Protein AF-0000000083565003 (afdb_homodimer)

Structure (mmCIF, N/CA/C/O backbone):
data_AF-0000000083565003-model_v1
#
loop_
_entity.id
_entity.type
_entity.pdbx_description
1 polymer 'Putative dehydrogenase'
#
loop_
_atom_site.group_PDB
_atom_site.id
_atom_site.type_symbol
_atom_site.label_atom_id
_atom_site.label_alt_id
_atom_site.label_comp_id
_atom_site.label_asym_id
_atom_site.label_entity_id
_atom_site.label_seq_id
_atom_site.pdbx_PDB_ins_code
_atom_site.Cartn_x
_atom_site.Cartn_y
_atom_site.Cartn_z
_atom_site.occupancy
_atom_site.B_iso_or_equiv
_atom_site.auth_seq_id
_atom_site.auth_comp_id
_atom_site.auth_asym_id
_atom_site.auth_atom_id
_atom_site.pdbx_PDB_model_num
ATOM 1 N N . MET A 1 1 ? -3.174 -43.531 -28.062 1 68.19 1 MET A N 1
ATOM 2 C CA . MET A 1 1 ? -1.878 -43.688 -27.406 1 68.19 1 MET A CA 1
ATOM 3 C C . MET A 1 1 ? -1.85 -42.906 -26.094 1 68.19 1 MET A C 1
ATOM 5 O O . MET A 1 1 ? -2.42 -41.812 -26 1 68.19 1 MET A O 1
ATOM 9 N N . SER A 1 2 ? -1.395 -43.562 -24.969 1 90.56 2 SER A N 1
ATOM 10 C CA . SER A 1 2 ? -1.408 -42.969 -23.641 1 90.56 2 SER A CA 1
ATOM 11 C C . SER A 1 2 ? -0.083 -42.281 -23.344 1 90.56 2 SER A C 1
ATOM 13 O O . SER A 1 2 ? 0.978 -42.75 -23.766 1 90.56 2 SER A O 1
ATOM 15 N N . TYR A 1 3 ? -0.095 -41.125 -22.812 1 97.56 3 TYR A N 1
ATOM 16 C CA . TYR A 1 3 ? 1.098 -40.406 -22.375 1 97.56 3 TYR A CA 1
ATOM 17 C C . TYR A 1 3 ? 1.74 -41.094 -21.188 1 97.56 3 TYR A C 1
ATOM 19 O O . TYR A 1 3 ? 1.072 -41.375 -20.188 1 97.56 3 TYR A O 1
ATOM 27 N N . GLN A 1 4 ? 3.027 -41.438 -21.344 1 98.5 4 GLN A N 1
ATOM 28 C CA . GLN A 1 4 ? 3.795 -41.938 -20.203 1 98.5 4 GLN A CA 1
ATOM 29 C C . GLN A 1 4 ? 4.195 -40.812 -19.266 1 98.5 4 GLN A C 1
ATOM 31 O O . GLN A 1 4 ? 4.906 -39.875 -19.656 1 98.5 4 GLN A O 1
ATOM 36 N N . VAL A 1 5 ? 3.75 -40.906 -18 1 98.81 5 VAL A N 1
ATOM 37 C CA . VAL A 1 5 ? 3.963 -39.844 -17.031 1 98.81 5 VAL A CA 1
ATOM 38 C C . VAL A 1 5 ? 4.977 -40.312 -15.984 1 98.81 5 VAL A C 1
ATOM 40 O O . VAL A 1 5 ? 4.875 -41.406 -15.445 1 98.81 5 VAL A O 1
ATOM 43 N N . ALA A 1 6 ? 5.973 -39.5 -15.695 1 98.88 6 ALA A N 1
ATOM 44 C CA . ALA A 1 6 ? 6.926 -39.719 -14.609 1 98.88 6 ALA A CA 1
ATOM 45 C C . ALA A 1 6 ? 6.82 -38.625 -13.562 1 98.88 6 ALA A C 1
ATOM 47 O O . ALA A 1 6 ? 6.438 -37.469 -13.883 1 98.88 6 ALA A O 1
ATOM 48 N N . VAL A 1 7 ? 7.152 -38.938 -12.297 1 98.69 7 VAL A N 1
ATOM 49 C CA . VAL A 1 7 ? 7.082 -37.969 -11.195 1 98.69 7 VAL A CA 1
ATOM 50 C C . VAL A 1 7 ? 8.469 -37.781 -10.586 1 98.69 7 VAL A C 1
ATOM 52 O O . VAL A 1 7 ? 9.156 -38.781 -10.281 1 98.69 7 VAL A O 1
ATOM 55 N N . ILE A 1 8 ? 8.891 -36.531 -10.523 1 98.62 8 ILE A N 1
ATOM 56 C CA . ILE A 1 8 ? 10.141 -36.219 -9.836 1 98.62 8 ILE A CA 1
ATOM 57 C C . ILE A 1 8 ? 9.828 -35.531 -8.508 1 98.62 8 ILE A C 1
ATOM 59 O O . ILE A 1 8 ? 9.234 -34.438 -8.484 1 98.62 8 ILE A O 1
ATOM 63 N N . GLY A 1 9 ? 10.297 -36.062 -7.398 1 97.12 9 GLY A N 1
ATOM 64 C CA . GLY A 1 9 ? 9.938 -35.594 -6.066 1 97.12 9 GLY A CA 1
ATOM 65 C C . GLY A 1 9 ? 8.617 -36.156 -5.578 1 97.12 9 GLY A C 1
ATOM 66 O O . GLY A 1 9 ? 7.578 -35.5 -5.66 1 97.12 9 GLY A O 1
ATOM 67 N N . THR A 1 10 ? 8.641 -37.375 -5.023 1 95.06 10 THR A N 1
ATOM 68 C CA . THR A 1 10 ? 7.414 -38.031 -4.578 1 95.06 10 THR A CA 1
ATOM 69 C C . THR A 1 10 ? 7.035 -37.562 -3.174 1 95.06 10 THR A C 1
ATOM 71 O O . THR A 1 10 ? 5.852 -37.375 -2.869 1 95.06 10 THR A O 1
ATOM 74 N N . GLY A 1 11 ? 8.086 -37.188 -2.391 1 90.81 11 GLY A N 1
ATOM 75 C CA . GLY A 1 11 ? 7.848 -36.719 -1.027 1 90.81 11 GLY A CA 1
ATOM 76 C C . GLY A 1 11 ? 7.336 -37.844 -0.117 1 90.81 11 GLY A C 1
ATOM 77 O O . GLY A 1 11 ? 7.32 -39 -0.499 1 90.81 11 GLY A O 1
ATOM 78 N N . THR A 1 12 ? 7.004 -37.375 1.09 1 83.44 12 THR A N 1
ATOM 79 C CA . THR A 1 12 ? 6.543 -38.312 2.084 1 83.44 12 THR A CA 1
ATOM 80 C C . THR A 1 12 ? 5.059 -38.625 1.909 1 83.44 12 THR A C 1
ATOM 82 O O . THR A 1 12 ? 4.375 -37.938 1.13 1 83.44 12 THR A O 1
ATOM 85 N 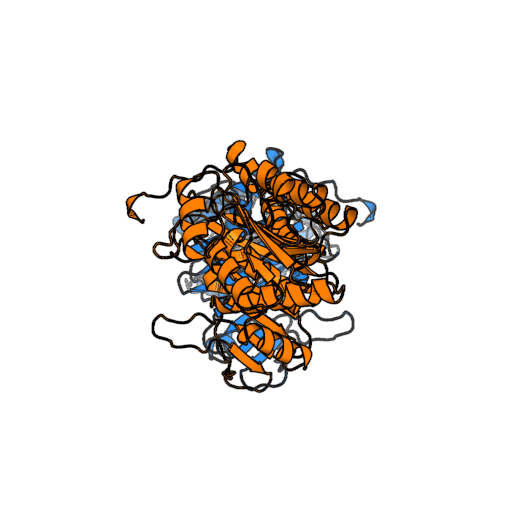N . GLU A 1 13 ? 4.586 -39.531 2.529 1 72.69 13 GLU A N 1
ATOM 86 C CA . GLU A 1 13 ? 3.186 -39.906 2.387 1 72.69 13 GLU A CA 1
ATOM 87 C C . GLU A 1 13 ? 2.258 -38.781 2.811 1 72.69 13 GLU A C 1
ATOM 89 O O . GLU A 1 13 ? 2.57 -38.031 3.736 1 72.69 13 GLU A O 1
ATOM 94 N N . PRO A 1 14 ? 1.14 -38.625 1.982 1 70.94 14 PRO A N 1
ATOM 95 C CA . PRO A 1 14 ? 0.215 -37.5 2.137 1 70.94 14 PRO A CA 1
ATOM 96 C C . PRO A 1 14 ? -0.461 -37.5 3.506 1 70.94 14 PRO A C 1
ATOM 98 O O . PRO A 1 14 ? -1.04 -36.469 3.893 1 70.94 14 PRO A O 1
ATOM 101 N N . ASP A 1 15 ? -0.444 -38.5 4.168 1 68.12 15 ASP A N 1
ATOM 102 C CA . ASP A 1 15 ? -1.258 -38.594 5.375 1 68.12 15 ASP A CA 1
ATOM 103 C C . ASP A 1 15 ? -0.697 -37.719 6.492 1 68.12 15 ASP A C 1
ATOM 105 O O . ASP A 1 15 ? -1.382 -37.438 7.48 1 68.12 15 ASP A O 1
ATOM 109 N N . ASP A 1 16 ? 0.462 -37.281 6.316 1 61.34 16 ASP A N 1
ATOM 110 C CA . ASP A 1 16 ? 0.995 -36.438 7.367 1 61.34 16 ASP A CA 1
ATOM 111 C C . ASP A 1 16 ? 1.692 -35.188 6.773 1 61.34 16 ASP A C 1
ATOM 113 O O . ASP A 1 16 ? 2.908 -35.062 6.898 1 61.34 16 ASP A O 1
ATOM 117 N N . PRO A 1 17 ? 0.753 -34.375 6.227 1 61.72 17 PRO A N 1
ATOM 118 C CA . PRO A 1 17 ? 1.328 -33.188 5.586 1 61.72 17 PRO A CA 1
ATOM 119 C C . PRO A 1 17 ? 1.785 -32.156 6.594 1 61.72 17 PRO A C 1
ATOM 121 O O . PRO A 1 17 ? 1.234 -32.062 7.695 1 61.72 17 PRO A O 1
ATOM 124 N N . GLY A 1 18 ? 2.926 -31.578 6.496 1 58.75 18 GLY A N 1
ATOM 125 C CA . GLY A 1 18 ? 3.426 -30.484 7.324 1 58.75 18 GLY A CA 1
ATOM 126 C C . GLY A 1 18 ? 4.309 -29.516 6.562 1 58.75 18 GLY A C 1
ATOM 127 O O . GLY A 1 18 ? 4.23 -29.422 5.336 1 58.75 18 GLY A O 1
ATOM 128 N N . ARG A 1 19 ? 4.969 -28.703 7.316 1 57.31 19 ARG A N 1
ATOM 129 C CA . ARG A 1 19 ? 5.797 -27.625 6.797 1 57.31 19 ARG A CA 1
ATOM 130 C C . ARG A 1 19 ? 7.004 -28.172 6.047 1 57.31 19 ARG A C 1
ATOM 132 O O . ARG A 1 19 ? 7.691 -27.438 5.34 1 57.31 19 ARG A O 1
ATOM 139 N N . ASP A 1 20 ? 7.055 -29.516 6.113 1 56.91 20 ASP A N 1
ATOM 140 C CA . ASP A 1 20 ? 8.188 -30.125 5.422 1 56.91 20 ASP A CA 1
ATOM 141 C C . ASP A 1 20 ? 7.785 -30.625 4.039 1 56.91 20 ASP A C 1
ATOM 143 O O . ASP A 1 20 ? 8.641 -31 3.23 1 56.91 20 ASP A O 1
ATOM 147 N N . GLY A 1 21 ? 6.488 -30.672 3.863 1 64.81 21 GLY A N 1
ATOM 148 C CA . GLY A 1 21 ? 6.047 -31.062 2.531 1 64.81 21 GLY A CA 1
ATOM 149 C C . GLY A 1 21 ? 4.609 -31.531 2.492 1 64.81 21 GLY A C 1
ATOM 150 O O . GLY A 1 21 ? 4.137 -32.156 3.438 1 64.81 21 GLY A O 1
ATOM 151 N N . TYR A 1 22 ? 3.918 -31.156 1.445 1 73.38 22 TYR A N 1
ATOM 152 C CA . TYR A 1 22 ? 2.506 -31.484 1.313 1 73.38 22 TYR A CA 1
ATOM 153 C C . TYR A 1 22 ? 2.314 -32.688 0.394 1 73.38 22 TYR A C 1
ATOM 155 O O . TYR A 1 22 ? 1.196 -32.969 -0.037 1 73.38 22 TYR A O 1
ATOM 163 N N . ALA A 1 23 ? 3.445 -33.438 0.149 1 85.38 23 ALA A N 1
ATOM 164 C CA . ALA A 1 23 ? 3.418 -34.594 -0.708 1 85.38 23 ALA A CA 1
ATOM 165 C C . ALA A 1 23 ? 2.594 -34.344 -1.967 1 85.38 23 ALA A C 1
ATOM 167 O O . ALA A 1 23 ? 1.709 -35.125 -2.307 1 85.38 23 ALA A O 1
ATOM 168 N N . MET A 1 24 ? 2.877 -33.344 -2.623 1 92.62 24 MET A N 1
ATOM 169 C CA . MET A 1 24 ? 2.088 -32.875 -3.762 1 92.62 24 MET A CA 1
ATOM 170 C C . MET A 1 24 ? 2.117 -33.875 -4.895 1 92.62 24 MET A C 1
ATOM 172 O O . MET A 1 24 ? 1.188 -33.969 -5.699 1 92.62 24 MET A O 1
ATOM 176 N N . ALA A 1 25 ? 3.107 -34.75 -4.922 1 96.06 25 ALA A N 1
ATOM 177 C CA . ALA A 1 25 ? 3.225 -35.781 -5.945 1 96.06 25 ALA A CA 1
ATOM 178 C C . ALA A 1 25 ? 2.01 -36.688 -5.934 1 96.06 25 ALA A C 1
ATOM 180 O O . ALA A 1 25 ? 1.542 -37.125 -6.992 1 96.06 25 ALA A O 1
ATOM 181 N N . TYR A 1 26 ? 1.54 -37 -4.793 1 95.31 26 TYR A N 1
ATOM 182 C CA . TYR A 1 26 ? 0.396 -37.906 -4.656 1 95.31 26 TYR A CA 1
ATOM 183 C C . TYR A 1 26 ? -0.866 -37.25 -5.23 1 95.31 26 TYR A C 1
ATOM 185 O O . TYR A 1 26 ? -1.684 -37.938 -5.855 1 95.31 26 TYR A O 1
ATOM 193 N N . HIS A 1 27 ? -0.987 -36 -5.051 1 94.5 27 HIS A N 1
ATOM 194 C CA . HIS A 1 27 ? -2.141 -35.281 -5.602 1 94.5 27 HIS A CA 1
ATOM 195 C C . HIS A 1 27 ? -2.043 -35.188 -7.121 1 94.5 27 HIS A C 1
ATOM 197 O O . HIS A 1 27 ? -3.051 -35.281 -7.82 1 94.5 27 HIS A O 1
ATOM 203 N N . HIS A 1 28 ? -0.815 -34.906 -7.625 1 97.19 28 HIS A N 1
ATOM 204 C CA . HIS A 1 28 ? -0.624 -34.969 -9.07 1 97.19 28 HIS A CA 1
ATOM 205 C C . HIS A 1 28 ? -0.985 -36.312 -9.633 1 97.19 28 HIS A C 1
ATOM 207 O O . HIS A 1 28 ? -1.699 -36.438 -10.633 1 97.19 28 HIS A O 1
ATOM 213 N N . ALA A 1 29 ? -0.496 -37.375 -8.992 1 96.94 29 ALA A N 1
ATOM 214 C CA . ALA A 1 29 ? -0.716 -38.75 -9.445 1 96.94 29 ALA A CA 1
ATOM 215 C C . ALA A 1 29 ? -2.205 -39.094 -9.523 1 96.94 29 ALA A C 1
ATOM 217 O O . ALA A 1 29 ? -2.666 -39.688 -10.492 1 96.94 29 ALA A O 1
ATOM 218 N N . GLU A 1 30 ? -2.885 -38.656 -8.516 1 95.31 30 GLU A N 1
ATOM 219 C CA . GLU A 1 30 ? -4.332 -38.844 -8.523 1 95.31 30 GLU A CA 1
ATOM 220 C C . GLU A 1 30 ? -4.977 -38.188 -9.734 1 95.31 30 GLU A C 1
ATOM 222 O O . GLU A 1 30 ? -5.906 -38.75 -10.328 1 95.31 30 GLU A O 1
ATOM 227 N N . GLY A 1 31 ? -4.516 -37 -10.039 1 96.62 31 GLY A N 1
ATOM 228 C CA . GLY A 1 31 ? -5.012 -36.312 -11.219 1 96.62 31 GLY A CA 1
ATOM 229 C C . GLY A 1 31 ? -4.762 -37.062 -12.508 1 96.62 31 GLY A C 1
ATOM 230 O O . GLY A 1 31 ? -5.664 -37.188 -13.344 1 96.62 31 GLY A O 1
ATOM 231 N N . TYR A 1 32 ? -3.574 -37.656 -12.656 1 97.31 32 TYR A N 1
ATOM 232 C CA . TYR A 1 32 ? -3.229 -38.375 -13.867 1 97.31 32 TYR A CA 1
ATOM 233 C C . TYR A 1 32 ? -4.016 -39.688 -13.953 1 97.31 32 TYR A C 1
ATOM 235 O O . TYR A 1 32 ? -4.41 -40.094 -15.047 1 97.31 32 TYR A O 1
ATOM 243 N N . GLU A 1 33 ? -4.258 -40.281 -12.828 1 95.81 33 GLU A N 1
ATOM 244 C CA . GLU A 1 33 ? -4.957 -41.562 -12.805 1 95.81 33 GLU A CA 1
ATOM 245 C C . GLU A 1 33 ? -6.395 -41.438 -13.297 1 95.81 33 GLU A C 1
ATOM 247 O O . GLU A 1 33 ? -6.988 -42.406 -13.781 1 95.81 33 GLU A O 1
ATOM 252 N N . LYS A 1 34 ? -6.867 -40.281 -13.188 1 94.69 34 LYS A N 1
ATOM 253 C CA . LYS A 1 34 ? -8.242 -40.031 -13.602 1 94.69 34 LYS A CA 1
ATOM 254 C C . LYS A 1 34 ? -8.336 -39.812 -15.109 1 94.69 34 LYS A C 1
ATOM 256 O O . LYS A 1 34 ? -9.43 -39.656 -15.656 1 94.69 34 LYS A O 1
ATOM 261 N N . HIS A 1 35 ? -7.219 -39.844 -15.75 1 92.75 35 HIS A N 1
ATOM 262 C CA . HIS A 1 35 ? -7.168 -39.625 -17.188 1 92.75 35 HIS A CA 1
ATOM 263 C C . HIS A 1 35 ? -6.711 -40.875 -17.922 1 92.75 35 HIS A C 1
ATOM 265 O O . HIS A 1 35 ? -5.543 -41.281 -17.828 1 92.75 35 HIS A O 1
ATOM 271 N N . ASP A 1 36 ? -7.559 -41.375 -18.781 1 90.88 36 ASP A N 1
ATOM 272 C CA . ASP A 1 36 ? -7.285 -42.625 -19.484 1 90.88 36 ASP A CA 1
ATOM 273 C C . ASP A 1 36 ? -6.102 -42.469 -20.438 1 90.88 36 ASP A C 1
ATOM 275 O O . ASP A 1 36 ? -5.484 -43.438 -20.844 1 90.88 36 ASP A O 1
ATOM 279 N N . ARG A 1 37 ? -5.832 -41.219 -20.719 1 92.44 37 ARG A N 1
ATOM 280 C CA . ARG A 1 37 ? -4.762 -40.969 -21.688 1 92.44 37 ARG A CA 1
ATOM 281 C C . ARG A 1 37 ? -3.412 -40.844 -20.984 1 92.44 37 ARG A C 1
ATOM 283 O O . ARG A 1 37 ? -2.414 -40.469 -21.609 1 92.44 37 ARG A O 1
ATOM 290 N N . CYS A 1 38 ? -3.34 -41.125 -19.75 1 97.31 38 CYS A N 1
ATOM 291 C CA . CYS A 1 38 ? -2.096 -41 -18.984 1 97.31 38 CYS A CA 1
ATOM 292 C C . CYS A 1 38 ? -1.814 -42.281 -18.203 1 97.31 38 CYS A C 1
ATOM 294 O O . CYS A 1 38 ? -2.738 -42.938 -17.703 1 97.31 38 CYS A O 1
ATOM 296 N N . GLU A 1 39 ? -0.643 -42.656 -18.172 1 97.56 39 GLU A N 1
ATOM 297 C CA . GLU A 1 39 ? -0.189 -43.781 -17.375 1 97.56 39 GLU A CA 1
ATOM 298 C C . GLU A 1 39 ? 1.054 -43.406 -16.562 1 97.56 39 GLU A C 1
ATOM 300 O O . GLU A 1 39 ? 2.057 -42.969 -17.125 1 97.56 39 GLU A O 1
ATOM 305 N N . LEU A 1 40 ? 0.962 -43.594 -15.258 1 98.12 40 LEU A N 1
ATOM 306 C CA . LEU A 1 40 ? 2.137 -43.406 -14.414 1 98.12 40 LEU A CA 1
ATOM 307 C C . LEU A 1 40 ? 3.125 -44.531 -14.594 1 98.12 40 LEU A C 1
ATOM 309 O O . LEU A 1 40 ? 2.801 -45.688 -14.312 1 98.12 40 LEU A O 1
ATOM 313 N N . VAL A 1 41 ? 4.41 -44.188 -14.969 1 98.38 41 VAL A N 1
ATOM 314 C CA . VAL A 1 41 ? 5.27 -45.281 -15.367 1 98.38 41 VAL A CA 1
ATOM 315 C C . VAL A 1 41 ? 6.574 -45.25 -14.578 1 98.38 41 VAL A C 1
ATOM 317 O O . VAL A 1 41 ? 7.309 -46.219 -14.523 1 98.38 41 VAL A O 1
ATOM 320 N N . ALA A 1 42 ? 6.875 -44.062 -14 1 98.81 42 ALA A N 1
ATOM 321 C CA . ALA A 1 42 ? 8.164 -43.938 -13.32 1 98.81 42 ALA A CA 1
ATOM 322 C C . ALA A 1 42 ? 8.125 -42.844 -12.25 1 98.81 42 ALA A C 1
ATOM 324 O O . ALA A 1 42 ? 7.27 -41.969 -12.281 1 98.81 42 ALA A O 1
ATOM 325 N N . CYS A 1 43 ? 9.016 -42.969 -11.289 1 98.69 43 CYS A N 1
ATOM 326 C CA . CYS A 1 43 ? 9.18 -41.906 -10.281 1 98.69 43 CYS A CA 1
ATOM 327 C C . CYS A 1 43 ? 10.625 -41.875 -9.797 1 98.69 43 CYS A C 1
ATOM 329 O O . CYS A 1 43 ? 11.367 -42.844 -9.922 1 98.69 43 CYS A O 1
ATOM 331 N N . ALA A 1 44 ? 11 -40.688 -9.375 1 98.56 44 ALA A N 1
ATOM 332 C CA . ALA A 1 44 ? 12.336 -40.469 -8.812 1 98.56 44 ALA A CA 1
ATOM 333 C C . ALA A 1 44 ? 12.266 -39.625 -7.547 1 98.56 44 ALA A C 1
ATOM 335 O O . ALA A 1 44 ? 11.484 -38.688 -7.473 1 98.56 44 ALA A O 1
ATOM 336 N N . ASP A 1 45 ? 13 -40 -6.512 1 97.06 45 ASP A N 1
ATOM 337 C CA . ASP A 1 45 ? 13.195 -39.25 -5.277 1 97.06 45 ASP A CA 1
ATOM 338 C C . ASP A 1 45 ? 14.586 -39.5 -4.695 1 97.06 45 ASP A C 1
ATOM 340 O O . ASP A 1 45 ? 15.086 -40.625 -4.746 1 97.06 45 ASP A O 1
ATOM 344 N N . ILE A 1 46 ? 15.133 -38.438 -4.148 1 96.31 46 ILE A N 1
ATOM 345 C CA . ILE A 1 46 ? 16.469 -38.562 -3.596 1 96.31 46 ILE A CA 1
ATOM 346 C C . ILE A 1 46 ? 16.438 -39.438 -2.348 1 96.31 46 ILE A C 1
ATOM 348 O O . ILE A 1 46 ? 17.453 -39.969 -1.922 1 96.31 46 ILE A O 1
ATOM 352 N N . VAL A 1 47 ? 15.273 -39.531 -1.73 1 94.44 47 VAL A N 1
ATOM 353 C CA . VAL A 1 47 ? 15.031 -40.469 -0.642 1 94.44 47 VAL A CA 1
ATOM 354 C C . VAL A 1 47 ? 14.383 -41.719 -1.188 1 94.44 47 VAL A C 1
ATOM 356 O O . VAL A 1 47 ? 13.172 -41.75 -1.414 1 94.44 47 VAL A O 1
ATOM 359 N N . PRO A 1 48 ? 15.117 -42.781 -1.279 1 95.94 48 PRO A N 1
ATOM 360 C CA . PRO A 1 48 ? 14.625 -43.969 -1.945 1 95.94 48 PRO A CA 1
ATOM 361 C C . PRO A 1 48 ? 13.32 -44.5 -1.341 1 95.94 48 PRO A C 1
ATOM 363 O O . PRO A 1 48 ? 12.43 -44.938 -2.07 1 95.94 48 PRO A O 1
ATOM 366 N N . GLU A 1 49 ? 13.219 -44.344 -0.034 1 94.56 49 GLU A N 1
ATOM 367 C CA . GLU A 1 49 ? 12.023 -44.844 0.643 1 94.56 49 GLU A CA 1
ATOM 368 C C . GLU A 1 49 ? 10.773 -44.125 0.164 1 94.56 49 GLU A C 1
ATOM 370 O O . GLU A 1 49 ? 9.695 -44.719 0.078 1 94.56 49 GLU A O 1
ATOM 375 N N . ASN A 1 50 ? 10.914 -42.844 -0.16 1 94.44 50 ASN A N 1
ATOM 376 C CA . ASN A 1 50 ? 9.797 -42.062 -0.664 1 94.44 50 ASN A CA 1
ATOM 377 C C . ASN A 1 50 ? 9.359 -42.531 -2.051 1 94.44 50 ASN A C 1
ATOM 379 O O . ASN A 1 50 ? 8.164 -42.719 -2.309 1 94.44 50 ASN A O 1
ATOM 383 N N . ALA A 1 51 ? 10.344 -42.781 -2.934 1 96.25 51 ALA A N 1
ATOM 384 C CA . ALA A 1 51 ? 10.047 -43.219 -4.289 1 96.25 51 ALA A CA 1
ATOM 385 C C . ALA A 1 51 ? 9.398 -44.625 -4.27 1 96.25 51 ALA A C 1
ATOM 387 O O . ALA A 1 51 ? 8.445 -44.875 -5.016 1 96.25 51 ALA A O 1
ATOM 388 N N . GLU A 1 52 ? 9.914 -45.469 -3.402 1 96.56 52 GLU A N 1
ATOM 389 C CA . GLU A 1 52 ? 9.398 -46.812 -3.301 1 96.56 52 GLU A CA 1
ATOM 390 C C . GLU A 1 52 ? 7.953 -46.812 -2.807 1 96.56 52 GLU A C 1
ATOM 392 O O . GLU A 1 52 ? 7.113 -47.562 -3.328 1 96.56 52 GLU A O 1
ATOM 397 N N . ALA A 1 53 ? 7.734 -46.062 -1.805 1 94.69 53 ALA A N 1
ATOM 398 C CA . ALA A 1 53 ? 6.383 -45.938 -1.265 1 94.69 53 ALA A CA 1
ATOM 399 C C . ALA A 1 53 ? 5.406 -45.438 -2.32 1 94.69 53 ALA A C 1
ATOM 401 O O . ALA A 1 53 ? 4.293 -45.969 -2.449 1 94.69 53 ALA A O 1
ATOM 402 N N . PHE A 1 54 ? 5.785 -44.438 -3.031 1 96.19 54 PHE A N 1
ATOM 403 C CA . PHE A 1 54 ? 4.969 -43.875 -4.094 1 96.19 54 PHE A CA 1
ATOM 404 C C . PHE A 1 54 ? 4.707 -44.906 -5.188 1 96.19 54 PHE A C 1
ATOM 406 O O . PHE A 1 54 ? 3.576 -45.062 -5.652 1 96.19 54 PHE A O 1
ATOM 413 N N . ALA A 1 55 ? 5.719 -45.625 -5.594 1 97.56 55 ALA A N 1
ATOM 414 C CA . ALA A 1 55 ? 5.617 -46.656 -6.633 1 97.56 55 ALA A CA 1
ATOM 415 C C . ALA A 1 55 ? 4.656 -47.75 -6.215 1 97.56 55 ALA A C 1
ATOM 417 O O . ALA A 1 55 ? 3.871 -48.25 -7.031 1 97.56 55 ALA A O 1
ATOM 418 N N . ALA A 1 56 ? 4.793 -48.125 -4.977 1 96.5 56 ALA A N 1
ATOM 419 C CA . ALA A 1 56 ? 3.912 -49.156 -4.457 1 96.5 56 ALA A CA 1
ATOM 420 C C . ALA A 1 56 ? 2.453 -48.719 -4.504 1 96.5 56 ALA A C 1
ATOM 422 O O . ALA A 1 56 ? 1.567 -49.531 -4.828 1 96.5 56 ALA A O 1
ATOM 423 N N . GLU A 1 57 ? 2.254 -47.531 -4.152 1 95.12 57 GLU A N 1
ATOM 424 C CA . GLU A 1 57 ? 0.896 -47 -4.102 1 95.12 57 GLU A CA 1
ATOM 425 C C . GLU A 1 57 ? 0.273 -46.969 -5.496 1 95.12 57 GLU A C 1
ATOM 427 O O . GLU A 1 57 ? -0.922 -47.219 -5.656 1 95.12 57 GLU A O 1
ATOM 432 N N . TYR A 1 58 ? 1.078 -46.656 -6.539 1 96.62 58 TYR A N 1
ATOM 433 C CA . TYR A 1 58 ? 0.491 -46.375 -7.844 1 96.62 58 TYR A CA 1
ATOM 434 C C . TYR A 1 58 ? 0.875 -47.438 -8.859 1 96.62 58 TYR A C 1
ATOM 436 O O . TYR A 1 58 ? 0.632 -47.281 -10.055 1 96.62 58 TYR A O 1
ATOM 444 N N . GLY A 1 59 ? 1.499 -48.5 -8.406 1 97.06 59 GLY A N 1
ATOM 445 C CA . GLY A 1 59 ? 1.76 -49.656 -9.219 1 97.06 59 GLY A CA 1
ATOM 446 C C . GLY A 1 59 ? 2.854 -49.438 -10.25 1 97.06 59 GLY A C 1
ATOM 447 O O . GLY A 1 59 ? 2.773 -49.969 -11.367 1 97.06 59 GLY A O 1
ATOM 448 N N . ILE A 1 60 ? 3.771 -48.656 -9.93 1 98.06 60 ILE A N 1
ATOM 449 C CA . ILE A 1 60 ? 4.922 -48.438 -10.797 1 98.06 60 ILE A CA 1
ATOM 450 C C . ILE A 1 60 ? 5.918 -49.562 -10.625 1 98.06 60 ILE A C 1
ATOM 452 O O . ILE A 1 60 ? 6.219 -49.969 -9.5 1 98.06 60 ILE A O 1
ATOM 456 N N . ALA A 1 61 ? 6.434 -50.094 -11.648 1 98 61 ALA A N 1
ATOM 457 C CA . ALA A 1 61 ? 7.363 -51.219 -11.609 1 98 61 ALA A CA 1
ATOM 458 C C . ALA A 1 61 ? 8.656 -50.844 -10.898 1 98 61 ALA A C 1
ATOM 460 O O . ALA A 1 61 ? 9.148 -49.719 -11.047 1 98 61 ALA A O 1
ATOM 461 N N . ASP A 1 62 ? 9.258 -51.781 -10.242 1 97.25 62 ASP A N 1
ATOM 462 C CA . ASP A 1 62 ? 10.453 -51.562 -9.445 1 97.25 62 ASP A CA 1
ATOM 463 C C . ASP A 1 62 ? 11.602 -51.031 -10.312 1 97.25 62 ASP A C 1
ATOM 465 O O . ASP A 1 62 ? 12.414 -50.219 -9.859 1 97.25 62 ASP A O 1
ATOM 469 N N . GLU A 1 63 ? 11.68 -51.5 -11.469 1 97.5 63 GLU A N 1
ATOM 470 C CA . GLU A 1 63 ? 12.781 -51.156 -12.359 1 97.5 63 GLU A CA 1
ATOM 471 C C . GLU A 1 63 ? 12.656 -49.688 -12.812 1 97.5 63 GLU A C 1
ATOM 473 O O . GLU A 1 63 ? 13.609 -49.125 -13.359 1 97.5 63 GLU A O 1
ATOM 478 N N . ASN A 1 64 ? 11.477 -49.094 -12.578 1 98.56 64 ASN A N 1
ATOM 479 C CA . ASN A 1 64 ? 11.227 -47.719 -12.992 1 98.56 64 ASN A CA 1
ATOM 480 C C . ASN A 1 64 ? 11.188 -46.781 -11.789 1 98.56 64 ASN A C 1
ATOM 482 O O . ASN A 1 64 ? 10.594 -45.719 -11.859 1 98.56 64 ASN A O 1
ATOM 486 N N . VAL A 1 65 ? 11.695 -47.25 -10.688 1 98.62 65 VAL A N 1
ATOM 487 C CA . VAL A 1 65 ? 11.875 -46.438 -9.492 1 98.62 65 VAL A CA 1
ATOM 488 C C . VAL A 1 65 ? 13.328 -46 -9.383 1 98.62 65 VAL A C 1
ATOM 490 O O . VAL A 1 65 ? 14.242 -46.812 -9.375 1 98.62 65 VAL A O 1
ATOM 493 N N . PHE A 1 66 ? 13.555 -44.656 -9.312 1 98.69 66 PHE A N 1
ATOM 494 C CA . PHE A 1 66 ? 14.922 -44.156 -9.414 1 98.69 66 PHE A CA 1
ATOM 495 C C . PHE A 1 66 ? 15.234 -43.219 -8.25 1 98.69 66 PHE A C 1
ATOM 497 O O . PHE A 1 66 ? 14.344 -42.531 -7.73 1 98.69 66 PHE A O 1
ATOM 504 N N . GLU A 1 67 ? 16.469 -43.188 -7.84 1 98.25 67 GLU A N 1
ATOM 505 C CA . GLU A 1 67 ? 16.984 -42.156 -6.945 1 98.25 67 GLU A CA 1
ATOM 506 C C . GLU A 1 67 ? 17.391 -40.906 -7.723 1 98.25 67 GLU A C 1
ATOM 508 O O . GLU A 1 67 ? 17.219 -39.781 -7.246 1 98.25 67 GLU A O 1
ATOM 513 N N . ASP A 1 68 ? 17.922 -41.156 -8.836 1 98.25 68 ASP A N 1
ATOM 514 C CA . ASP A 1 68 ? 18.422 -40.094 -9.711 1 98.25 68 ASP A CA 1
ATOM 515 C C . ASP A 1 68 ? 17.453 -39.844 -10.867 1 98.25 68 ASP A C 1
ATOM 517 O O . ASP A 1 68 ? 17.297 -40.688 -11.742 1 98.25 68 ASP A O 1
ATOM 521 N N . TYR A 1 69 ? 16.875 -38.594 -10.945 1 98.62 69 TYR A N 1
ATOM 522 C CA . TYR A 1 69 ? 15.891 -38.281 -11.969 1 98.62 69 TYR A CA 1
ATOM 523 C C . TYR A 1 69 ? 16.516 -38.281 -13.352 1 98.62 69 TYR A C 1
ATOM 525 O O . TYR A 1 69 ? 15.844 -38.531 -14.352 1 98.62 69 TYR A O 1
ATOM 533 N N . GLU A 1 70 ? 17.828 -37.906 -13.469 1 98.44 70 GLU A N 1
ATOM 534 C CA . GLU A 1 70 ? 18.484 -37.906 -14.773 1 98.44 70 GLU A CA 1
ATOM 535 C C . GLU A 1 70 ? 18.5 -39.312 -15.391 1 98.44 70 GLU A C 1
ATOM 537 O O . GLU A 1 70 ? 18.281 -39.469 -16.594 1 98.44 70 GLU A O 1
ATOM 542 N N . VAL A 1 71 ? 18.828 -40.281 -14.5 1 98.5 71 VAL A N 1
ATOM 543 C CA . VAL A 1 71 ? 18.797 -41.656 -14.953 1 98.5 71 VAL A CA 1
ATOM 544 C C . VAL A 1 71 ? 17.375 -42.031 -15.398 1 98.5 71 VAL A C 1
ATOM 546 O O . VAL A 1 71 ? 17.188 -42.688 -16.406 1 98.5 71 VAL A O 1
ATOM 549 N N . MET A 1 72 ? 16.406 -41.594 -14.648 1 98.69 72 MET A N 1
ATOM 550 C CA . MET A 1 72 ? 15.016 -41.844 -14.992 1 98.69 72 MET A CA 1
ATOM 551 C C . MET A 1 72 ? 14.688 -41.312 -16.375 1 98.69 72 MET A C 1
ATOM 553 O O . MET A 1 72 ? 14.062 -41.969 -17.188 1 98.69 72 MET A O 1
ATOM 557 N N . LEU A 1 73 ? 15.055 -40.062 -16.672 1 98.62 73 LEU A N 1
ATOM 558 C CA . LEU A 1 73 ? 14.75 -39.406 -17.953 1 98.62 73 LEU A CA 1
ATOM 559 C C . LEU A 1 73 ? 15.375 -40.156 -19.109 1 98.62 73 LEU A C 1
ATOM 561 O O . LEU A 1 73 ? 14.742 -40.312 -20.156 1 98.62 73 LEU A O 1
ATOM 565 N N . GLU A 1 74 ? 16.562 -40.688 -18.875 1 97.88 74 GLU A N 1
ATOM 566 C CA . GLU A 1 74 ? 17.297 -41.375 -19.922 1 97.88 74 GLU A CA 1
ATOM 567 C C . GLU A 1 74 ? 16.719 -42.781 -20.156 1 97.88 74 GLU A C 1
ATOM 569 O O . GLU A 1 74 ? 16.656 -43.25 -21.297 1 97.88 74 GLU A O 1
ATOM 574 N N . THR A 1 75 ? 16.375 -43.438 -19.094 1 98 75 THR A N 1
ATOM 575 C CA . THR A 1 75 ? 15.977 -44.844 -19.156 1 98 75 THR A CA 1
ATOM 576 C C . THR A 1 75 ? 14.531 -44.969 -19.625 1 98 75 THR A C 1
ATOM 578 O O . THR A 1 75 ? 14.219 -45.812 -20.453 1 98 75 THR A O 1
ATOM 581 N N . VAL A 1 76 ? 13.695 -44.125 -19.125 1 97.81 76 VAL A N 1
ATOM 582 C CA . VAL A 1 76 ? 12.258 -44.281 -19.297 1 97.81 76 VAL A CA 1
ATOM 583 C C . VAL A 1 76 ? 11.773 -43.438 -20.469 1 97.81 76 VAL A C 1
ATOM 585 O O . VAL A 1 76 ? 10.805 -43.812 -21.141 1 97.81 76 VAL A O 1
ATOM 588 N N . ASP A 1 77 ? 12.453 -42.281 -20.719 1 97.56 77 ASP A N 1
ATOM 589 C CA . ASP A 1 77 ? 12.078 -41.312 -21.766 1 97.56 77 ASP A CA 1
ATOM 590 C C . ASP A 1 77 ? 10.586 -41 -21.703 1 97.56 77 ASP A C 1
ATOM 592 O O . ASP A 1 77 ? 9.859 -41.156 -22.672 1 97.56 77 ASP A O 1
ATOM 596 N N . PRO A 1 78 ? 10.094 -40.469 -20.594 1 98.62 78 PRO A N 1
ATOM 597 C CA . PRO A 1 78 ? 8.672 -40.188 -20.422 1 98.62 78 PRO A CA 1
ATOM 598 C C . PRO A 1 78 ? 8.18 -39.062 -21.312 1 98.62 78 PRO A C 1
ATOM 600 O O . PRO A 1 78 ? 8.977 -38.219 -21.781 1 98.62 78 PRO A O 1
ATOM 603 N N . ASP A 1 79 ? 6.844 -39 -21.594 1 98.62 79 ASP A N 1
ATOM 604 C CA . ASP A 1 79 ? 6.211 -37.906 -22.328 1 98.62 79 ASP A CA 1
ATOM 605 C C . ASP A 1 79 ? 5.973 -36.688 -21.438 1 98.62 79 ASP A C 1
ATOM 607 O O . ASP A 1 79 ? 6.191 -35.562 -21.859 1 98.62 79 ASP A O 1
ATOM 611 N N . ILE A 1 80 ? 5.445 -36.938 -20.234 1 98.81 80 ILE A N 1
ATOM 612 C CA . ILE A 1 80 ? 5.086 -35.906 -19.281 1 98.81 80 ILE A CA 1
ATOM 613 C C . ILE A 1 80 ? 5.855 -36.094 -17.969 1 98.81 80 ILE A C 1
ATOM 615 O O . ILE A 1 80 ? 6.004 -37.25 -17.5 1 98.81 80 ILE A O 1
ATOM 619 N N . VAL A 1 81 ? 6.359 -35.062 -17.438 1 98.88 81 VAL A N 1
ATOM 620 C CA . VAL A 1 81 ? 6.996 -35.125 -16.125 1 98.88 81 VAL A CA 1
ATOM 621 C C . VAL A 1 81 ? 6.238 -34.219 -15.148 1 98.88 81 VAL A C 1
ATOM 623 O O . VAL A 1 81 ? 5.961 -33.062 -15.453 1 98.88 81 VAL A O 1
ATOM 626 N N . SER A 1 82 ? 5.801 -34.75 -14.047 1 98.62 82 SER A N 1
ATOM 627 C CA . SER A 1 82 ? 5.332 -33.969 -12.906 1 98.62 82 SER A CA 1
ATOM 628 C C . SER A 1 82 ? 6.477 -33.656 -11.953 1 98.62 82 SER A C 1
ATOM 630 O O . SER A 1 82 ? 7.133 -34.562 -11.43 1 98.62 82 SER A O 1
ATOM 632 N N . LEU A 1 83 ? 6.688 -32.406 -11.773 1 98.44 83 LEU A N 1
ATOM 633 C CA . LEU A 1 83 ? 7.809 -31.938 -10.953 1 98.44 83 LEU A CA 1
ATOM 634 C C . LEU A 1 83 ? 7.32 -31.422 -9.609 1 98.44 83 LEU A C 1
ATOM 636 O O . LEU A 1 83 ? 6.758 -30.328 -9.523 1 98.44 83 LEU A O 1
ATOM 640 N N . CYS A 1 84 ? 7.559 -32.156 -8.523 1 96.75 84 CYS A N 1
ATOM 641 C CA . CYS A 1 84 ? 7.043 -31.875 -7.191 1 96.75 84 CYS A CA 1
ATOM 642 C C . CYS A 1 84 ? 8.18 -31.781 -6.18 1 96.75 84 CYS A C 1
ATOM 644 O O . CYS A 1 84 ? 8.117 -32.406 -5.113 1 96.75 84 CYS A O 1
ATOM 646 N N . VAL A 1 85 ? 9.219 -31.031 -6.5 1 95.19 85 VAL A N 1
ATOM 647 C CA . VAL A 1 85 ? 10.375 -30.781 -5.648 1 95.19 85 VAL A CA 1
ATOM 648 C C . VAL A 1 85 ? 10.312 -29.375 -5.074 1 95.19 85 VAL A C 1
ATOM 650 O O . VAL A 1 85 ? 9.461 -28.578 -5.477 1 95.19 85 VAL A O 1
ATOM 653 N N . PRO A 1 86 ? 11.148 -29.062 -4.105 1 93.12 86 PRO A N 1
ATOM 654 C CA . PRO A 1 86 ? 11.18 -27.688 -3.6 1 93.12 86 PRO A CA 1
ATOM 655 C C . PRO A 1 86 ? 11.594 -26.672 -4.664 1 93.12 86 PRO A C 1
ATOM 657 O O . PRO A 1 86 ? 12.367 -27 -5.57 1 93.12 86 PRO A O 1
ATOM 660 N N . PRO A 1 87 ? 11.164 -25.453 -4.48 1 93.75 87 PRO A N 1
ATOM 661 C CA . PRO A 1 87 ? 11.398 -24.422 -5.496 1 93.75 87 PRO A CA 1
ATOM 662 C C . PRO A 1 87 ? 12.883 -24.188 -5.762 1 93.75 87 PRO A C 1
ATOM 664 O O . PRO A 1 87 ? 13.266 -23.812 -6.875 1 93.75 87 PRO A O 1
ATOM 667 N N . VAL A 1 88 ? 13.727 -24.453 -4.832 1 94.5 88 VAL A N 1
ATOM 668 C CA . VAL A 1 88 ? 15.148 -24.141 -4.926 1 94.5 88 VAL A CA 1
ATOM 669 C C . VAL A 1 88 ? 15.781 -24.906 -6.082 1 94.5 88 VAL A C 1
ATOM 671 O O . VAL A 1 88 ? 16.75 -24.453 -6.691 1 94.5 88 VAL A O 1
ATOM 674 N N . ILE A 1 89 ? 15.148 -26.047 -6.473 1 96 89 ILE A N 1
ATOM 675 C CA . ILE A 1 89 ? 15.766 -26.859 -7.516 1 96 89 ILE A CA 1
ATOM 676 C C . ILE A 1 89 ? 14.805 -27.016 -8.695 1 96 89 ILE A C 1
ATOM 678 O O . ILE A 1 89 ? 15.016 -27.844 -9.57 1 96 89 ILE A O 1
ATOM 682 N N . HIS A 1 90 ? 13.719 -26.25 -8.781 1 98.19 90 HIS A N 1
ATOM 683 C CA . HIS A 1 90 ? 12.766 -26.297 -9.891 1 98.19 90 HIS A CA 1
ATOM 684 C C . HIS A 1 90 ? 13.461 -26.031 -11.219 1 98.19 90 HIS A C 1
ATOM 686 O O . HIS A 1 90 ? 13.312 -26.797 -12.172 1 98.19 90 HIS A O 1
ATOM 692 N N . ALA A 1 91 ? 14.203 -24.906 -11.227 1 98.5 91 ALA A N 1
ATOM 693 C CA . ALA A 1 91 ? 14.742 -24.422 -12.492 1 98.5 91 ALA A CA 1
ATOM 694 C C . ALA A 1 91 ? 15.695 -25.422 -13.109 1 98.5 91 ALA A C 1
ATOM 696 O O . ALA A 1 91 ? 15.562 -25.781 -14.281 1 98.5 91 ALA A O 1
ATOM 697 N N . SER A 1 92 ? 16.641 -25.906 -12.305 1 98.38 92 SER A N 1
ATOM 698 C CA . SER A 1 92 ? 17.641 -26.844 -12.828 1 98.38 92 SER A CA 1
ATOM 699 C C . SER A 1 92 ? 16.984 -28.109 -13.367 1 98.38 92 SER A C 1
ATOM 701 O O . SER A 1 92 ? 17.281 -28.547 -14.477 1 98.38 92 SER A O 1
ATOM 703 N N . ILE A 1 93 ? 16.031 -28.641 -12.68 1 98.75 93 ILE A N 1
ATOM 704 C CA . ILE A 1 93 ? 15.406 -29.906 -13.062 1 98.75 93 ILE A CA 1
ATOM 705 C C . ILE A 1 93 ? 14.492 -29.672 -14.266 1 98.75 93 ILE A C 1
ATOM 707 O O . ILE A 1 93 ? 14.477 -30.484 -15.195 1 98.75 93 ILE A O 1
ATOM 711 N N . ALA A 1 94 ? 13.719 -28.609 -14.266 1 98.88 94 ALA A N 1
ATOM 712 C CA . ALA A 1 94 ? 12.844 -28.312 -15.391 1 98.88 94 ALA A CA 1
ATOM 713 C C . ALA A 1 94 ? 13.648 -28.156 -16.688 1 98.88 94 ALA A C 1
ATOM 715 O O . ALA A 1 94 ? 13.234 -28.641 -17.734 1 98.88 94 ALA A O 1
ATOM 716 N N . ILE A 1 95 ? 14.727 -27.438 -16.578 1 98.69 95 ILE A N 1
ATOM 717 C CA . ILE A 1 95 ? 15.578 -27.219 -17.75 1 98.69 95 ILE A CA 1
ATOM 718 C C . ILE A 1 95 ? 16.125 -28.547 -18.25 1 98.69 95 ILE A C 1
ATOM 720 O O . ILE A 1 95 ? 16.109 -28.812 -19.453 1 98.69 95 ILE A O 1
ATOM 724 N N . ASP A 1 96 ? 16.578 -29.406 -17.328 1 98.75 96 ASP A N 1
ATOM 725 C CA . ASP A 1 96 ? 17.047 -30.734 -17.703 1 98.75 96 ASP A CA 1
ATOM 726 C C . ASP A 1 96 ? 15.953 -31.531 -18.406 1 98.75 96 ASP A C 1
ATOM 728 O O . ASP A 1 96 ? 16.219 -32.25 -19.375 1 98.75 96 ASP A O 1
ATOM 732 N N . CYS A 1 97 ? 14.727 -31.469 -17.906 1 98.81 97 CYS A N 1
ATOM 733 C CA . CYS A 1 97 ? 13.602 -32.156 -18.531 1 98.81 97 CYS A CA 1
ATOM 734 C C . CYS A 1 97 ? 13.367 -31.641 -19.953 1 98.81 97 CYS A C 1
ATOM 736 O O . CYS A 1 97 ? 13.117 -32.438 -20.859 1 98.81 97 CYS A O 1
ATOM 738 N N . CYS A 1 98 ? 13.406 -30.344 -20.141 1 98.69 98 CYS A N 1
ATOM 739 C CA . CYS A 1 98 ? 13.25 -29.766 -21.469 1 98.69 98 CYS A CA 1
ATOM 740 C C . CYS A 1 98 ? 14.297 -30.328 -22.438 1 98.69 98 CYS A C 1
ATOM 742 O O . CYS A 1 98 ? 13.969 -30.719 -23.562 1 98.69 98 CYS A O 1
ATOM 744 N N . ARG A 1 99 ? 15.508 -30.375 -21.969 1 98.12 99 ARG A N 1
ATOM 745 C CA . ARG A 1 99 ? 16.625 -30.812 -22.797 1 98.12 99 ARG A CA 1
ATOM 746 C C . ARG A 1 99 ? 16.516 -32.312 -23.109 1 98.12 99 ARG A C 1
ATOM 748 O O . ARG A 1 99 ? 17 -32.75 -24.156 1 98.12 99 ARG A O 1
ATOM 755 N N . ALA A 1 100 ? 15.883 -33.031 -22.203 1 98.19 100 ALA A N 1
ATOM 756 C CA . ALA A 1 100 ? 15.68 -34.438 -22.406 1 98.19 100 ALA A CA 1
ATOM 757 C C . ALA A 1 100 ? 14.594 -34.719 -23.438 1 98.19 100 ALA A C 1
ATOM 759 O O . ALA A 1 100 ? 14.438 -35.844 -23.906 1 98.19 100 ALA A O 1
ATOM 760 N N . GLY A 1 101 ? 13.805 -33.719 -23.766 1 97.25 101 GLY A N 1
ATOM 761 C CA . GLY A 1 101 ? 12.867 -33.812 -24.875 1 97.25 101 GLY A CA 1
ATOM 762 C C . GLY A 1 101 ? 11.492 -34.281 -24.453 1 97.25 101 GLY A C 1
ATOM 763 O O . GLY A 1 101 ? 10.773 -34.906 -25.25 1 97.25 101 GLY A O 1
ATOM 764 N N . VAL A 1 102 ? 11.102 -34.125 -23.297 1 98.5 102 VAL A N 1
ATOM 765 C CA . VAL A 1 102 ? 9.742 -34.469 -22.875 1 98.5 102 VAL A CA 1
ATOM 766 C C . VAL A 1 102 ? 8.742 -33.562 -23.594 1 98.5 102 VAL A C 1
ATOM 768 O O . VAL A 1 102 ? 9.117 -32.5 -24.094 1 98.5 102 VAL A O 1
ATOM 771 N N . ASP A 1 103 ? 7.508 -34 -23.625 1 98.5 103 ASP A N 1
ATOM 772 C CA . ASP A 1 103 ? 6.473 -33.219 -24.281 1 98.5 103 ASP A CA 1
ATOM 773 C C . ASP A 1 103 ? 5.918 -32.125 -23.344 1 98.5 103 ASP A C 1
ATOM 775 O O . ASP A 1 103 ? 5.5 -31.062 -23.797 1 98.5 103 ASP A O 1
ATOM 779 N N . ALA A 1 104 ? 5.867 -32.469 -22.062 1 98.81 104 ALA A N 1
ATOM 780 C CA . ALA A 1 104 ? 5.242 -31.562 -21.109 1 98.81 104 ALA A CA 1
ATOM 781 C C . ALA A 1 104 ? 5.816 -31.734 -19.719 1 98.81 104 ALA A C 1
ATOM 783 O O . ALA A 1 104 ? 6.246 -32.844 -19.344 1 98.81 104 ALA A O 1
ATOM 784 N N . ILE A 1 105 ? 5.875 -30.656 -19 1 98.94 105 ILE A N 1
ATOM 785 C CA . ILE A 1 105 ? 6.234 -30.625 -17.578 1 98.94 105 ILE A CA 1
ATOM 786 C C . ILE A 1 105 ? 5.141 -29.906 -16.797 1 98.94 105 ILE A C 1
ATOM 788 O O . ILE A 1 105 ? 4.742 -28.797 -17.141 1 98.94 105 ILE A O 1
ATOM 792 N N . HIS A 1 106 ? 4.574 -30.516 -15.797 1 98.88 106 HIS A N 1
ATOM 793 C CA . HIS A 1 106 ? 3.729 -29.844 -14.812 1 98.88 106 HIS A CA 1
ATOM 794 C C . HIS A 1 106 ? 4.453 -29.688 -13.477 1 98.88 106 HIS A C 1
ATOM 796 O O . HIS A 1 106 ? 4.684 -30.672 -12.773 1 98.88 106 HIS A O 1
ATOM 802 N N . CYS A 1 107 ? 4.766 -28.453 -13.148 1 98.75 107 CYS A N 1
ATOM 803 C CA . CYS A 1 107 ? 5.629 -28.141 -12.016 1 98.75 107 CYS A CA 1
ATOM 804 C C . CYS A 1 107 ? 4.824 -27.547 -10.859 1 98.75 107 CYS A C 1
ATOM 806 O O . CYS A 1 107 ? 3.869 -26.812 -11.086 1 98.75 107 CYS A O 1
ATOM 808 N N . GLU A 1 108 ? 5.184 -27.828 -9.695 1 96.94 108 GLU A N 1
ATOM 809 C CA . GLU A 1 108 ? 4.613 -27.172 -8.523 1 96.94 108 GLU A CA 1
ATOM 810 C C . GLU A 1 108 ? 5.004 -25.703 -8.461 1 96.94 108 GLU A C 1
ATOM 812 O O . GLU A 1 108 ? 5.969 -25.281 -9.109 1 96.94 108 GLU A O 1
ATOM 817 N N . LYS A 1 109 ? 4.211 -24.953 -7.801 1 96.88 109 LYS A N 1
ATOM 818 C CA . LYS A 1 109 ? 4.52 -23.562 -7.453 1 96.88 109 LYS A CA 1
ATOM 819 C C . LYS A 1 109 ? 5.199 -23.484 -6.094 1 96.88 109 LYS A C 1
ATOM 821 O O . LYS A 1 109 ? 5.062 -24.375 -5.266 1 96.88 109 LYS A O 1
ATOM 826 N N . PRO A 1 110 ? 5.953 -22.531 -5.785 1 96.44 110 PRO A N 1
ATOM 827 C CA . PRO A 1 110 ? 6.262 -21.359 -6.621 1 96.44 110 PRO A CA 1
ATOM 828 C C . PRO A 1 110 ? 7.227 -21.688 -7.758 1 96.44 110 PRO A C 1
ATOM 830 O O . PRO A 1 110 ? 7.891 -22.734 -7.727 1 96.44 110 PRO A O 1
ATOM 833 N N . MET A 1 111 ? 7.336 -20.844 -8.672 1 98.06 111 MET A N 1
ATOM 834 C CA . MET A 1 111 ? 7.953 -21.141 -9.969 1 98.06 111 MET A CA 1
ATOM 835 C C . MET A 1 111 ? 9.43 -21.484 -9.797 1 98.06 111 MET A C 1
ATOM 837 O O . MET A 1 111 ? 9.867 -22.547 -10.227 1 98.06 111 MET A O 1
ATOM 841 N N . ALA A 1 112 ? 10.219 -20.609 -9.156 1 98.06 112 ALA A N 1
ATOM 842 C CA . ALA A 1 112 ? 11.648 -20.828 -8.977 1 98.06 112 ALA A CA 1
ATOM 843 C C . ALA A 1 112 ? 12.18 -19.984 -7.816 1 98.06 112 ALA A C 1
ATOM 845 O O . ALA A 1 112 ? 11.531 -19.031 -7.375 1 98.06 112 ALA A O 1
ATOM 846 N N . GLN A 1 113 ? 13.367 -20.359 -7.383 1 97.44 113 GLN A N 1
ATOM 847 C CA . GLN A 1 113 ? 14.008 -19.688 -6.266 1 97.44 113 GLN A CA 1
ATOM 848 C C . GLN A 1 113 ? 14.492 -18.297 -6.672 1 97.44 113 GLN A C 1
ATOM 850 O O . GLN A 1 113 ? 14.555 -17.391 -5.844 1 97.44 113 GLN A O 1
ATOM 855 N N . THR A 1 114 ? 14.93 -18.156 -7.906 1 98.44 114 THR A N 1
ATOM 856 C CA . THR A 1 114 ? 15.406 -16.891 -8.422 1 98.44 114 THR A CA 1
ATOM 857 C C . THR A 1 114 ? 14.594 -16.453 -9.641 1 98.44 114 THR A C 1
ATOM 859 O O . THR A 1 114 ? 14.016 -17.297 -10.336 1 98.44 114 THR A O 1
ATOM 862 N N . TYR A 1 115 ? 14.578 -15.141 -9.836 1 98.69 115 TYR A N 1
ATOM 863 C CA . TYR A 1 115 ? 13.852 -14.656 -11.008 1 98.69 115 TYR A CA 1
ATOM 864 C C . TYR A 1 115 ? 14.531 -15.117 -12.297 1 98.69 115 TYR A C 1
ATOM 866 O O . TYR A 1 115 ? 13.859 -15.445 -13.273 1 98.69 115 TYR A O 1
ATOM 874 N N . GLY A 1 116 ? 15.875 -15.031 -12.297 1 98.69 116 GLY A N 1
ATOM 875 C CA . GLY A 1 116 ? 16.609 -15.555 -13.438 1 98.69 116 GLY A CA 1
ATOM 876 C C . GLY A 1 116 ? 16.281 -17 -13.75 1 98.69 116 GLY A C 1
ATOM 877 O O . GLY A 1 116 ? 16.125 -17.375 -14.914 1 98.69 116 GLY A O 1
ATOM 878 N N . GLY A 1 117 ? 16.219 -17.828 -12.719 1 98.69 117 GLY A N 1
ATOM 879 C CA . GLY A 1 117 ? 15.797 -19.203 -12.898 1 98.69 117 GLY A CA 1
ATOM 880 C C . GLY A 1 117 ? 14.422 -19.328 -13.531 1 98.69 117 GLY A C 1
ATOM 881 O O . GLY A 1 117 ? 14.219 -20.156 -14.422 1 98.69 117 GLY A O 1
ATOM 882 N N . ALA A 1 118 ? 13.477 -18.547 -13.07 1 98.75 118 ALA A N 1
ATOM 883 C CA . ALA A 1 118 ? 12.117 -18.547 -13.609 1 98.75 118 ALA A CA 1
ATOM 884 C C . ALA A 1 118 ? 12.125 -18.203 -15.094 1 98.75 118 ALA A C 1
ATOM 886 O O . ALA A 1 118 ? 11.469 -18.875 -15.898 1 98.75 118 ALA A O 1
ATOM 887 N N . ARG A 1 119 ? 12.797 -17.156 -15.422 1 98.62 119 ARG A N 1
ATOM 888 C CA . ARG A 1 119 ? 12.898 -16.734 -16.812 1 98.62 119 ARG A CA 1
ATOM 889 C C . ARG A 1 119 ? 13.523 -17.828 -17.672 1 98.62 119 ARG A C 1
ATOM 891 O O . ARG A 1 119 ? 13.047 -18.109 -18.781 1 98.62 119 ARG A O 1
ATOM 898 N N . MET A 1 120 ? 14.602 -18.422 -17.141 1 98.44 120 MET A N 1
ATOM 899 C CA . MET A 1 120 ? 15.297 -19.453 -17.891 1 98.44 120 MET A CA 1
ATOM 900 C C . MET A 1 120 ? 14.391 -20.656 -18.125 1 98.44 120 MET A C 1
ATOM 902 O O . MET A 1 120 ? 14.43 -21.281 -19.188 1 98.44 120 MET A O 1
ATOM 906 N N . MET A 1 121 ? 13.648 -21.047 -17.125 1 98.75 121 MET A N 1
ATOM 907 C CA . MET A 1 121 ? 12.688 -22.141 -17.281 1 98.75 121 MET A CA 1
ATOM 908 C C . MET A 1 121 ? 11.75 -21.859 -18.469 1 98.75 121 MET A C 1
ATOM 910 O O . MET A 1 121 ? 11.531 -22.75 -19.297 1 98.75 121 MET A O 1
ATOM 914 N N . THR A 1 122 ? 11.188 -20.656 -18.5 1 98.69 122 THR A N 1
ATOM 915 C CA . THR A 1 122 ? 10.234 -20.266 -19.531 1 98.69 122 THR A CA 1
ATOM 916 C C . THR A 1 122 ? 10.898 -20.281 -20.906 1 98.69 122 THR A C 1
ATOM 918 O O . THR A 1 122 ? 10.336 -20.797 -21.875 1 98.69 122 THR A O 1
ATOM 921 N N . GLN A 1 123 ? 12.062 -19.734 -20.984 1 98.5 123 GLN A N 1
ATOM 922 C CA . GLN A 1 123 ? 12.805 -19.641 -22.25 1 98.5 123 GLN A CA 1
ATOM 923 C C . GLN A 1 123 ? 13.164 -21.016 -22.781 1 98.5 123 GLN A C 1
ATOM 925 O O . GLN A 1 123 ? 13.023 -21.281 -23.969 1 98.5 123 GLN A O 1
ATOM 930 N N . GLU A 1 124 ? 13.68 -21.875 -21.891 1 98.69 124 GLU A N 1
ATOM 931 C CA . GLU A 1 124 ? 14.086 -23.219 -22.297 1 98.69 124 GLU A CA 1
ATOM 932 C C . GLU A 1 124 ? 12.883 -24.031 -22.766 1 98.69 124 GLU A C 1
ATOM 934 O O . GLU A 1 124 ? 12.992 -24.812 -23.719 1 98.69 124 GLU A O 1
ATOM 939 N N . ALA A 1 125 ? 11.773 -23.922 -22.078 1 98.81 125 ALA A N 1
ATOM 940 C CA . ALA A 1 125 ? 10.562 -24.625 -22.5 1 98.81 125 ALA A CA 1
ATOM 941 C C . ALA A 1 125 ? 10.148 -24.203 -23.906 1 98.81 125 ALA A C 1
ATOM 943 O O . ALA A 1 125 ? 9.812 -25.047 -24.734 1 98.81 125 ALA A O 1
ATOM 944 N N . ALA A 1 126 ? 10.156 -22.906 -24.125 1 98.31 126 ALA A N 1
ATOM 945 C CA . ALA A 1 126 ? 9.812 -22.375 -25.453 1 98.31 126 ALA A CA 1
ATOM 946 C C . ALA A 1 126 ? 10.789 -22.891 -26.5 1 98.31 126 ALA A C 1
ATOM 948 O O . ALA A 1 126 ? 10.383 -23.297 -27.594 1 98.31 126 ALA A O 1
ATOM 949 N N . ARG A 1 127 ? 12.047 -22.828 -26.203 1 98.25 127 ARG A N 1
ATOM 950 C CA . ARG A 1 127 ? 13.102 -23.234 -27.125 1 98.25 127 ARG A CA 1
ATOM 951 C C . ARG A 1 127 ? 12.953 -24.688 -27.547 1 98.25 127 ARG A C 1
ATOM 953 O O . ARG A 1 127 ? 13.242 -25.047 -28.688 1 98.25 127 ARG A O 1
ATOM 960 N N . HIS A 1 128 ? 12.531 -25.547 -26.719 1 98.44 128 HIS A N 1
ATOM 961 C CA . HIS A 1 128 ? 12.453 -26.984 -26.969 1 98.44 128 HIS A CA 1
ATOM 962 C C . HIS A 1 128 ? 11.031 -27.422 -27.281 1 98.44 128 HIS A C 1
ATOM 964 O O . HIS A 1 128 ? 10.75 -28.609 -27.406 1 98.44 128 HIS A O 1
ATOM 970 N N . ASP A 1 129 ? 10.109 -26.406 -27.344 1 98.12 129 ASP A N 1
ATOM 971 C CA . ASP A 1 129 ? 8.703 -26.656 -27.641 1 98.12 129 ASP A CA 1
ATOM 972 C C . ASP A 1 129 ? 8.094 -27.625 -26.625 1 98.12 129 ASP A C 1
ATOM 974 O O . ASP A 1 129 ? 7.461 -28.609 -27 1 98.12 129 ASP A O 1
ATOM 978 N N . VAL A 1 130 ? 8.438 -27.453 -25.359 1 98.75 130 VAL A N 1
ATOM 979 C CA . VAL A 1 130 ? 7.902 -28.234 -24.25 1 98.75 130 VAL A CA 1
ATOM 980 C C . VAL A 1 130 ? 6.781 -27.453 -23.562 1 98.75 130 VAL A C 1
ATOM 982 O O . VAL A 1 130 ? 6.934 -26.266 -23.266 1 98.75 130 VAL A O 1
ATOM 985 N N . GLN A 1 131 ? 5.574 -28.062 -23.297 1 98.81 131 GLN A N 1
ATOM 986 C CA . GLN A 1 131 ? 4.531 -27.453 -22.469 1 98.81 131 GLN A CA 1
ATOM 987 C C . GLN A 1 131 ? 4.953 -27.406 -21.016 1 98.81 131 GLN A C 1
ATOM 989 O O . GLN A 1 131 ? 5.105 -28.438 -20.359 1 98.81 131 GLN A O 1
ATOM 994 N N . LEU A 1 132 ? 5.25 -26.266 -20.531 1 98.88 132 LEU A N 1
ATOM 995 C CA . LEU A 1 132 ? 5.602 -26.062 -19.125 1 98.88 132 LEU A CA 1
ATOM 996 C C . LEU A 1 132 ? 4.488 -25.328 -18.391 1 98.88 132 LEU A C 1
ATOM 998 O O . LEU A 1 132 ? 4.125 -24.219 -18.75 1 98.88 132 LEU A O 1
ATOM 1002 N N . THR A 1 133 ? 3.914 -26 -17.359 1 98.88 133 THR A N 1
ATOM 1003 C CA . THR A 1 133 ? 2.82 -25.438 -16.578 1 98.88 133 THR A CA 1
ATOM 1004 C C . THR A 1 133 ? 3.16 -25.453 -15.094 1 98.88 133 THR A C 1
ATOM 1006 O O . THR A 1 133 ? 4.043 -26.203 -14.664 1 98.88 133 THR A O 1
ATOM 1009 N N . PHE A 1 134 ? 2.537 -24.594 -14.359 1 98.81 134 PHE A N 1
ATOM 1010 C CA . PHE A 1 134 ? 2.729 -24.516 -12.922 1 98.81 134 PHE A CA 1
ATOM 1011 C C . PHE A 1 134 ? 1.405 -24.688 -12.188 1 98.81 134 PHE A C 1
ATOM 1013 O O . PHE A 1 134 ? 0.375 -24.172 -12.625 1 98.81 134 PHE A O 1
ATOM 1020 N N . ASN A 1 135 ? 1.413 -25.297 -11.047 1 97.94 135 ASN A N 1
ATOM 1021 C CA . ASN A 1 135 ? 0.214 -25.75 -10.352 1 97.94 135 ASN A CA 1
ATOM 1022 C C . ASN A 1 135 ? -0.479 -24.594 -9.617 1 97.94 135 ASN A C 1
ATOM 1024 O O . ASN A 1 135 ? -0.725 -24.688 -8.414 1 97.94 135 ASN A O 1
ATOM 1028 N N . HIS A 1 136 ? -0.882 -23.578 -10.312 1 98.06 136 HIS A N 1
ATOM 1029 C CA . HIS A 1 136 ? -1.819 -22.562 -9.859 1 98.06 136 HIS A CA 1
ATOM 1030 C C . HIS A 1 136 ? -3.264 -23 -10.055 1 98.06 136 HIS A C 1
ATOM 1032 O O . HIS A 1 136 ? -4.062 -22.297 -10.664 1 98.06 136 HIS A O 1
ATOM 1038 N N . GLN A 1 137 ? -3.551 -24.062 -9.414 1 97.06 137 GLN A N 1
ATOM 1039 C CA . GLN A 1 137 ? -4.762 -24.844 -9.648 1 97.06 137 GLN A CA 1
ATOM 1040 C C . GLN A 1 137 ? -6 -24.094 -9.172 1 97.06 137 GLN A C 1
ATOM 1042 O O . GLN A 1 137 ? -7.125 -24.453 -9.523 1 97.06 137 GLN A O 1
ATOM 1047 N N . ARG A 1 138 ? -5.863 -23.016 -8.406 1 97.12 138 ARG A N 1
ATOM 1048 C CA . ARG A 1 138 ? -7.012 -22.312 -7.848 1 97.12 138 ARG A CA 1
ATOM 1049 C C . ARG A 1 138 ? -7.836 -21.656 -8.945 1 97.12 138 ARG A C 1
ATOM 1051 O O . ARG A 1 138 ? -9.016 -21.359 -8.75 1 97.12 138 ARG A O 1
ATOM 1058 N N . ARG A 1 139 ? -7.227 -21.438 -10.109 1 97.81 139 ARG A N 1
ATOM 1059 C CA . ARG A 1 139 ? -7.973 -20.922 -11.258 1 97.81 139 ARG A CA 1
ATOM 1060 C C . ARG A 1 139 ? -9.141 -21.844 -11.602 1 97.81 139 ARG A C 1
ATOM 1062 O O . ARG A 1 139 ? -10.102 -21.422 -12.25 1 97.81 139 ARG A O 1
ATOM 1069 N N . PHE A 1 140 ? -9.039 -23.078 -11.18 1 97.94 140 PHE A N 1
ATOM 1070 C CA . PHE A 1 140 ? -10.016 -24.062 -11.617 1 97.94 140 PHE A CA 1
ATOM 1071 C C . PHE A 1 140 ? -11.086 -24.281 -10.555 1 97.94 140 PHE A C 1
ATOM 1073 O O . PHE A 1 140 ? -11.883 -25.219 -10.641 1 97.94 140 PHE A O 1
ATOM 1080 N N . SER A 1 141 ? -11.07 -23.484 -9.516 1 97.88 141 SER A N 1
ATOM 1081 C CA . SER A 1 141 ? -12.188 -23.453 -8.57 1 97.88 141 SER A CA 1
ATOM 1082 C C . SER A 1 141 ? -13.445 -22.891 -9.219 1 97.88 141 SER A C 1
ATOM 1084 O O . SER A 1 141 ? -13.375 -21.922 -9.984 1 97.88 141 SER A O 1
ATOM 1086 N N . ASP A 1 142 ? -14.57 -23.516 -8.875 1 98.19 142 ASP A N 1
ATOM 1087 C CA . ASP A 1 142 ? -15.836 -22.984 -9.383 1 98.19 142 ASP A CA 1
ATOM 1088 C C . ASP A 1 142 ? -16.062 -21.562 -8.906 1 98.19 142 ASP A C 1
ATOM 1090 O O . ASP A 1 142 ? -16.609 -20.734 -9.641 1 98.19 142 ASP A O 1
ATOM 1094 N N . ALA A 1 143 ? -15.672 -21.234 -7.703 1 98.38 143 ALA A N 1
ATOM 1095 C CA . ALA A 1 143 ? -15.812 -19.891 -7.156 1 98.38 143 ALA A CA 1
ATOM 1096 C C . ALA A 1 143 ? -15.023 -18.875 -7.984 1 98.38 143 ALA A C 1
ATOM 1098 O O . ALA A 1 143 ? -15.539 -17.797 -8.32 1 98.38 143 ALA A O 1
ATOM 1099 N N . VAL A 1 144 ? -13.789 -19.203 -8.328 1 98.62 144 VAL A N 1
ATOM 1100 C CA . VAL A 1 144 ? -12.93 -18.312 -9.102 1 98.62 144 VAL A CA 1
ATOM 1101 C C . VAL A 1 144 ? -13.492 -18.156 -10.516 1 98.62 144 VAL A C 1
ATOM 1103 O O . VAL A 1 144 ? -13.57 -17.047 -11.039 1 98.62 144 VAL A O 1
ATOM 1106 N N . ARG A 1 145 ? -13.938 -19.297 -11.102 1 98.5 145 ARG A N 1
ATOM 1107 C CA . ARG A 1 145 ? -14.508 -19.25 -12.445 1 98.5 145 ARG A CA 1
ATOM 1108 C C . ARG A 1 145 ? -15.789 -18.422 -12.477 1 98.5 145 ARG A C 1
ATOM 1110 O O . ARG A 1 145 ? -16.016 -17.656 -13.414 1 98.5 145 ARG A O 1
ATOM 1117 N N . THR A 1 146 ? -16.578 -18.625 -11.469 1 98.75 146 THR A N 1
ATOM 1118 C CA . THR A 1 146 ? -17.828 -17.875 -11.375 1 98.75 146 THR A CA 1
ATOM 1119 C C . THR A 1 146 ? -17.547 -16.375 -11.203 1 98.75 146 THR A C 1
ATOM 1121 O O . THR A 1 146 ? -18.188 -15.547 -11.852 1 98.75 146 THR A O 1
ATOM 1124 N N . ALA A 1 147 ? -16.578 -16.016 -10.383 1 98.81 147 ALA A N 1
ATOM 1125 C CA . ALA A 1 147 ? -16.188 -14.625 -10.219 1 98.81 147 ALA A CA 1
ATOM 1126 C C . ALA A 1 147 ? -15.734 -14.023 -11.547 1 98.81 147 ALA A C 1
ATOM 1128 O O . ALA A 1 147 ? -16.109 -12.898 -11.883 1 98.81 147 ALA A O 1
ATOM 1129 N N . LYS A 1 148 ? -14.914 -14.766 -12.273 1 98.88 148 LYS A N 1
ATOM 1130 C CA . LYS A 1 148 ? -14.43 -14.305 -13.57 1 98.88 148 LYS A CA 1
ATOM 1131 C C . LYS A 1 148 ? -15.586 -14.102 -14.547 1 98.88 148 LYS A C 1
ATOM 1133 O O . LYS A 1 148 ? -15.594 -13.141 -15.32 1 98.88 148 LYS A O 1
ATOM 1138 N N . GLN A 1 149 ? -16.516 -15.016 -14.531 1 98.75 149 GLN A N 1
ATOM 1139 C CA . GLN A 1 149 ? -17.688 -14.898 -15.398 1 98.75 149 GLN A CA 1
ATOM 1140 C C . GLN A 1 149 ? -18.484 -13.648 -15.07 1 98.75 149 GLN A C 1
ATOM 1142 O O . GLN A 1 149 ? -18.906 -12.914 -15.969 1 98.75 149 GLN A O 1
ATOM 1147 N N . LEU A 1 150 ? -18.719 -13.398 -13.758 1 98.81 150 LEU A N 1
ATOM 1148 C CA . LEU A 1 150 ? -19.438 -12.203 -13.328 1 98.81 150 LEU A CA 1
ATOM 1149 C C . LEU A 1 150 ? -18.719 -10.945 -13.805 1 98.81 150 LEU A C 1
ATOM 1151 O O . LEU A 1 150 ? -19.359 -10.008 -14.289 1 98.81 150 LEU A O 1
ATOM 1155 N N . LEU A 1 151 ? -17.391 -10.93 -13.672 1 98.81 151 LEU A N 1
ATOM 1156 C CA . LEU A 1 151 ? -16.562 -9.805 -14.109 1 98.81 151 LEU A CA 1
ATOM 1157 C C . LEU A 1 151 ? -16.688 -9.602 -15.617 1 98.81 151 LEU A C 1
ATOM 1159 O O . LEU A 1 151 ? -16.938 -8.484 -16.078 1 98.81 151 LEU A O 1
ATOM 1163 N N . ASP A 1 152 ? -16.594 -10.664 -16.391 1 98.69 152 ASP A N 1
ATOM 1164 C CA . ASP A 1 152 ? -16.641 -10.602 -17.844 1 98.69 152 ASP A CA 1
ATOM 1165 C C . ASP A 1 152 ? -18.031 -10.188 -18.344 1 98.69 152 ASP A C 1
ATOM 1167 O O . ASP A 1 152 ? -18.156 -9.562 -19.391 1 98.69 152 ASP A 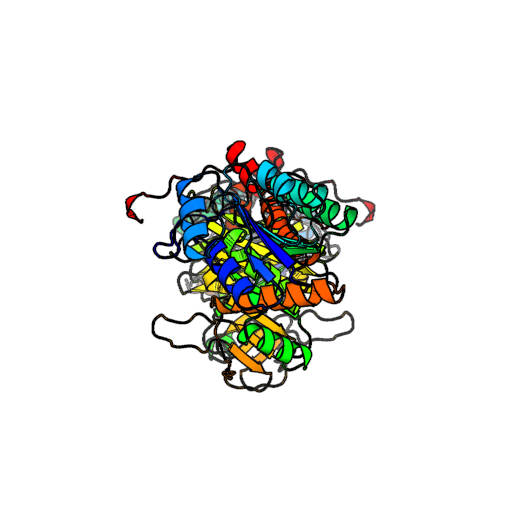O 1
ATOM 1171 N N . ASP A 1 153 ? -19 -10.578 -17.594 1 98.56 153 ASP A N 1
ATOM 1172 C CA . ASP A 1 153 ? -20.375 -10.234 -17.953 1 98.56 153 ASP A CA 1
ATOM 1173 C C . ASP A 1 153 ? -20.656 -8.766 -17.641 1 98.56 153 ASP A C 1
ATOM 1175 O O . ASP A 1 153 ? -21.75 -8.258 -17.953 1 98.56 153 ASP A O 1
ATOM 1179 N N . GLY A 1 154 ? -19.734 -8.07 -16.969 1 98.44 154 GLY A N 1
ATOM 1180 C CA . GLY A 1 154 ? -19.875 -6.648 -16.703 1 98.44 154 GLY A CA 1
ATOM 1181 C C . GLY A 1 154 ? -20.703 -6.352 -15.461 1 98.44 154 GLY A C 1
ATOM 1182 O O . GLY A 1 154 ? -21.234 -5.25 -15.32 1 98.44 154 GLY A O 1
ATOM 1183 N N . GLU A 1 155 ? -20.797 -7.336 -14.547 1 98.25 155 GLU A N 1
ATOM 1184 C CA . GLU A 1 155 ? -21.688 -7.211 -13.398 1 98.25 155 GLU A CA 1
ATOM 1185 C C . GLU A 1 155 ? -21.219 -6.113 -12.453 1 98.25 155 GLU A C 1
ATOM 1187 O O . GLU A 1 155 ? -22 -5.629 -11.625 1 98.25 155 GLU A O 1
ATOM 1192 N N . ILE A 1 156 ? -19.969 -5.688 -12.578 1 98.12 156 ILE A N 1
ATOM 1193 C CA . ILE A 1 156 ? -19.484 -4.637 -11.68 1 98.12 156 ILE A CA 1
ATOM 1194 C C . ILE A 1 156 ? -18.906 -3.488 -12.5 1 98.12 156 ILE A C 1
ATOM 1196 O O . ILE A 1 156 ? -18.078 -2.725 -12.008 1 98.12 156 ILE A O 1
ATOM 1200 N N . GLY A 1 157 ? -19.219 -3.357 -13.695 1 97.69 157 GLY A N 1
ATOM 1201 C CA . GLY A 1 157 ? -18.672 -2.33 -14.562 1 97.69 157 GLY A CA 1
ATOM 1202 C C . GLY A 1 157 ? -17.234 -2.6 -14.977 1 97.69 157 GLY A C 1
ATOM 1203 O O . GLY A 1 157 ? -16.844 -3.752 -15.188 1 97.69 157 GLY A O 1
ATOM 1204 N N . GLU A 1 158 ? -16.484 -1.51 -15.172 1 97.38 158 GLU A N 1
ATOM 1205 C CA . GLU A 1 158 ? -15.086 -1.636 -15.555 1 97.38 158 GLU A CA 1
ATOM 1206 C C . GLU A 1 158 ? -14.203 -1.937 -14.344 1 97.38 158 GLU A C 1
ATOM 1208 O O . GLU A 1 158 ? -14.336 -1.292 -13.297 1 97.38 158 GLU A O 1
ATOM 1213 N N . LEU A 1 159 ? -13.32 -2.928 -14.484 1 98.56 159 LEU A N 1
ATOM 1214 C CA . LEU A 1 159 ? -12.406 -3.285 -13.406 1 98.56 159 LEU A CA 1
ATOM 1215 C C . LEU A 1 159 ? -11.422 -2.152 -13.125 1 98.56 159 LEU A C 1
ATOM 1217 O O . LEU A 1 159 ? -10.773 -1.651 -14.047 1 98.56 159 LEU A O 1
ATOM 1221 N N . GLU A 1 160 ? -11.328 -1.722 -11.859 1 97.12 160 GLU A N 1
ATOM 1222 C CA . GLU A 1 160 ? -10.453 -0.615 -11.492 1 97.12 160 GLU A CA 1
ATOM 1223 C C . GLU A 1 160 ? -9.273 -1.101 -10.656 1 97.12 160 GLU A C 1
ATOM 1225 O O . GLU A 1 160 ? -8.156 -0.598 -10.789 1 97.12 160 GLU A O 1
ATOM 1230 N N . ARG A 1 161 ? -9.547 -2.039 -9.812 1 98.44 161 ARG A N 1
ATOM 1231 C CA . ARG A 1 161 ? -8.508 -2.471 -8.875 1 98.44 161 ARG A CA 1
ATOM 1232 C C . ARG A 1 161 ? -8.727 -3.918 -8.445 1 98.44 161 ARG A C 1
ATOM 1234 O O . ARG A 1 161 ? -9.867 -4.352 -8.266 1 98.44 161 ARG A O 1
ATOM 1241 N N . VAL A 1 162 ? -7.688 -4.66 -8.281 1 98.88 162 VAL A N 1
ATOM 1242 C CA . VAL A 1 162 ? -7.688 -5.996 -7.703 1 98.88 162 VAL A CA 1
ATOM 1243 C C . VAL A 1 162 ? -6.891 -5.996 -6.398 1 98.88 162 VAL A C 1
ATOM 1245 O O . VAL A 1 162 ? -5.84 -5.355 -6.305 1 98.88 162 VAL A O 1
ATOM 1248 N N . GLU A 1 163 ? -7.438 -6.641 -5.336 1 98.75 163 GLU A N 1
ATOM 1249 C CA . GLU A 1 163 ? -6.766 -6.715 -4.039 1 98.75 163 GLU A CA 1
ATOM 1250 C C . GLU A 1 163 ? -6.672 -8.156 -3.547 1 98.75 163 GLU A C 1
ATOM 1252 O O . GLU A 1 163 ? -7.453 -9.016 -3.967 1 98.75 163 GLU A O 1
ATOM 1257 N N . PHE A 1 164 ? -5.68 -8.422 -2.678 1 98.31 164 PHE A N 1
ATOM 1258 C CA . PHE A 1 164 ? -5.656 -9.742 -2.049 1 98.31 164 PHE A CA 1
ATOM 1259 C C . PHE A 1 164 ? -5.004 -9.672 -0.674 1 98.31 164 PHE A C 1
ATOM 1261 O O . PHE A 1 164 ? -4.297 -8.711 -0.365 1 98.31 164 PHE A O 1
ATOM 1268 N N . SER A 1 165 ? -5.289 -10.656 0.16 1 96.5 165 SER A N 1
ATOM 1269 C CA . SER A 1 165 ? -4.609 -10.953 1.417 1 96.5 165 SER A CA 1
ATOM 1270 C C . SER A 1 165 ? -4.016 -12.359 1.402 1 96.5 165 SER A C 1
ATOM 1272 O O . SER A 1 165 ? -4.719 -13.336 1.128 1 96.5 165 SER A O 1
ATOM 1274 N N . ALA A 1 166 ? -2.742 -12.438 1.621 1 94.75 166 ALA A N 1
ATOM 1275 C CA . ALA A 1 166 ? -2.059 -13.727 1.655 1 94.75 166 ALA A CA 1
ATOM 1276 C C . ALA A 1 166 ? -1.598 -14.062 3.07 1 94.75 166 ALA A C 1
ATOM 1278 O O . ALA A 1 166 ? -0.819 -13.32 3.67 1 94.75 166 ALA A O 1
ATOM 1279 N N . PRO A 1 167 ? -1.901 -15.164 3.658 1 89.62 167 PRO A N 1
ATOM 1280 C CA . PRO A 1 167 ? -1.636 -15.469 5.066 1 89.62 167 PRO A CA 1
ATOM 1281 C C . PRO A 1 167 ? -0.234 -16.031 5.293 1 89.62 167 PRO A C 1
ATOM 1283 O O . PRO A 1 167 ? 0.169 -16.25 6.441 1 89.62 167 PRO A O 1
ATOM 1286 N N . VAL A 1 168 ? 0.645 -16.312 4.363 1 86.81 168 VAL A N 1
ATOM 1287 C CA . VAL A 1 168 ? 1.924 -16.969 4.594 1 86.81 168 VAL A CA 1
ATOM 1288 C C . VAL A 1 168 ? 3.055 -16.141 3.996 1 86.81 168 VAL A C 1
ATOM 1290 O O . VAL A 1 168 ? 4.211 -16.266 4.402 1 86.81 168 VAL A O 1
ATOM 1293 N N . GLY A 1 169 ? 2.807 -15.289 3.145 1 92.88 169 GLY A N 1
ATOM 1294 C CA . GLY A 1 169 ? 3.756 -14.5 2.375 1 92.88 169 GLY A CA 1
ATOM 1295 C C . GLY A 1 169 ? 3.373 -14.367 0.914 1 92.88 169 GLY A C 1
ATOM 1296 O O . GLY A 1 169 ? 2.453 -15.039 0.442 1 92.88 169 GLY A O 1
ATOM 1297 N N . ILE A 1 170 ? 4.105 -13.547 0.238 1 96.75 170 ILE A N 1
ATOM 1298 C CA . ILE A 1 170 ? 3.668 -13.258 -1.123 1 96.75 170 ILE A CA 1
ATOM 1299 C C . ILE A 1 170 ? 4.301 -14.25 -2.094 1 96.75 170 ILE A C 1
ATOM 1301 O O . ILE A 1 170 ? 3.916 -14.312 -3.264 1 96.75 170 ILE A O 1
ATOM 1305 N N . PHE A 1 171 ? 5.254 -15.094 -1.607 1 96.88 171 PHE A N 1
ATOM 1306 C CA . PHE A 1 171 ? 5.93 -16.047 -2.477 1 96.88 171 PHE A CA 1
ATOM 1307 C C . PHE A 1 171 ? 5.195 -17.391 -2.494 1 96.88 171 PHE A C 1
ATOM 1309 O O . PHE A 1 171 ? 4.766 -17.844 -3.553 1 96.88 171 PHE A O 1
ATOM 1316 N N . ASP A 1 172 ? 4.992 -17.953 -1.361 1 92.75 172 ASP A N 1
ATOM 1317 C CA . ASP A 1 172 ? 4.348 -19.266 -1.302 1 92.75 172 ASP A CA 1
ATOM 1318 C C . ASP A 1 172 ? 2.85 -19.156 -1.582 1 92.75 172 ASP A C 1
ATOM 1320 O O . ASP A 1 172 ? 2.408 -19.359 -2.715 1 92.75 172 ASP A O 1
ATOM 1324 N N . TYR A 1 173 ? 2.086 -18.625 -0.642 1 91.31 173 TYR A N 1
ATOM 1325 C CA . TYR A 1 173 ? 0.646 -18.469 -0.824 1 91.31 173 TYR A CA 1
ATOM 1326 C C . TYR A 1 173 ? 0.334 -17.344 -1.802 1 91.31 173 TYR A C 1
ATOM 1328 O O . TYR A 1 173 ? -0.584 -17.469 -2.617 1 91.31 173 TYR A O 1
ATOM 1336 N N . GLY A 1 174 ? 1.095 -16.312 -1.732 1 95.44 174 GLY A N 1
ATOM 1337 C CA . GLY A 1 174 ? 0.835 -15.125 -2.539 1 95.44 174 GLY A CA 1
ATOM 1338 C C . GLY A 1 174 ? 1.017 -15.367 -4.027 1 95.44 174 GLY A C 1
ATOM 1339 O O . GLY A 1 174 ? 0.465 -14.641 -4.852 1 95.44 174 GLY A O 1
ATOM 1340 N N . SER A 1 175 ? 1.813 -16.406 -4.359 1 97.25 175 SER A N 1
ATOM 1341 C CA . SER A 1 175 ? 1.933 -16.734 -5.773 1 97.25 175 SER A CA 1
ATOM 1342 C C . SER A 1 175 ? 0.569 -17.031 -6.387 1 97.25 175 SER A C 1
ATOM 1344 O O . SER A 1 175 ? 0.297 -16.641 -7.527 1 97.25 175 SER A O 1
ATOM 1346 N N . HIS A 1 176 ? -0.341 -17.719 -5.633 1 97.62 176 HIS A N 1
ATOM 1347 C CA . HIS A 1 176 ? -1.716 -17.922 -6.078 1 97.62 176 HIS A CA 1
ATOM 1348 C C . HIS A 1 176 ? -2.455 -16.609 -6.211 1 97.62 176 HIS A C 1
ATOM 1350 O O . HIS A 1 176 ? -3.221 -16.406 -7.16 1 97.62 176 HIS A O 1
ATOM 1356 N N . SER A 1 177 ? -2.213 -15.734 -5.285 1 98.19 177 SER A N 1
ATOM 1357 C CA . SER A 1 177 ? -2.943 -14.477 -5.215 1 98.19 177 SER A CA 1
ATOM 1358 C C . SER A 1 177 ? -2.6 -13.57 -6.391 1 98.19 177 SER A C 1
ATOM 1360 O O . SER A 1 177 ? -3.494 -13.039 -7.055 1 98.19 177 SER A O 1
ATOM 1362 N N . PHE A 1 178 ? -1.287 -13.391 -6.641 1 98.75 178 PHE A N 1
ATOM 1363 C CA . PHE A 1 178 ? -0.863 -12.609 -7.797 1 98.75 178 PHE A CA 1
ATOM 1364 C C . PHE A 1 178 ? -1.372 -13.234 -9.086 1 98.75 178 PHE A C 1
ATOM 1366 O O . PHE A 1 178 ? -1.819 -12.531 -9.992 1 98.75 178 PHE A O 1
ATOM 1373 N N . ASP A 1 179 ? -1.26 -14.562 -9.18 1 98.75 179 ASP A N 1
ATOM 1374 C CA . ASP A 1 179 ? -1.729 -15.281 -10.359 1 98.75 179 ASP A CA 1
ATOM 1375 C C . ASP A 1 179 ? -3.205 -15 -10.625 1 98.75 179 ASP A C 1
ATOM 1377 O O . ASP A 1 179 ? -3.596 -14.719 -11.758 1 98.75 179 ASP A O 1
ATOM 1381 N N . LEU A 1 180 ? -4.023 -15.047 -9.602 1 98.81 180 LEU A N 1
ATOM 1382 C CA . LEU A 1 180 ? -5.457 -14.812 -9.758 1 98.81 180 LEU A CA 1
ATOM 1383 C C . LEU A 1 180 ? -5.734 -13.367 -10.141 1 98.81 180 LEU A C 1
ATOM 1385 O O . LEU A 1 180 ? -6.633 -13.094 -10.945 1 98.81 180 LEU A O 1
ATOM 1389 N N . CYS A 1 181 ? -5 -12.422 -9.57 1 98.88 181 CYS A N 1
ATOM 1390 C CA . CYS A 1 181 ? -5.156 -11.039 -9.984 1 98.88 181 CYS A CA 1
ATOM 1391 C C . CYS A 1 181 ? -4.898 -10.883 -11.477 1 98.88 181 CYS A C 1
ATOM 1393 O O . CYS A 1 181 ? -5.664 -10.219 -12.18 1 98.88 181 CYS A O 1
ATOM 1395 N N . ASN A 1 182 ? -3.803 -11.492 -11.938 1 98.88 182 ASN A N 1
ATOM 1396 C CA . ASN A 1 182 ? -3.479 -11.453 -13.359 1 98.88 182 ASN A CA 1
ATOM 1397 C C . ASN A 1 182 ? -4.57 -12.109 -14.203 1 98.88 182 ASN A C 1
ATOM 1399 O O . ASN A 1 182 ? -4.941 -11.594 -15.258 1 98.88 182 ASN A O 1
ATOM 1403 N N . TYR A 1 183 ? -5.082 -13.25 -13.695 1 98.88 183 TYR A N 1
ATOM 1404 C CA . TYR A 1 183 ? -6.152 -13.977 -14.367 1 98.88 183 TYR A CA 1
ATOM 1405 C C . TYR A 1 183 ? -7.387 -13.102 -14.531 1 98.88 183 TYR A C 1
ATOM 1407 O O . TYR A 1 183 ? -7.961 -13.023 -15.625 1 98.88 183 TYR A O 1
ATOM 1415 N N . PHE A 1 184 ? -7.773 -12.359 -13.469 1 98.88 184 PHE A N 1
ATOM 1416 C CA . PHE A 1 184 ? -8.969 -11.523 -13.484 1 98.88 184 PHE A CA 1
ATOM 1417 C C . PHE A 1 184 ? -8.773 -10.328 -14.414 1 98.88 184 PHE A C 1
ATOM 1419 O O . PHE A 1 184 ? -9.75 -9.781 -14.938 1 98.88 184 PHE A O 1
ATOM 1426 N N . ASN A 1 185 ? -7.512 -9.953 -14.594 1 98.81 185 ASN A N 1
ATOM 1427 C CA . ASN A 1 185 ? -7.227 -8.828 -15.477 1 98.81 185 ASN A CA 1
ATOM 1428 C C . ASN A 1 185 ? -6.715 -9.305 -16.844 1 98.81 185 ASN A C 1
ATOM 1430 O O . ASN A 1 185 ? -5.922 -8.609 -17.484 1 98.81 185 ASN A O 1
ATOM 1434 N N . ASP A 1 186 ? -7.02 -10.523 -17.234 1 98.38 186 ASP A N 1
ATOM 1435 C CA . ASP A 1 186 ? -6.793 -11.109 -18.562 1 98.38 186 ASP A CA 1
ATOM 1436 C C . ASP A 1 186 ? -5.309 -11.094 -18.922 1 98.38 186 ASP A C 1
ATOM 1438 O O . ASP A 1 186 ? -4.945 -10.844 -20.062 1 98.38 186 ASP A O 1
ATOM 1442 N N . GLU A 1 187 ? -4.441 -11.219 -18 1 98.31 187 GLU A N 1
ATOM 1443 C CA . GLU A 1 187 ? -2.998 -11.406 -18.141 1 98.31 187 GLU A CA 1
ATOM 1444 C C . GLU A 1 187 ? -2.34 -10.164 -18.734 1 98.31 187 GLU A C 1
ATOM 1446 O O . GLU A 1 187 ? -1.286 -10.258 -19.375 1 98.31 187 GLU A O 1
ATOM 1451 N N . VAL A 1 188 ? -2.994 -8.977 -18.531 1 98.31 188 VAL A N 1
ATOM 1452 C CA . VAL A 1 188 ? -2.361 -7.723 -18.922 1 98.31 188 VAL A CA 1
ATOM 1453 C C . VAL A 1 188 ? -1.063 -7.535 -18.141 1 98.31 188 VAL A C 1
ATOM 1455 O O . VAL A 1 188 ? -1.028 -7.738 -16.922 1 98.31 188 VAL A O 1
ATOM 1458 N N . PRO A 1 189 ? 0.004 -7.18 -18.828 1 98 189 PRO A N 1
ATOM 1459 C CA . PRO A 1 189 ? 1.279 -6.992 -18.141 1 98 189 PRO A CA 1
ATOM 1460 C C . PRO A 1 189 ? 1.254 -5.816 -17.172 1 98 189 PRO A C 1
ATOM 1462 O O . PRO A 1 189 ? 0.589 -4.812 -17.422 1 98 189 PRO A O 1
ATOM 1465 N N . ALA A 1 190 ? 1.939 -5.98 -16.109 1 98.38 190 ALA A N 1
ATOM 1466 C CA . ALA A 1 190 ? 2.109 -4.883 -15.164 1 98.38 190 ALA A CA 1
ATOM 1467 C C . ALA A 1 190 ? 3.191 -3.914 -15.633 1 98.38 190 ALA A C 1
ATOM 1469 O O . ALA A 1 190 ? 4.117 -4.309 -16.344 1 98.38 190 ALA A O 1
ATOM 1470 N N . GLU A 1 191 ? 3.109 -2.668 -15.195 1 97.81 191 GLU A N 1
ATOM 1471 C CA . GLU A 1 191 ? 4.051 -1.63 -15.602 1 97.81 191 GLU A CA 1
ATOM 1472 C C . GLU A 1 191 ? 5.059 -1.337 -14.492 1 97.81 191 GLU A C 1
ATOM 1474 O O . GLU A 1 191 ? 6.23 -1.072 -14.766 1 97.81 191 GLU A O 1
ATOM 1479 N N . TRP A 1 192 ? 4.637 -1.305 -13.32 1 97.56 192 TRP A N 1
ATOM 1480 C CA . TRP A 1 192 ? 5.527 -1.014 -12.203 1 97.56 192 TRP A CA 1
ATOM 1481 C C . TRP A 1 192 ? 5 -1.632 -10.914 1 97.56 192 TRP A C 1
ATOM 1483 O O . TRP A 1 192 ? 3.826 -2.004 -10.828 1 97.56 192 TRP A O 1
ATOM 1493 N N . VAL A 1 193 ? 5.863 -1.806 -9.945 1 98.44 193 VAL A N 1
ATOM 1494 C CA . VAL A 1 193 ? 5.559 -2.289 -8.602 1 98.44 193 VAL A CA 1
ATOM 1495 C C . VAL A 1 193 ? 6.223 -1.388 -7.566 1 98.44 193 VAL A C 1
ATOM 1497 O O . VAL A 1 193 ? 7.355 -0.943 -7.754 1 98.44 193 VAL A O 1
ATOM 1500 N N . LEU A 1 194 ? 5.539 -1.03 -6.547 1 98.62 194 LEU A N 1
ATOM 1501 C CA . LEU A 1 194 ? 6.043 -0.339 -5.363 1 98.62 194 LEU A CA 1
ATOM 1502 C C . LEU A 1 194 ? 5.535 -1 -4.09 1 98.62 194 LEU A C 1
ATOM 1504 O O . LEU A 1 194 ? 4.328 -1.027 -3.838 1 98.62 194 LEU A O 1
ATOM 1508 N N . GLY A 1 195 ? 6.418 -1.632 -3.336 1 98.75 195 GLY A N 1
ATOM 1509 C CA . GLY A 1 195 ? 5.977 -2.383 -2.172 1 98.75 195 GLY A CA 1
ATOM 1510 C C . GLY A 1 195 ? 7.051 -2.516 -1.106 1 98.75 195 GLY A C 1
ATOM 1511 O O . GLY A 1 195 ? 8.227 -2.262 -1.368 1 98.75 195 GLY A O 1
ATOM 1512 N N . GLN A 1 196 ? 6.656 -2.818 0.111 1 98.81 196 GLN A N 1
ATOM 1513 C CA . GLN A 1 196 ? 7.52 -3.018 1.27 1 98.81 196 GLN A CA 1
ATOM 1514 C C . GLN A 1 196 ? 7.215 -4.344 1.963 1 98.81 196 GLN A C 1
ATOM 1516 O O . GLN A 1 196 ? 6.125 -4.895 1.808 1 98.81 196 GLN A O 1
ATOM 1521 N N . ILE A 1 197 ? 8.18 -4.844 2.668 1 98.56 197 ILE A N 1
ATOM 1522 C CA . ILE A 1 197 ? 8.023 -6.105 3.383 1 98.56 197 ILE A CA 1
ATOM 1523 C C . ILE A 1 197 ? 8.453 -5.93 4.836 1 98.56 197 ILE A C 1
ATOM 1525 O O . ILE A 1 197 ? 9.039 -4.906 5.199 1 98.56 197 ILE A O 1
ATOM 1529 N N . ASP A 1 198 ? 8.086 -6.852 5.668 1 97.5 198 ASP A N 1
ATOM 1530 C CA . ASP A 1 198 ? 8.648 -7.082 6.996 1 97.5 198 ASP A CA 1
ATOM 1531 C C . ASP A 1 198 ? 9.156 -8.516 7.133 1 97.5 198 ASP A C 1
ATOM 1533 O O . ASP A 1 198 ? 8.461 -9.469 6.781 1 97.5 198 ASP A O 1
ATOM 1537 N N . TYR A 1 199 ? 10.367 -8.641 7.473 1 97.06 199 TYR A N 1
ATOM 1538 C CA . TYR A 1 199 ? 10.953 -9.953 7.727 1 97.06 199 TYR A CA 1
ATOM 1539 C C . TYR A 1 199 ? 11.68 -9.977 9.062 1 97.06 199 TYR A C 1
ATOM 1541 O O . TYR A 1 199 ? 12.852 -10.336 9.133 1 97.06 199 TYR A O 1
ATOM 1549 N N . SER A 1 200 ? 10.938 -9.711 10.125 1 91.56 200 SER A N 1
ATOM 1550 C CA . SER A 1 200 ? 11.516 -9.625 11.461 1 91.56 200 SER A CA 1
ATOM 1551 C C . SER A 1 200 ? 11.68 -11 12.086 1 91.56 200 SER A C 1
ATOM 1553 O O . SER A 1 200 ? 12.516 -11.195 12.969 1 91.56 200 SER A O 1
ATOM 1555 N N . GLU A 1 201 ? 10.875 -11.883 11.648 1 92.44 201 GLU A N 1
ATOM 1556 C CA . GLU A 1 201 ? 10.938 -13.266 12.109 1 92.44 201 GLU A CA 1
ATOM 1557 C C . GLU A 1 201 ? 11.203 -14.227 10.953 1 92.44 201 GLU A C 1
ATOM 1559 O O . GLU A 1 201 ? 10.578 -14.125 9.898 1 92.44 201 GLU A O 1
ATOM 1564 N N . GLU A 1 202 ? 12.102 -15.094 11.25 1 93.75 202 GLU A N 1
ATOM 1565 C CA . GLU A 1 202 ? 12.469 -16.016 10.18 1 93.75 202 GLU A CA 1
ATOM 1566 C C . GLU A 1 202 ? 11.281 -16.891 9.781 1 93.75 202 GLU A C 1
ATOM 1568 O O . GLU A 1 202 ? 10.617 -17.484 10.641 1 93.75 202 GLU A O 1
ATOM 1573 N N . ASN A 1 203 ? 11 -16.891 8.562 1 93.06 203 ASN A N 1
ATOM 1574 C CA . ASN A 1 203 ? 9.914 -17.656 7.957 1 93.06 203 ASN A CA 1
ATOM 1575 C C . ASN A 1 203 ? 10.375 -18.422 6.723 1 93.06 203 ASN A C 1
ATOM 1577 O O . ASN A 1 203 ? 10.32 -17.891 5.605 1 93.06 203 ASN A O 1
ATOM 1581 N N . VAL A 1 204 ? 10.805 -19.656 6.949 1 91.25 204 VAL A N 1
ATOM 1582 C CA . VAL A 1 204 ? 11.297 -20.5 5.863 1 91.25 204 VAL A CA 1
ATOM 1583 C C . VAL A 1 204 ? 10.266 -21.578 5.543 1 91.25 204 VAL A C 1
ATOM 1585 O O . VAL A 1 204 ? 9.906 -22.375 6.41 1 91.25 204 VAL A O 1
ATOM 1588 N N . VAL A 1 205 ? 9.797 -21.516 4.34 1 85.19 205 VAL A N 1
ATOM 1589 C CA . VAL A 1 205 ? 8.82 -22.5 3.85 1 85.19 205 VAL A CA 1
ATOM 1590 C C . VAL A 1 205 ? 9.438 -23.312 2.713 1 85.19 205 VAL A C 1
ATOM 1592 O O . VAL A 1 205 ? 9.789 -22.75 1.669 1 85.19 205 VAL A O 1
ATOM 1595 N N . PHE A 1 206 ? 9.609 -24.594 2.848 1 81.81 206 PHE A N 1
ATOM 1596 C CA . PHE A 1 206 ? 10.18 -25.516 1.868 1 81.81 206 PHE A CA 1
ATOM 1597 C C . PHE A 1 206 ? 11.555 -25.031 1.411 1 81.81 206 PHE A C 1
ATOM 1599 O O . PHE A 1 206 ? 11.844 -25.016 0.213 1 81.81 206 PHE A O 1
ATOM 1606 N N . GLY A 1 207 ? 12.273 -24.469 2.275 1 86.44 207 GLY A N 1
ATOM 1607 C CA . GLY A 1 207 ? 13.656 -24.109 2.029 1 86.44 207 GLY A CA 1
ATOM 1608 C C . GLY A 1 207 ? 13.812 -22.688 1.498 1 86.44 207 GLY A C 1
ATOM 1609 O O . GLY A 1 207 ? 14.93 -22.234 1.24 1 86.44 207 GLY A O 1
ATOM 1610 N N . SER A 1 208 ? 12.711 -22.016 1.367 1 92.06 208 SER A N 1
ATOM 1611 C CA . SER A 1 208 ? 12.758 -20.656 0.82 1 92.06 208 SER A CA 1
ATOM 1612 C C . SER A 1 208 ? 12.281 -19.625 1.84 1 92.06 208 SER A C 1
ATOM 1614 O O . SER A 1 208 ? 11.32 -19.875 2.57 1 92.06 208 SER A O 1
ATOM 1616 N N . HIS A 1 209 ? 13.008 -18.484 1.849 1 94.56 209 HIS A N 1
ATOM 1617 C CA . HIS A 1 209 ? 12.555 -17.391 2.693 1 94.56 209 HIS A CA 1
ATOM 1618 C C . HIS A 1 209 ? 11.25 -16.797 2.17 1 94.56 209 HIS A C 1
ATOM 1620 O O . HIS A 1 209 ? 11.086 -16.625 0.96 1 94.56 209 HIS A O 1
ATOM 1626 N N . ASN A 1 210 ? 10.359 -16.609 3.057 1 95.06 210 ASN A N 1
ATOM 1627 C CA . ASN A 1 210 ? 9.148 -15.82 2.842 1 95.06 210 ASN A CA 1
ATOM 1628 C C . ASN A 1 210 ? 9.039 -14.672 3.842 1 95.06 210 ASN A C 1
ATOM 1630 O O . ASN A 1 210 ? 9.109 -14.891 5.051 1 95.06 210 ASN A O 1
ATOM 1634 N N . GLU A 1 211 ? 8.906 -13.461 3.359 1 96.12 211 GLU A N 1
ATOM 1635 C CA . GLU A 1 211 ? 8.727 -12.375 4.324 1 96.12 211 GLU A CA 1
ATOM 1636 C C . GLU A 1 211 ? 7.531 -12.648 5.234 1 96.12 211 GLU A C 1
ATOM 1638 O O . GLU A 1 211 ? 6.66 -13.453 4.898 1 96.12 211 GLU A O 1
ATOM 1643 N N . THR A 1 212 ? 7.449 -11.969 6.363 1 95.62 212 THR A N 1
ATOM 1644 C CA . THR A 1 212 ? 6.371 -12.219 7.312 1 95.62 212 THR A CA 1
ATOM 1645 C C . THR A 1 212 ? 5.164 -11.328 7.016 1 95.62 212 THR A C 1
ATOM 1647 O O . THR A 1 212 ? 4.023 -11.727 7.25 1 95.62 212 THR A O 1
ATOM 1650 N N . GLN A 1 213 ? 5.438 -10.156 6.531 1 97.06 213 GLN A N 1
ATOM 1651 C CA . GLN A 1 213 ? 4.375 -9.242 6.125 1 97.06 213 GLN A CA 1
ATOM 1652 C C . GLN A 1 213 ? 4.773 -8.461 4.875 1 97.06 213 GLN A C 1
ATOM 1654 O O . GLN A 1 213 ? 5.957 -8.328 4.57 1 97.06 213 GLN A O 1
ATOM 1659 N N . ALA A 1 214 ? 3.779 -7.977 4.191 1 98.31 214 ALA A N 1
ATOM 1660 C CA . ALA A 1 214 ? 4.066 -7.176 3.002 1 98.31 214 ALA A CA 1
ATOM 1661 C C . ALA A 1 214 ? 2.875 -6.297 2.635 1 98.31 214 ALA A C 1
ATOM 1663 O O . ALA A 1 214 ? 1.729 -6.625 2.951 1 98.31 214 ALA A O 1
ATOM 1664 N N . VAL A 1 215 ? 3.137 -5.164 2.072 1 98.62 215 VAL A N 1
ATOM 1665 C CA . VAL A 1 215 ? 2.201 -4.355 1.3 1 98.62 215 VAL A CA 1
ATOM 1666 C C . VAL A 1 215 ? 2.805 -4.027 -0.065 1 98.62 215 VAL A C 1
ATOM 1668 O O . VAL A 1 215 ? 3.986 -3.688 -0.163 1 98.62 215 VAL A O 1
ATOM 1671 N N . VAL A 1 216 ? 2.025 -4.199 -1.116 1 98.75 216 VAL A N 1
ATOM 1672 C CA . VAL A 1 216 ? 2.533 -3.928 -2.457 1 98.75 216 VAL A CA 1
ATOM 1673 C C . VAL A 1 216 ? 1.42 -3.344 -3.322 1 98.75 216 VAL A C 1
ATOM 1675 O O . VAL A 1 216 ? 0.268 -3.777 -3.24 1 98.75 216 VAL A O 1
ATOM 1678 N N . MET A 1 217 ? 1.715 -2.326 -4.035 1 98.75 217 MET A N 1
ATOM 1679 C CA . MET A 1 217 ? 0.864 -1.758 -5.074 1 98.75 217 MET A CA 1
ATOM 1680 C C . MET A 1 217 ? 1.524 -1.881 -6.445 1 98.75 217 MET A C 1
ATOM 1682 O O . MET A 1 217 ? 2.74 -1.717 -6.57 1 98.75 217 MET A O 1
ATOM 1686 N N . TRP A 1 218 ? 0.746 -2.182 -7.438 1 98.69 218 TRP A N 1
ATOM 1687 C CA . TRP A 1 218 ? 1.25 -2.209 -8.805 1 98.69 218 TRP A CA 1
ATOM 1688 C C . TRP A 1 218 ? 0.186 -1.73 -9.789 1 98.69 218 TRP A C 1
ATOM 1690 O O . TRP A 1 218 ? -0.974 -1.545 -9.414 1 98.69 218 TRP A O 1
ATOM 1700 N N . GLU A 1 219 ? 0.582 -1.425 -10.992 1 98.44 219 GLU A N 1
ATOM 1701 C CA . GLU A 1 219 ? -0.315 -0.986 -12.055 1 98.44 219 GLU A CA 1
ATOM 1702 C C . GLU A 1 219 ? -0.104 -1.803 -13.328 1 98.44 219 GLU A C 1
ATOM 1704 O O . GLU A 1 219 ? 1.035 -2.061 -13.727 1 98.44 219 GLU A O 1
ATOM 1709 N N . TYR A 1 220 ? -1.271 -2.262 -13.867 1 98.56 220 TYR A N 1
ATOM 1710 C CA . TYR A 1 220 ? -1.225 -2.932 -15.164 1 98.56 220 TYR A CA 1
ATOM 1711 C C . TYR A 1 220 ? -1.227 -1.92 -16.297 1 98.56 220 TYR A C 1
ATOM 1713 O O . TYR A 1 220 ? -1.636 -0.771 -16.125 1 98.56 220 TYR A O 1
ATOM 1721 N N . GLU A 1 221 ? -0.82 -2.309 -17.484 1 97.88 221 GLU A N 1
ATOM 1722 C CA . GLU A 1 221 ? -0.71 -1.449 -18.656 1 97.88 221 GLU A CA 1
ATOM 1723 C C . GLU A 1 221 ? -2.064 -0.856 -19.047 1 97.88 221 GLU A C 1
ATOM 1725 O O . GLU A 1 221 ? -2.131 0.199 -19.672 1 97.88 221 GLU A O 1
ATOM 1730 N N . ASN A 1 222 ? -3.109 -1.525 -18.641 1 97.69 222 ASN A N 1
ATOM 1731 C CA . ASN A 1 222 ? -4.434 -1.036 -19.016 1 97.69 222 ASN A CA 1
ATOM 1732 C C . ASN A 1 222 ? -5.012 -0.117 -17.938 1 97.69 222 ASN A C 1
ATOM 1734 O O . ASN A 1 222 ? -6.203 0.204 -17.969 1 97.69 222 ASN A O 1
ATOM 1738 N N . GLY A 1 223 ? -4.27 0.215 -16.953 1 96.12 223 GLY A N 1
ATOM 1739 C CA . GLY A 1 223 ? -4.688 1.202 -15.969 1 96.12 223 GLY A CA 1
ATOM 1740 C C . GLY A 1 223 ? -5.281 0.584 -14.719 1 96.12 223 GLY A C 1
ATOM 1741 O O . GLY A 1 223 ? -5.527 1.281 -13.734 1 96.12 223 GLY A O 1
ATOM 1742 N N . VAL A 1 224 ? -5.555 -0.733 -14.68 1 98.31 224 VAL A N 1
ATOM 1743 C CA . VAL A 1 224 ? -6.027 -1.416 -13.477 1 98.31 224 VAL A CA 1
ATOM 1744 C C . VAL A 1 224 ? -4.906 -1.477 -12.438 1 98.31 224 VAL A C 1
ATOM 1746 O O . VAL A 1 224 ? -3.754 -1.745 -12.781 1 98.31 224 VAL A O 1
ATOM 1749 N N . HIS A 1 225 ? -5.246 -1.231 -11.188 1 98.12 225 HIS A N 1
ATOM 1750 C CA . HIS A 1 225 ? -4.25 -1.272 -10.125 1 98.12 225 HIS A CA 1
ATOM 1751 C C . HIS A 1 225 ? -4.406 -2.529 -9.273 1 98.12 225 HIS A C 1
ATOM 1753 O O . HIS A 1 225 ? -5.469 -3.154 -9.266 1 98.12 225 HIS A O 1
ATOM 1759 N N . GLY A 1 226 ? -3.316 -2.826 -8.656 1 98.75 226 GLY A N 1
ATOM 1760 C CA . GLY A 1 226 ? -3.338 -3.902 -7.68 1 98.75 226 GLY A CA 1
ATOM 1761 C C . GLY A 1 226 ? -2.863 -3.473 -6.305 1 98.75 226 GLY A C 1
ATOM 1762 O O . GLY A 1 226 ? -1.992 -2.609 -6.184 1 98.75 226 GLY A O 1
ATOM 1763 N N . LEU A 1 227 ? -3.451 -4.062 -5.293 1 98.69 227 LEU A N 1
ATOM 1764 C CA . LEU A 1 227 ? -3.01 -3.945 -3.908 1 98.69 227 LEU A CA 1
ATOM 1765 C C . LEU A 1 227 ? -2.887 -5.316 -3.258 1 98.69 227 LEU A C 1
ATOM 1767 O O . LEU A 1 227 ? -3.877 -6.039 -3.125 1 98.69 227 LEU A O 1
ATOM 1771 N N . GLY A 1 228 ? -1.724 -5.672 -2.891 1 98.56 228 GLY A N 1
ATOM 1772 C CA . GLY A 1 228 ? -1.473 -6.945 -2.234 1 98.56 228 GLY A CA 1
ATOM 1773 C C . GLY A 1 228 ? -1.004 -6.797 -0.8 1 98.56 228 GLY A C 1
ATOM 1774 O O . GLY A 1 228 ? -0.215 -5.902 -0.489 1 98.56 228 GLY A O 1
ATOM 1775 N N . THR A 1 229 ? -1.448 -7.688 0.076 1 98.12 229 THR A N 1
ATOM 1776 C CA . THR A 1 229 ? -1.039 -7.695 1.477 1 98.12 229 THR A CA 1
ATOM 1777 C C . THR A 1 229 ? -0.717 -9.109 1.939 1 98.12 229 THR A C 1
ATOM 1779 O O . THR A 1 229 ? -1.26 -10.086 1.409 1 98.12 229 THR A O 1
ATOM 1782 N N . SER A 1 230 ? 0.156 -9.219 2.867 1 96.88 230 SER A N 1
ATOM 1783 C CA . SER A 1 230 ? 0.439 -10.516 3.471 1 96.88 230 SER A CA 1
ATOM 1784 C C . SER A 1 230 ? 0.697 -10.383 4.969 1 96.88 230 SER A C 1
ATOM 1786 O O . SER A 1 230 ? 1.123 -9.328 5.441 1 96.88 230 SER A O 1
ATOM 1788 N N . ASP A 1 231 ? 0.418 -11.406 5.668 1 95.12 231 ASP A N 1
ATOM 1789 C CA . ASP A 1 231 ? 0.699 -11.523 7.098 1 95.12 231 ASP A CA 1
ATOM 1790 C C . ASP A 1 231 ? 0.819 -12.992 7.516 1 95.12 231 ASP A C 1
ATOM 1792 O O . ASP A 1 231 ? -0.187 -13.695 7.625 1 95.12 231 ASP A O 1
ATOM 1796 N N . ALA A 1 232 ? 2.021 -13.375 7.77 1 92.38 232 ALA A N 1
ATOM 1797 C CA . ALA A 1 232 ? 2.268 -14.758 8.18 1 92.38 232 ALA A CA 1
ATOM 1798 C C . ALA A 1 232 ? 2.328 -14.875 9.703 1 92.38 232 ALA A C 1
ATOM 1800 O O . ALA A 1 232 ? 2.465 -15.977 10.234 1 92.38 232 ALA A O 1
ATOM 1801 N N . THR A 1 233 ? 2.262 -13.766 10.414 1 86.12 233 THR A N 1
ATOM 1802 C CA . THR A 1 233 ? 2.428 -13.766 11.867 1 86.12 233 THR A CA 1
ATOM 1803 C C . THR A 1 233 ? 1.132 -14.18 12.562 1 86.12 233 THR A C 1
ATOM 1805 O O . THR A 1 233 ? 1.158 -14.734 13.664 1 86.12 233 THR A O 1
ATOM 1808 N N . GLY A 1 234 ? 0.022 -13.93 11.953 1 76.81 234 GLY A N 1
ATOM 1809 C CA . GLY A 1 234 ? -1.277 -14.211 12.547 1 76.81 234 GLY A CA 1
ATOM 1810 C C . GLY A 1 234 ? -1.695 -13.195 13.586 1 76.81 234 GLY A C 1
ATOM 1811 O O . GLY A 1 234 ? -2.777 -13.297 14.164 1 76.81 234 GLY A O 1
ATOM 1812 N N . ASP A 1 235 ? -0.865 -12.305 14.016 1 72.38 235 ASP A N 1
ATOM 1813 C CA . ASP A 1 235 ? -1.123 -11.328 15.07 1 72.38 235 ASP A CA 1
ATOM 1814 C C . ASP A 1 235 ? -1.662 -10.023 14.484 1 72.38 235 ASP A C 1
ATOM 1816 O O . ASP A 1 235 ? -1.602 -8.977 15.133 1 72.38 235 ASP A O 1
ATOM 1820 N N . GLY A 1 236 ? -2.166 -10.133 13.367 1 77.19 236 GLY A N 1
ATOM 1821 C CA . GLY A 1 236 ? -2.648 -8.891 12.781 1 77.19 236 GLY A CA 1
ATOM 1822 C C . GLY A 1 236 ? -1.632 -8.234 11.867 1 77.19 236 GLY A C 1
ATOM 1823 O O . GLY A 1 236 ? -0.452 -8.586 11.883 1 77.19 236 GLY A O 1
ATOM 1824 N N . GLY A 1 237 ? -1.998 -7.379 11.039 1 91 237 GLY A N 1
ATOM 1825 C CA . GLY A 1 237 ? -1.156 -6.73 10.047 1 91 237 GLY A CA 1
ATOM 1826 C C . GLY A 1 237 ? -1.911 -6.336 8.789 1 91 237 GLY A C 1
ATOM 1827 O O . GLY A 1 237 ? -3.113 -6.07 8.844 1 91 237 GLY A O 1
ATOM 1828 N N . PRO A 1 238 ? -1.142 -6.254 7.754 1 94.88 238 PRO A N 1
ATOM 1829 C CA . PRO A 1 238 ? -1.714 -5.629 6.559 1 94.88 238 PRO A CA 1
ATOM 1830 C C . PRO A 1 238 ? -2.9 -6.41 5.996 1 94.88 238 PRO A C 1
ATOM 1832 O O . PRO A 1 238 ? -3.775 -5.832 5.352 1 94.88 238 PRO A O 1
ATOM 1835 N N . THR A 1 239 ? -2.98 -7.719 6.297 1 95.25 239 THR A N 1
ATOM 1836 C CA . THR A 1 239 ? -4.051 -8.523 5.715 1 95.25 239 THR A CA 1
ATOM 1837 C C . THR A 1 239 ? -5.41 -8.094 6.258 1 95.25 239 THR A C 1
ATOM 1839 O O . THR A 1 239 ? -6.438 -8.305 5.613 1 95.25 239 THR A O 1
ATOM 1842 N N . SER A 1 240 ? -5.43 -7.52 7.441 1 93.19 240 SER A N 1
ATOM 1843 C CA . SER A 1 240 ? -6.676 -7.082 8.062 1 93.19 240 SER A CA 1
ATOM 1844 C C . SER A 1 240 ? -7.297 -5.918 7.289 1 93.19 240 SER A C 1
ATOM 1846 O O . SER A 1 240 ? -8.469 -5.594 7.48 1 93.19 240 SER A O 1
ATOM 1848 N N . ALA A 1 241 ? -6.539 -5.25 6.387 1 94.12 241 ALA A N 1
ATOM 1849 C CA . ALA A 1 241 ? -7.039 -4.137 5.582 1 94.12 241 ALA A CA 1
ATOM 1850 C C . ALA A 1 241 ? -7.848 -4.645 4.391 1 94.12 241 ALA A C 1
ATOM 1852 O O . ALA A 1 241 ? -8.664 -3.908 3.828 1 94.12 241 ALA A O 1
ATOM 1853 N N . VAL A 1 242 ? -7.711 -5.773 3.801 1 93.81 242 VAL A N 1
ATOM 1854 C CA . VAL A 1 242 ? -8.391 -6.324 2.629 1 93.81 242 VAL A CA 1
ATOM 1855 C C . VAL A 1 242 ? -9.312 -7.461 3.055 1 93.81 242 VAL A C 1
ATOM 1857 O O . VAL A 1 242 ? -10.477 -7.508 2.646 1 93.81 242 VAL A O 1
ATOM 1860 N N . GLU A 1 243 ? -9.078 -8.25 3.969 1 92.81 243 GLU A N 1
ATOM 1861 C CA . GLU A 1 243 ? -9.836 -9.258 4.707 1 92.81 243 GLU A CA 1
ATOM 1862 C C . GLU A 1 243 ? -10.578 -10.188 3.76 1 92.81 243 GLU A C 1
ATOM 1864 O O . GLU A 1 243 ? -11.734 -10.547 4.012 1 92.81 243 GLU A O 1
ATOM 1869 N N . CYS A 1 244 ? -10.109 -10.5 2.631 1 95.62 244 CYS A N 1
ATOM 1870 C CA . CYS A 1 244 ? -10.602 -11.531 1.729 1 95.62 244 CYS A CA 1
ATOM 1871 C C . CYS A 1 244 ? -9.469 -12.141 0.914 1 95.62 244 CYS A C 1
ATOM 1873 O O . CYS A 1 244 ? -8.359 -11.602 0.889 1 95.62 244 CYS A O 1
ATOM 1875 N N . HIS A 1 245 ? -9.734 -13.25 0.37 1 96.56 245 HIS A N 1
ATOM 1876 C CA . HIS A 1 245 ? -8.75 -13.898 -0.492 1 96.56 245 HIS A CA 1
ATOM 1877 C C . HIS A 1 245 ? -8.445 -13.039 -1.716 1 96.56 245 HIS A C 1
ATOM 1879 O O . HIS A 1 245 ? -7.281 -12.742 -1.993 1 96.56 245 HIS A O 1
ATOM 1885 N N . ASN A 1 246 ? -9.445 -12.617 -2.457 1 98.31 246 ASN A N 1
ATOM 1886 C CA . ASN A 1 246 ? -9.359 -11.641 -3.535 1 98.31 246 ASN A CA 1
ATOM 1887 C C . ASN A 1 246 ? -10.562 -10.695 -3.527 1 98.31 246 ASN A C 1
ATOM 1889 O O . ASN A 1 246 ? -11.672 -11.102 -3.191 1 98.31 246 ASN A O 1
ATOM 1893 N N . ARG A 1 247 ? -10.312 -9.508 -3.867 1 98.56 247 ARG A N 1
ATOM 1894 C CA . ARG A 1 247 ? -11.344 -8.5 -4.07 1 98.56 247 ARG A CA 1
ATOM 1895 C C . ARG A 1 247 ? -11.211 -7.844 -5.441 1 98.56 247 ARG A C 1
ATOM 1897 O O . ARG A 1 247 ? -10.109 -7.441 -5.836 1 98.56 247 ARG A O 1
ATOM 1904 N N . LEU A 1 248 ? -12.25 -7.812 -6.199 1 98.88 248 LEU A N 1
ATOM 1905 C CA . LEU A 1 248 ? -12.336 -7.125 -7.48 1 98.88 248 LEU A CA 1
ATOM 1906 C C . LEU A 1 248 ? -13.227 -5.891 -7.375 1 98.88 248 LEU A C 1
ATOM 1908 O O . LEU A 1 248 ? -14.43 -6.004 -7.121 1 98.88 248 LEU A O 1
ATOM 1912 N N . ILE A 1 249 ? -12.633 -4.738 -7.562 1 98 249 ILE A N 1
ATOM 1913 C CA . ILE A 1 249 ? -13.367 -3.48 -7.465 1 98 249 ILE A CA 1
ATOM 1914 C C . ILE A 1 249 ? -13.57 -2.896 -8.859 1 98 249 ILE A C 1
ATOM 1916 O O . ILE A 1 249 ? -12.602 -2.629 -9.578 1 98 249 ILE A O 1
ATOM 1920 N N . GLY A 1 250 ? -14.812 -2.693 -9.211 1 97.25 250 GLY A N 1
ATOM 1921 C CA . GLY A 1 250 ? -15.164 -2.064 -10.469 1 97.25 250 GLY A CA 1
ATOM 1922 C C . GLY A 1 250 ? -15.922 -0.763 -10.297 1 97.25 250 GLY A C 1
ATOM 1923 O O . GLY A 1 250 ? -16.203 -0.35 -9.172 1 97.25 250 GLY A O 1
ATOM 1924 N N . THR A 1 251 ? -16.234 -0.109 -11.398 1 94.81 251 THR A N 1
ATOM 1925 C CA . THR A 1 251 ? -16.906 1.189 -11.406 1 94.81 251 THR A CA 1
ATOM 1926 C C . THR A 1 251 ? -18.312 1.072 -10.852 1 94.81 251 THR A C 1
ATOM 1928 O O . THR A 1 251 ? -18.891 2.062 -10.398 1 94.81 251 THR A O 1
ATOM 1931 N N . GLU A 1 252 ? -18.891 -0.159 -10.883 1 96.19 252 GLU A N 1
ATOM 1932 C CA . GLU A 1 252 ? -20.312 -0.308 -10.547 1 96.19 252 GLU A CA 1
ATOM 1933 C C . GLU A 1 252 ? -20.516 -1.415 -9.516 1 96.19 252 GLU A C 1
ATOM 1935 O O . GLU A 1 252 ? -21.609 -1.975 -9.406 1 96.19 252 GLU A O 1
ATOM 1940 N N . GLY A 1 253 ? -19.453 -1.757 -8.82 1 96.62 253 GLY A N 1
ATOM 1941 C CA . GLY A 1 253 ? -19.641 -2.777 -7.805 1 96.62 253 GLY A CA 1
ATOM 1942 C C . GLY A 1 253 ? -18.344 -3.449 -7.395 1 96.62 253 GLY A C 1
ATOM 1943 O O . GLY A 1 253 ? -17.25 -2.99 -7.758 1 96.62 253 GLY A O 1
ATOM 1944 N N . THR A 1 254 ? -18.5 -4.469 -6.535 1 97.88 254 THR A N 1
ATOM 1945 C CA . THR A 1 254 ? -17.375 -5.188 -5.965 1 97.88 254 THR A CA 1
ATOM 1946 C C . THR A 1 254 ? -17.672 -6.68 -5.855 1 97.88 254 THR A C 1
ATOM 1948 O O . THR A 1 254 ? -18.797 -7.066 -5.527 1 97.88 254 THR A O 1
ATOM 1951 N N . ILE A 1 255 ? -16.688 -7.492 -6.195 1 98.81 255 ILE A N 1
ATOM 1952 C CA . ILE A 1 255 ? -16.75 -8.938 -5.988 1 98.81 255 ILE A CA 1
ATOM 1953 C C . ILE A 1 255 ? -15.703 -9.344 -4.953 1 98.81 255 ILE A C 1
ATOM 1955 O O . ILE A 1 255 ? -14.57 -8.859 -4.98 1 98.81 255 ILE A O 1
ATOM 1959 N N . GLU A 1 256 ? -16.094 -10.172 -4 1 98.44 256 GLU A N 1
ATOM 1960 C CA . GLU A 1 256 ? -15.133 -10.703 -3.035 1 98.44 256 GLU A CA 1
ATOM 1961 C C . GLU A 1 256 ? -15.133 -12.234 -3.053 1 98.44 256 GLU A C 1
ATOM 1963 O O . GLU A 1 256 ? -16.188 -12.859 -3.055 1 98.44 256 GLU A O 1
ATOM 1968 N N . LEU A 1 257 ? -13.953 -12.797 -3.119 1 98.5 257 LEU A N 1
ATOM 1969 C CA . LEU A 1 257 ? -13.711 -14.219 -2.934 1 98.5 257 LEU A CA 1
ATOM 1970 C C . LEU A 1 257 ? -13.117 -14.492 -1.555 1 98.5 257 LEU A C 1
ATOM 1972 O O . LEU A 1 257 ? -12.094 -13.914 -1.188 1 98.5 257 LEU A O 1
ATOM 1976 N N . GLY A 1 258 ? -13.734 -15.398 -0.81 1 96.56 258 GLY A N 1
ATOM 1977 C CA . GLY A 1 258 ? -13.234 -15.773 0.504 1 96.56 258 GLY A CA 1
ATOM 1978 C C . GLY A 1 258 ? -13.18 -14.617 1.477 1 96.56 258 GLY A C 1
ATOM 1979 O O . GLY A 1 258 ? -12.133 -14.336 2.066 1 96.56 258 GLY A O 1
ATOM 1980 N N . PRO A 1 259 ? -14.289 -13.859 1.599 1 95.62 259 PRO A N 1
ATOM 1981 C CA . PRO A 1 259 ? -14.297 -12.805 2.621 1 95.62 259 PRO A CA 1
ATOM 1982 C C . PRO A 1 259 ? -14.055 -13.352 4.027 1 95.62 259 PRO A C 1
ATOM 1984 O O . PRO A 1 259 ? -14.523 -14.445 4.359 1 95.62 259 PRO A O 1
ATOM 1987 N N . GLU A 1 260 ? -13.164 -12.57 4.691 1 87.75 260 GLU A N 1
ATOM 1988 C CA . GLU A 1 260 ? -12.867 -12.945 6.07 1 87.75 260 GLU A CA 1
ATOM 1989 C C . GLU A 1 260 ? -13.688 -12.117 7.055 1 87.75 260 GLU A C 1
ATOM 1991 O O . GLU A 1 260 ? -13.906 -10.922 6.836 1 87.75 260 GLU A O 1
ATOM 1996 N N . GLY A 1 261 ? -14.43 -12.695 7.918 1 77.38 261 GLY A N 1
ATOM 1997 C CA . GLY A 1 261 ? -15.195 -11.977 8.93 1 77.38 261 GLY A CA 1
ATOM 1998 C C . GLY A 1 261 ? -14.859 -12.414 10.344 1 77.38 261 GLY A C 1
ATOM 1999 O O . GLY A 1 261 ? -13.82 -13.039 10.578 1 77.38 261 GLY A O 1
ATOM 2000 N N . ASP A 1 262 ? -15.594 -11.922 11.211 1 73.19 262 ASP A N 1
ATOM 2001 C CA . ASP A 1 262 ? -15.398 -12.289 12.609 1 73.19 262 ASP A CA 1
ATOM 2002 C C . ASP A 1 262 ? -15.562 -13.797 12.812 1 73.19 262 ASP A C 1
ATOM 2004 O O . ASP A 1 262 ? -16.172 -14.477 11.984 1 73.19 262 ASP A O 1
ATOM 2008 N N . GLU A 1 263 ? -14.75 -14.312 13.672 1 64.25 263 GLU A N 1
ATOM 2009 C CA . GLU A 1 263 ? -14.68 -15.742 13.969 1 64.25 263 GLU A CA 1
ATOM 2010 C C . GLU A 1 263 ? -16.062 -16.391 13.938 1 64.25 263 GLU A C 1
ATOM 2012 O O . GLU A 1 263 ? -16.203 -17.547 13.539 1 64.25 263 GLU A O 1
ATOM 2017 N N . ASP A 1 264 ? -16.969 -15.617 14.18 1 66.88 264 ASP A N 1
ATOM 2018 C CA . ASP A 1 264 ? -18.281 -16.234 14.352 1 66.88 264 ASP A CA 1
ATOM 2019 C C . ASP A 1 264 ? -19.141 -16.047 13.109 1 66.88 264 ASP A C 1
ATOM 2021 O O . ASP A 1 264 ? -20.297 -16.484 13.07 1 66.88 264 ASP A O 1
ATOM 2025 N N . GLU A 1 265 ? -18.516 -15.484 12.148 1 77.81 265 GLU A N 1
ATOM 2026 C CA . GLU A 1 265 ? -19.344 -15.195 10.984 1 77.81 265 GLU A CA 1
ATOM 2027 C C . GLU A 1 265 ? -19.125 -16.234 9.883 1 77.81 265 GLU A C 1
ATOM 2029 O O . GLU A 1 265 ? -17.969 -16.562 9.555 1 77.81 265 GLU A O 1
ATOM 2034 N N . ASP A 1 266 ? -20.141 -16.906 9.461 1 85.56 266 ASP A N 1
ATOM 2035 C CA . ASP A 1 266 ? -20.109 -17.812 8.32 1 85.56 266 ASP A CA 1
ATOM 2036 C C . ASP A 1 266 ? -20.375 -17.047 7.016 1 85.56 266 ASP A C 1
ATOM 2038 O O . ASP A 1 266 ? -21.516 -16.953 6.57 1 85.56 266 ASP A O 1
ATOM 2042 N N . LEU A 1 267 ? -19.453 -16.578 6.379 1 92.12 267 LEU A N 1
ATOM 2043 C CA . LEU A 1 267 ? -19.578 -15.805 5.148 1 92.12 267 LEU A CA 1
ATOM 2044 C C . LEU A 1 267 ? -19.5 -16.719 3.926 1 92.12 267 LEU A C 1
ATOM 2046 O O . LEU A 1 267 ? -18.844 -17.766 3.967 1 92.12 267 LEU A O 1
ATOM 2050 N N . PRO A 1 268 ? -20.234 -16.281 2.893 1 95.44 268 PRO A N 1
ATOM 2051 C CA . PRO A 1 268 ? -20.141 -17.078 1.667 1 95.44 268 PRO A CA 1
ATOM 2052 C C . PRO A 1 268 ? -18.75 -17.016 1.033 1 95.44 268 PRO A C 1
ATOM 2054 O O . PRO A 1 268 ? -18.016 -16.062 1.243 1 95.44 268 PRO A O 1
ATOM 2057 N N . VAL A 1 269 ? -18.422 -18.047 0.254 1 96.94 269 VAL A N 1
ATOM 2058 C CA . VAL A 1 269 ? -17.125 -18.109 -0.42 1 96.94 269 VAL A CA 1
ATOM 2059 C C . VAL A 1 269 ? -17.016 -17 -1.458 1 96.94 269 VAL A C 1
ATOM 2061 O O . VAL A 1 269 ? -15.938 -16.453 -1.681 1 96.94 269 VAL A O 1
ATOM 2064 N N . LEU A 1 270 ? -18.141 -16.719 -2.135 1 98.5 270 LEU A N 1
ATOM 2065 C CA . LEU A 1 270 ? -18.234 -15.711 -3.184 1 98.5 270 LEU A CA 1
ATOM 2066 C C . LEU A 1 270 ? -19.422 -14.797 -2.947 1 98.5 270 LEU A C 1
ATOM 2068 O O . LEU A 1 270 ? -20.547 -15.266 -2.711 1 98.5 270 LEU A O 1
ATOM 2072 N N . ARG A 1 271 ? -19.125 -13.5 -3 1 98.38 271 ARG A N 1
ATOM 2073 C CA . ARG A 1 271 ? -20.219 -12.547 -2.889 1 98.38 271 ARG A CA 1
ATOM 2074 C C . ARG A 1 271 ? -19.969 -11.328 -3.775 1 98.38 271 ARG A C 1
ATOM 2076 O O . ARG A 1 271 ? -18.828 -11.055 -4.164 1 98.38 271 ARG A O 1
ATOM 2083 N N . ILE A 1 272 ? -21.078 -10.672 -4.164 1 98.5 272 ILE A N 1
ATOM 2084 C CA . ILE A 1 272 ? -21.031 -9.516 -5.051 1 98.5 272 ILE A CA 1
ATOM 2085 C C . ILE A 1 272 ? -21.938 -8.414 -4.504 1 98.5 272 ILE A C 1
ATOM 2087 O O . ILE A 1 272 ? -22.984 -8.703 -3.908 1 98.5 272 ILE A O 1
ATOM 2091 N N . ARG A 1 273 ? -21.516 -7.234 -4.566 1 97.75 273 ARG A N 1
ATOM 2092 C CA . ARG A 1 273 ? -22.344 -6.062 -4.301 1 97.75 273 ARG A CA 1
ATOM 2093 C C . ARG A 1 273 ? -22.297 -5.086 -5.473 1 97.75 273 ARG A C 1
ATOM 2095 O O . ARG A 1 273 ? -21.281 -4.457 -5.734 1 97.75 273 ARG A O 1
ATOM 2102 N N . ARG A 1 274 ? -23.406 -4.969 -6.16 1 96.69 274 ARG A N 1
ATOM 2103 C CA . ARG A 1 274 ? -23.547 -4.062 -7.297 1 96.69 274 ARG A CA 1
ATOM 2104 C C . ARG A 1 274 ? -23.984 -2.678 -6.844 1 96.69 274 ARG A C 1
ATOM 2106 O O . ARG A 1 274 ? -24.547 -2.521 -5.754 1 96.69 274 ARG A O 1
ATOM 2113 N N . ALA A 1 275 ? -23.641 -1.674 -7.738 1 93.06 275 ALA A N 1
ATOM 2114 C CA . ALA A 1 275 ? -24.266 -0.374 -7.504 1 93.06 275 ALA A CA 1
ATOM 2115 C C . ALA A 1 275 ? -25.781 -0.507 -7.383 1 93.06 275 ALA A C 1
ATOM 2117 O O . ALA A 1 275 ? -26.406 -1.175 -8.195 1 93.06 275 ALA A O 1
ATOM 2118 N N . GLY A 1 276 ? -26.312 0.037 -6.301 1 93.19 276 GLY A N 1
ATOM 2119 C CA . GLY A 1 276 ? -27.75 -0.042 -6.105 1 93.19 276 GLY A CA 1
ATOM 2120 C C . GLY A 1 276 ? -28.156 -1.116 -5.113 1 93.19 276 GLY A C 1
ATOM 2121 O O . GLY A 1 276 ? -29.312 -1.159 -4.68 1 93.19 276 GLY A O 1
ATOM 2122 N N . ASP A 1 277 ? -27.188 -2.033 -4.855 1 93.94 277 ASP A N 1
ATOM 2123 C CA . ASP A 1 277 ? -27.484 -3.066 -3.867 1 93.94 277 ASP A CA 1
ATOM 2124 C C . ASP A 1 277 ? -27.25 -2.549 -2.447 1 93.94 277 ASP A C 1
ATOM 2126 O O . ASP A 1 277 ? -26.234 -1.909 -2.168 1 93.94 277 ASP A O 1
ATOM 2130 N N . ASP A 1 278 ? -28.125 -2.9 -1.541 1 92.94 278 ASP A N 1
ATOM 2131 C CA . ASP A 1 278 ? -27.984 -2.51 -0.142 1 92.94 278 ASP A CA 1
ATOM 2132 C C . ASP A 1 278 ? -27.031 -3.441 0.597 1 92.94 278 ASP A C 1
ATOM 2134 O O . ASP A 1 278 ? -26.359 -3.029 1.551 1 92.94 278 ASP A O 1
ATOM 2138 N N . GLU A 1 279 ? -27.078 -4.645 0.14 1 94.5 279 GLU A N 1
ATOM 2139 C CA . GLU A 1 279 ? -26.297 -5.668 0.838 1 94.5 279 GLU A CA 1
ATOM 2140 C C . GLU A 1 279 ? -25.531 -6.547 -0.146 1 94.5 279 GLU A C 1
ATOM 2142 O O . GLU A 1 279 ? -25.812 -6.531 -1.347 1 94.5 279 GLU A O 1
ATOM 2147 N N . TRP A 1 280 ? -24.578 -7.242 0.408 1 96.06 280 TRP A N 1
ATOM 2148 C CA . TRP A 1 280 ? -23.859 -8.25 -0.372 1 96.06 280 TRP A CA 1
ATOM 2149 C C . TRP A 1 280 ? -24.812 -9.375 -0.792 1 96.06 280 TRP A C 1
ATOM 2151 O O . TRP A 1 280 ? -25.656 -9.812 -0.004 1 96.06 280 TRP A O 1
ATOM 2161 N N . GLU A 1 281 ? -24.672 -9.727 -1.986 1 97.81 281 GLU A N 1
ATOM 2162 C CA . GLU A 1 281 ? -25.375 -10.906 -2.494 1 97.81 281 GLU A CA 1
ATOM 2163 C C . GLU A 1 281 ? -24.453 -12.117 -2.533 1 97.81 281 GLU A C 1
ATOM 2165 O O . GLU A 1 281 ? -23.391 -12.078 -3.164 1 97.81 281 GLU A O 1
ATOM 2170 N N . ALA A 1 282 ? -24.844 -13.156 -1.79 1 97.88 282 ALA A N 1
ATOM 2171 C CA . ALA A 1 282 ? -24.094 -14.414 -1.87 1 97.88 282 ALA A CA 1
ATOM 2172 C C . ALA A 1 282 ? -24.281 -15.078 -3.229 1 97.88 282 ALA A C 1
ATOM 2174 O O . ALA A 1 282 ? -25.406 -15.117 -3.758 1 97.88 282 ALA A O 1
ATOM 2175 N N . VAL A 1 283 ? -23.219 -15.539 -3.822 1 98.44 283 VAL A N 1
ATOM 2176 C CA . VAL A 1 283 ? -23.281 -16.281 -5.078 1 98.44 283 VAL A CA 1
ATOM 2177 C C . VAL A 1 283 ? -22.969 -17.75 -4.828 1 98.44 283 VAL A C 1
ATOM 2179 O O . VAL A 1 283 ? -21.922 -18.094 -4.277 1 98.44 283 VAL A O 1
ATOM 2182 N N . GLU A 1 284 ? -23.812 -18.609 -5.191 1 97.12 284 GLU A N 1
ATOM 2183 C CA . GLU A 1 284 ? -23.625 -20.047 -4.973 1 97.12 284 GLU A CA 1
ATOM 2184 C C . GLU A 1 284 ? -22.516 -20.609 -5.859 1 97.12 284 GLU A C 1
ATOM 2186 O O . GLU A 1 284 ? -22.438 -20.266 -7.043 1 97.12 284 GLU A O 1
ATOM 2191 N N . THR A 1 285 ? -21.688 -21.359 -5.297 1 97.25 285 THR A N 1
ATOM 2192 C CA . THR A 1 285 ? -20.609 -22.047 -6.012 1 97.25 285 THR A CA 1
ATOM 2193 C C . THR A 1 285 ? -20.562 -23.516 -5.652 1 97.25 285 THR A C 1
ATOM 2195 O O . THR A 1 285 ? -21.031 -23.922 -4.578 1 97.25 285 THR A O 1
ATOM 2198 N N . GLU A 1 286 ? -20.109 -24.328 -6.523 1 95.5 286 GLU A N 1
ATOM 2199 C CA . GLU A 1 286 ? -20.031 -25.781 -6.316 1 95.5 286 GLU A CA 1
ATOM 2200 C C . GLU A 1 286 ? -18.922 -26.125 -5.324 1 95.5 286 GLU A C 1
ATOM 2202 O O . GLU A 1 286 ? -19 -27.156 -4.637 1 95.5 286 GLU A O 1
ATOM 2207 N N . ASP A 1 287 ? -17.875 -25.359 -5.324 1 93.69 287 ASP A N 1
ATOM 2208 C CA . ASP A 1 287 ? -16.766 -25.594 -4.41 1 93.69 287 ASP A CA 1
ATOM 2209 C C . ASP A 1 287 ? -16.203 -24.266 -3.887 1 93.69 287 ASP A C 1
ATOM 2211 O O . ASP A 1 287 ? -16.641 -23.203 -4.301 1 93.69 287 ASP A O 1
ATOM 2215 N N . GLY A 1 288 ? -15.312 -24.438 -2.887 1 91.25 288 GLY A N 1
ATOM 2216 C CA . GLY A 1 288 ? -14.656 -23.281 -2.287 1 91.25 288 GLY A CA 1
ATOM 2217 C C . GLY A 1 288 ? -13.352 -22.922 -2.973 1 91.25 288 GLY A C 1
ATOM 2218 O O . GLY A 1 288 ? -13.234 -23.016 -4.195 1 91.25 288 GLY A O 1
ATOM 2219 N N . LEU A 1 289 ? -12.445 -22.406 -2.148 1 92.31 289 LEU A N 1
ATOM 2220 C CA . LEU A 1 289 ? -11.18 -21.891 -2.678 1 92.31 289 LEU A CA 1
ATOM 2221 C C . LEU A 1 289 ? -10.055 -22.906 -2.453 1 92.31 289 LEU A C 1
ATOM 2223 O O . LEU A 1 289 ? -8.93 -22.688 -2.91 1 92.31 289 LEU A O 1
ATOM 2227 N N . HIS A 1 290 ? -10.461 -24 -1.793 1 89.62 290 HIS A N 1
ATOM 2228 C CA . HIS A 1 290 ? -9.445 -25 -1.471 1 89.62 290 HIS A CA 1
ATOM 2229 C C . HIS A 1 290 ? -9.977 -26.406 -1.685 1 89.62 290 HIS A C 1
ATOM 2231 O O . HIS A 1 290 ? -11 -26.781 -1.109 1 89.62 290 HIS A O 1
ATOM 2237 N N . SER A 1 291 ? -9.461 -27.078 -2.66 1 92.75 291 SER A N 1
ATOM 2238 C CA . SER A 1 291 ? -9.789 -28.469 -2.936 1 92.75 291 SER A CA 1
ATOM 2239 C C . SER A 1 291 ? -8.711 -29.141 -3.771 1 92.75 291 SER A C 1
ATOM 2241 O O . SER A 1 291 ? -8.164 -28.531 -4.695 1 92.75 291 SER A O 1
ATOM 2243 N N . TRP A 1 292 ? -8.469 -30.359 -3.469 1 91.44 292 TRP A N 1
ATOM 2244 C CA . TRP A 1 292 ? -7.504 -31.109 -4.262 1 91.44 292 TRP A CA 1
ATOM 2245 C C . TRP A 1 292 ? -8.055 -31.406 -5.652 1 91.44 292 TRP A C 1
ATOM 2247 O O . TRP A 1 292 ? -7.293 -31.672 -6.586 1 91.44 292 TRP A O 1
ATOM 2257 N N . GLU A 1 293 ? -9.352 -31.281 -5.785 1 95.06 293 GLU A N 1
ATOM 2258 C CA . GLU A 1 293 ? -10.008 -31.516 -7.07 1 95.06 293 GLU A CA 1
ATOM 2259 C C . GLU A 1 293 ? -9.562 -30.484 -8.109 1 95.06 293 GLU A C 1
ATOM 2261 O O . GLU A 1 293 ? -9.664 -30.719 -9.312 1 95.06 293 GLU A O 1
ATOM 2266 N N . PHE A 1 294 ? -9.102 -29.359 -7.621 1 97.38 294 PHE A N 1
ATOM 2267 C CA . PHE A 1 294 ? -8.617 -28.359 -8.555 1 97.38 294 PHE A CA 1
ATOM 2268 C C . PHE A 1 294 ? -7.383 -28.844 -9.297 1 97.38 294 PHE A C 1
ATOM 2270 O O . PHE A 1 294 ? -7.156 -28.484 -10.453 1 97.38 294 PHE A O 1
ATOM 2277 N N . ILE A 1 295 ? -6.59 -29.688 -8.664 1 96.88 295 ILE A N 1
ATOM 2278 C CA . ILE A 1 295 ? -5.414 -30.281 -9.289 1 96.88 295 ILE A CA 1
ATOM 2279 C C . ILE A 1 295 ? -5.852 -31.25 -10.391 1 96.88 295 ILE A C 1
ATOM 2281 O O . ILE A 1 295 ? -5.273 -31.25 -11.477 1 96.88 295 ILE A O 1
ATOM 2285 N N . ASP A 1 296 ? -6.914 -32 -10.133 1 97.19 296 ASP A N 1
ATOM 2286 C CA . ASP A 1 296 ? -7.477 -32.906 -11.148 1 97.19 296 ASP A CA 1
ATOM 2287 C C . ASP A 1 296 ? -7.883 -32.125 -12.398 1 97.19 296 ASP A C 1
ATOM 2289 O O . ASP A 1 296 ? -7.535 -32.5 -13.516 1 97.19 296 ASP A O 1
ATOM 2293 N N . ARG A 1 297 ? -8.602 -31.062 -12.133 1 97.75 297 ARG A N 1
ATOM 2294 C CA . ARG A 1 297 ? -9.102 -30.25 -13.234 1 97.75 297 ARG A CA 1
ATOM 2295 C C . ARG A 1 297 ? -7.953 -29.609 -14.008 1 97.75 297 ARG A C 1
ATOM 2297 O O . ARG A 1 297 ? -7.988 -29.547 -15.242 1 97.75 297 ARG A O 1
ATOM 2304 N N . ALA A 1 298 ? -6.957 -29.156 -13.305 1 97.88 298 ALA A N 1
ATOM 2305 C CA . ALA A 1 298 ? -5.789 -28.547 -13.93 1 97.88 298 ALA A CA 1
ATOM 2306 C C . ALA A 1 298 ? -5.047 -29.531 -14.812 1 97.88 298 ALA A C 1
ATOM 2308 O O . ALA A 1 298 ? -4.715 -29.234 -15.961 1 97.88 298 ALA A O 1
ATOM 2309 N N . ILE A 1 299 ? -4.797 -30.688 -14.312 1 97.81 299 ILE A N 1
ATOM 2310 C CA . ILE A 1 299 ? -4.078 -31.719 -15.055 1 97.81 299 ILE A CA 1
ATOM 2311 C C . ILE A 1 299 ? -4.879 -32.125 -16.281 1 97.81 299 ILE A C 1
ATOM 2313 O O . ILE A 1 299 ? -4.324 -32.25 -17.375 1 97.81 299 ILE A O 1
ATOM 2317 N N . ALA A 1 300 ? -6.188 -32.312 -16.125 1 97.69 300 ALA A N 1
ATOM 2318 C CA . ALA A 1 300 ? -7.047 -32.625 -17.266 1 97.69 300 ALA A CA 1
ATOM 2319 C C . ALA A 1 300 ? -6.926 -31.562 -18.359 1 97.69 300 ALA A C 1
ATOM 2321 O O . ALA A 1 300 ? -6.801 -31.891 -19.547 1 97.69 300 ALA A O 1
ATOM 2322 N N . GLU A 1 301 ? -6.98 -30.328 -17.938 1 97.62 301 GLU A N 1
ATOM 2323 C CA . GLU A 1 301 ? -6.871 -29.219 -18.891 1 97.62 301 GLU A CA 1
ATOM 2324 C C . GLU A 1 301 ? -5.496 -29.203 -19.547 1 97.62 301 GLU A C 1
ATOM 2326 O O . GLU A 1 301 ? -5.391 -28.984 -20.766 1 97.62 301 GLU A O 1
ATOM 2331 N N . ASN A 1 302 ? -4.438 -29.406 -18.812 1 98 302 ASN A N 1
ATOM 2332 C CA . ASN A 1 302 ? -3.09 -29.438 -19.359 1 98 302 ASN A CA 1
ATOM 2333 C C . ASN A 1 302 ? -2.936 -30.547 -20.391 1 98 302 ASN A C 1
ATOM 2335 O O . ASN A 1 302 ? -2.348 -30.344 -21.453 1 98 302 ASN A O 1
ATOM 2339 N N . VAL A 1 303 ? -3.465 -31.734 -20.094 1 97.75 303 VAL A N 1
ATOM 2340 C CA . VAL A 1 303 ? -3.375 -32.875 -21 1 97.75 303 VAL A CA 1
ATOM 2341 C C . VAL A 1 303 ? -4.164 -32.594 -22.266 1 97.75 303 VAL A C 1
ATOM 2343 O O . VAL A 1 303 ? -3.691 -32.875 -23.375 1 97.75 303 VAL A O 1
ATOM 2346 N N . ARG A 1 304 ? -5.344 -32.031 -22.109 1 97.62 304 ARG A N 1
ATOM 2347 C CA . ARG A 1 304 ? -6.133 -31.656 -23.281 1 97.62 304 ARG A CA 1
ATOM 2348 C C . ARG A 1 304 ? -5.367 -30.672 -24.156 1 97.62 304 ARG A C 1
ATOM 2350 O O . ARG A 1 304 ? -5.312 -30.844 -25.375 1 97.62 304 ARG A O 1
ATOM 2357 N N . CYS A 1 305 ? -4.793 -29.656 -23.547 1 98.12 305 CYS A N 1
ATOM 2358 C CA . CYS A 1 305 ? -4.039 -28.656 -24.297 1 98.12 305 CYS A CA 1
ATOM 2359 C C . CYS A 1 305 ? -2.848 -29.281 -25 1 98.12 305 CYS A C 1
ATOM 2361 O O . CYS A 1 305 ? -2.502 -28.891 -26.109 1 98.12 305 CYS A O 1
ATOM 2363 N N . LEU A 1 306 ? -2.215 -30.203 -24.297 1 97.38 306 LEU A N 1
ATOM 2364 C CA . LEU A 1 306 ? -1.097 -30.922 -24.906 1 97.38 306 LEU A CA 1
ATOM 2365 C C . LEU A 1 306 ? -1.547 -31.672 -26.156 1 97.38 306 LEU A C 1
ATOM 2367 O O . LEU A 1 306 ? -0.88 -31.609 -27.203 1 97.38 306 LEU A O 1
ATOM 2371 N N . GLU A 1 307 ? -2.676 -32.312 -26.125 1 96.12 307 GLU A N 1
ATOM 2372 C CA . GLU A 1 307 ? -3.227 -33.094 -27.234 1 96.12 307 GLU A CA 1
ATOM 2373 C C . GLU A 1 307 ? -3.639 -32.188 -28.391 1 96.12 307 GLU A C 1
ATOM 2375 O O . GLU A 1 307 ? -3.43 -32.531 -29.562 1 96.12 307 GLU A O 1
ATOM 2380 N N . GLU A 1 308 ? -4.156 -31.094 -28.047 1 97.25 308 GLU A N 1
ATOM 2381 C CA . GLU A 1 308 ? -4.746 -30.234 -29.078 1 97.25 308 GLU A CA 1
ATOM 2382 C C . GLU A 1 308 ? -3.77 -29.141 -29.5 1 97.25 308 GLU A C 1
ATOM 2384 O O . GLU A 1 308 ? -4.109 -28.281 -30.312 1 97.25 308 GLU A O 1
ATOM 2389 N N . ASP A 1 309 ? -2.633 -29.156 -28.953 1 96.88 309 ASP A N 1
ATOM 2390 C CA . ASP A 1 309 ? -1.609 -28.156 -29.25 1 96.88 309 ASP A CA 1
ATOM 2391 C C . ASP A 1 309 ? -2.121 -26.75 -28.969 1 96.88 309 ASP A C 1
ATOM 2393 O O . ASP A 1 309 ? -2.049 -25.875 -29.844 1 96.88 309 ASP A O 1
ATOM 2397 N N . GLU A 1 310 ? -2.742 -26.594 -27.797 1 97.81 310 GLU A N 1
ATOM 2398 C CA . GLU A 1 310 ? -3.225 -25.312 -27.297 1 97.81 310 GLU A CA 1
ATOM 2399 C C . GLU A 1 310 ? -2.408 -24.844 -26.094 1 97.81 310 GLU A C 1
ATOM 2401 O O . GLU A 1 310 ? -1.798 -25.656 -25.406 1 97.81 310 GLU A O 1
ATOM 2406 N N . GLU A 1 311 ? -2.322 -23.578 -25.953 1 97.38 311 GLU A N 1
ATOM 2407 C CA . GLU A 1 311 ? -1.62 -23.031 -24.797 1 97.38 311 GLU A CA 1
ATOM 2408 C C . GLU A 1 311 ? -2.432 -23.219 -23.516 1 97.38 311 GLU A C 1
ATOM 2410 O O . GLU A 1 311 ? -3.582 -22.797 -23.438 1 97.38 311 GLU A O 1
ATOM 2415 N N . PRO A 1 312 ? -1.856 -23.875 -22.531 1 98.19 312 PRO A N 1
ATOM 2416 C CA . PRO A 1 312 ? -2.602 -24.062 -21.297 1 98.19 312 PRO A CA 1
ATOM 2417 C C . PRO A 1 312 ? -2.797 -22.766 -20.516 1 98.19 312 PRO A C 1
ATOM 2419 O O . PRO A 1 312 ? -1.953 -21.859 -20.594 1 98.19 312 PRO A O 1
ATOM 2422 N N . GLU A 1 313 ? -3.818 -22.703 -19.688 1 97.12 313 GLU A N 1
ATOM 2423 C CA . GLU A 1 313 ? -4.086 -21.578 -18.797 1 97.12 313 GLU A CA 1
ATOM 2424 C C . GLU A 1 313 ? -2.996 -21.438 -17.734 1 97.12 313 GLU A C 1
ATOM 2426 O O . GLU A 1 313 ? -2.684 -20.328 -17.297 1 97.12 313 GLU A O 1
ATOM 2431 N N . LEU A 1 314 ? -2.402 -22.516 -17.391 1 98.62 314 LEU A N 1
ATOM 2432 C CA . LEU A 1 314 ? -1.386 -22.531 -16.344 1 98.62 314 LEU A CA 1
ATOM 2433 C C . LEU A 1 314 ? 0.014 -22.453 -16.938 1 98.62 314 LEU A C 1
ATOM 2435 O O . LEU A 1 314 ? 0.979 -22.938 -16.344 1 98.62 314 LEU A O 1
ATOM 2439 N N . SER A 1 315 ? 0.159 -21.875 -18.078 1 98.62 315 SER A N 1
ATOM 2440 C CA . SER A 1 315 ? 1.398 -21.812 -18.844 1 98.62 315 SER A CA 1
ATOM 2441 C C . SER A 1 315 ? 2.512 -21.141 -18.047 1 98.62 315 SER A C 1
ATOM 2443 O O . SER A 1 315 ? 2.242 -20.359 -17.125 1 98.62 315 SER A O 1
ATOM 2445 N N . ALA A 1 316 ? 3.734 -21.406 -18.453 1 98.69 316 ALA A N 1
ATOM 2446 C CA . ALA A 1 316 ? 4.926 -20.797 -17.859 1 98.69 316 ALA A CA 1
ATOM 2447 C C . ALA A 1 316 ? 4.891 -19.281 -18 1 98.69 316 ALA A C 1
ATOM 2449 O O . ALA A 1 316 ? 5.344 -18.562 -17.109 1 98.69 316 ALA A O 1
ATOM 2450 N N . GLU A 1 317 ? 4.363 -18.844 -19.078 1 98.25 317 GLU A N 1
ATOM 2451 C CA . GLU A 1 317 ? 4.285 -17.391 -19.297 1 98.25 317 GLU A CA 1
ATOM 2452 C C . GLU A 1 317 ? 3.414 -16.719 -18.234 1 98.25 317 GLU A C 1
ATOM 2454 O O . GLU A 1 317 ? 3.795 -15.695 -17.672 1 98.25 317 GLU A O 1
ATOM 2459 N N . ASN A 1 318 ? 2.221 -17.266 -18 1 98.56 318 ASN A N 1
ATOM 2460 C CA . ASN A 1 318 ? 1.327 -16.719 -16.984 1 98.56 318 ASN A CA 1
ATOM 2461 C C . ASN A 1 318 ? 1.944 -16.797 -15.594 1 98.56 318 ASN A C 1
ATOM 2463 O O . ASN A 1 318 ? 1.828 -15.859 -14.805 1 98.56 318 ASN A O 1
ATOM 2467 N N . ALA A 1 319 ? 2.598 -17.906 -15.297 1 98.69 319 ALA A N 1
ATOM 2468 C CA . ALA A 1 319 ? 3.262 -18.062 -14 1 98.69 319 ALA A CA 1
ATOM 2469 C C . ALA A 1 319 ? 4.383 -17.031 -13.844 1 98.69 319 ALA A C 1
ATOM 2471 O O . ALA A 1 319 ? 4.598 -16.5 -12.75 1 98.69 319 ALA A O 1
ATOM 2472 N N . LEU A 1 320 ? 5.125 -16.812 -14.922 1 98.62 320 LEU A N 1
ATOM 2473 C CA . LEU A 1 320 ? 6.223 -15.852 -14.891 1 98.62 320 LEU A CA 1
ATOM 2474 C C . LEU A 1 320 ? 5.711 -14.445 -14.586 1 98.62 320 LEU A C 1
ATOM 2476 O O . LEU A 1 320 ? 6.355 -13.688 -13.859 1 98.62 320 LEU A O 1
ATOM 2480 N N . ASN A 1 321 ? 4.566 -14.102 -15.141 1 98.25 321 ASN A N 1
ATOM 2481 C CA . ASN A 1 321 ? 3.963 -12.805 -14.875 1 98.25 321 ASN A CA 1
ATOM 2482 C C . ASN A 1 321 ? 3.693 -12.609 -13.383 1 98.25 321 ASN A C 1
ATOM 2484 O O . ASN A 1 321 ? 3.969 -11.539 -12.836 1 98.25 321 ASN A O 1
ATOM 2488 N N . ALA A 1 322 ? 3.117 -13.586 -12.742 1 98.5 322 ALA A N 1
ATOM 2489 C CA . ALA A 1 322 ? 2.867 -13.523 -11.305 1 98.5 322 ALA A CA 1
ATOM 2490 C C . ALA A 1 322 ? 4.176 -13.469 -10.523 1 98.5 322 ALA A C 1
ATOM 2492 O O . ALA A 1 322 ? 4.301 -12.695 -9.57 1 98.5 322 ALA A O 1
ATOM 2493 N N . THR A 1 323 ? 5.145 -14.273 -10.922 1 98.75 323 THR A N 1
ATOM 2494 C CA . THR A 1 323 ? 6.449 -14.328 -10.273 1 98.75 323 THR A CA 1
ATOM 2495 C C . THR A 1 323 ? 7.156 -12.977 -10.359 1 98.75 323 THR A C 1
ATOM 2497 O O . THR A 1 323 ? 7.805 -12.555 -9.398 1 98.75 323 THR A O 1
ATOM 2500 N N . GLU A 1 324 ? 7.012 -12.336 -11.508 1 98.81 324 GLU A N 1
ATOM 2501 C CA . GLU A 1 324 ? 7.633 -11.031 -11.711 1 98.81 324 GLU A CA 1
ATOM 2502 C C . GLU A 1 324 ? 7.156 -10.023 -10.664 1 98.81 324 GLU A C 1
ATOM 2504 O O . GLU A 1 324 ? 7.953 -9.234 -10.141 1 98.81 324 GLU A O 1
ATOM 2509 N N . LEU A 1 325 ? 5.914 -10.023 -10.336 1 98.81 325 LEU A N 1
ATOM 2510 C CA . LEU A 1 325 ? 5.359 -9.102 -9.352 1 98.81 325 LEU A CA 1
ATOM 2511 C C . LEU A 1 325 ? 5.895 -9.406 -7.961 1 98.81 325 LEU A C 1
ATOM 2513 O O . LEU A 1 325 ? 6.168 -8.484 -7.184 1 98.81 325 LEU A O 1
ATOM 2517 N N . ILE A 1 326 ? 6.059 -10.664 -7.645 1 98.81 326 ILE A N 1
ATOM 2518 C CA . ILE A 1 326 ? 6.59 -11.078 -6.352 1 98.81 326 ILE A CA 1
ATOM 2519 C C . ILE A 1 326 ? 8.023 -10.57 -6.195 1 98.81 326 ILE A C 1
ATOM 2521 O O . ILE A 1 326 ? 8.336 -9.859 -5.234 1 98.81 326 ILE A O 1
ATOM 2525 N N . PHE A 1 327 ? 8.875 -10.914 -7.172 1 98.88 327 PHE A N 1
ATOM 2526 C CA . PHE A 1 327 ? 10.281 -10.523 -7.102 1 98.88 327 PHE A CA 1
ATOM 2527 C C . PHE A 1 327 ? 10.43 -9.016 -7.242 1 98.88 327 PHE A C 1
ATOM 2529 O O . PHE A 1 327 ? 11.32 -8.414 -6.641 1 98.88 327 PHE A O 1
ATOM 2536 N N . GLY A 1 328 ? 9.516 -8.406 -8.078 1 98.88 328 GLY A N 1
ATOM 2537 C CA . GLY A 1 328 ? 9.484 -6.953 -8.148 1 98.88 328 GLY A CA 1
ATOM 2538 C C . GLY A 1 328 ? 9.227 -6.297 -6.809 1 98.88 328 GLY A C 1
ATOM 2539 O O . GLY A 1 328 ? 9.805 -5.254 -6.5 1 98.88 328 GLY A O 1
ATOM 2540 N N . THR A 1 329 ? 8.359 -6.852 -5.996 1 98.88 329 THR A N 1
ATOM 2541 C CA . THR A 1 329 ? 8.062 -6.34 -4.66 1 98.88 329 THR A CA 1
ATOM 2542 C C . THR A 1 329 ? 9.305 -6.414 -3.771 1 98.88 329 THR A C 1
ATOM 2544 O O . THR A 1 329 ? 9.656 -5.438 -3.104 1 98.88 329 THR A O 1
ATOM 2547 N N . TRP A 1 330 ? 9.977 -7.57 -3.762 1 98.88 330 TRP A N 1
ATOM 2548 C CA . TRP A 1 330 ? 11.188 -7.723 -2.965 1 98.88 330 TRP A CA 1
ATOM 2549 C C . TRP A 1 330 ? 12.281 -6.781 -3.457 1 98.88 330 TRP A C 1
ATOM 2551 O O . TRP A 1 330 ? 13.031 -6.219 -2.654 1 98.88 330 TRP A O 1
ATOM 2561 N N . GLU A 1 331 ? 12.391 -6.652 -4.793 1 98.81 331 GLU A N 1
ATOM 2562 C CA . GLU A 1 331 ? 13.367 -5.719 -5.359 1 98.81 331 GLU A CA 1
ATOM 2563 C C . GLU A 1 331 ? 13.055 -4.281 -4.953 1 98.81 331 GLU A C 1
ATOM 2565 O O . GLU A 1 331 ? 13.961 -3.488 -4.711 1 98.81 331 GLU A O 1
ATOM 2570 N N . SER A 1 332 ? 11.789 -3.934 -4.953 1 98.75 332 SER A N 1
ATOM 2571 C CA . SER A 1 332 ? 11.383 -2.617 -4.469 1 98.75 332 SER A CA 1
ATOM 2572 C C . SER A 1 332 ? 11.883 -2.369 -3.051 1 98.75 332 SER A C 1
ATOM 2574 O O . SER A 1 332 ? 12.398 -1.292 -2.748 1 98.75 332 SER A O 1
ATOM 2576 N N . ALA A 1 333 ? 11.695 -3.32 -2.156 1 98.69 333 ALA A N 1
ATOM 2577 C CA . ALA A 1 333 ? 12.195 -3.221 -0.788 1 98.69 333 ALA A CA 1
ATOM 2578 C C . ALA A 1 333 ? 13.711 -3.061 -0.771 1 98.69 333 ALA A C 1
ATOM 2580 O O . ALA A 1 333 ? 14.242 -2.207 -0.06 1 98.69 333 ALA A O 1
ATOM 2581 N N . ARG A 1 334 ? 14.391 -3.9 -1.572 1 98.19 334 ARG A N 1
ATOM 2582 C CA . ARG A 1 334 ? 15.852 -3.906 -1.597 1 98.19 334 ARG A CA 1
ATOM 2583 C C . ARG A 1 334 ? 16.391 -2.557 -2.059 1 98.19 334 ARG A C 1
ATOM 2585 O O . ARG A 1 334 ? 17.312 -2.008 -1.442 1 98.19 334 ARG A O 1
ATOM 2592 N N . LYS A 1 335 ? 15.836 -1.999 -3.074 1 96.5 335 LYS A N 1
ATOM 2593 C CA . LYS A 1 335 ? 16.375 -0.775 -3.652 1 96.5 335 LYS A CA 1
ATOM 2594 C C . LYS A 1 335 ? 15.75 0.462 -3.023 1 96.5 335 LYS A C 1
ATOM 2596 O O . LYS A 1 335 ? 16.172 1.589 -3.299 1 96.5 335 LYS A O 1
ATOM 2601 N N . ARG A 1 336 ? 14.68 0.298 -2.213 1 97.31 336 ARG A N 1
ATOM 2602 C CA . ARG A 1 336 ? 13.914 1.383 -1.612 1 97.31 336 ARG A CA 1
ATOM 2603 C C . ARG A 1 336 ? 13.352 2.316 -2.682 1 97.31 336 ARG A C 1
ATOM 2605 O O . ARG A 1 336 ? 13.539 3.533 -2.609 1 97.31 336 ARG A O 1
ATOM 2612 N N . GLY A 1 337 ? 12.633 1.723 -3.607 1 97.38 337 GLY A N 1
ATOM 2613 C CA . GLY A 1 337 ? 12.117 2.504 -4.719 1 97.38 337 GLY A CA 1
ATOM 2614 C C . GLY A 1 337 ? 11.172 1.725 -5.609 1 97.38 337 GLY A C 1
ATOM 2615 O O . GLY A 1 337 ? 11.016 0.512 -5.449 1 97.38 337 GLY A O 1
ATOM 2616 N N . ARG A 1 338 ? 10.547 2.457 -6.48 1 97.06 338 ARG A N 1
ATOM 2617 C CA . ARG A 1 338 ? 9.672 1.847 -7.477 1 97.06 338 ARG A CA 1
ATOM 2618 C C . ARG A 1 338 ? 10.469 0.989 -8.453 1 97.06 338 ARG A C 1
ATOM 2620 O O . ARG A 1 338 ? 11.594 1.33 -8.805 1 97.06 338 ARG A O 1
ATOM 2627 N N . VAL A 1 339 ? 9.906 -0.092 -8.836 1 98 339 VAL A N 1
ATOM 2628 C CA . VAL A 1 339 ? 10.508 -0.975 -9.828 1 98 339 VAL A CA 1
ATOM 2629 C C . VAL A 1 339 ? 9.68 -0.941 -11.117 1 98 339 VAL A C 1
ATOM 2631 O O . VAL A 1 339 ? 8.5 -1.294 -11.109 1 98 339 VAL A O 1
ATOM 2634 N N . ASP A 1 340 ? 10.258 -0.522 -12.156 1 96.94 340 ASP A N 1
ATOM 2635 C CA . ASP A 1 340 ? 9.602 -0.579 -13.461 1 96.94 340 ASP A CA 1
ATOM 2636 C C . ASP A 1 340 ? 9.766 -1.959 -14.094 1 96.94 340 ASP A C 1
ATOM 2638 O O . ASP A 1 340 ? 10.82 -2.588 -13.969 1 96.94 340 ASP A O 1
ATOM 2642 N N . LEU A 1 341 ? 8.75 -2.359 -14.789 1 98.06 341 LEU A N 1
ATOM 2643 C CA . LEU A 1 341 ? 8.742 -3.682 -15.406 1 98.06 341 LEU A CA 1
ATOM 2644 C C . LEU A 1 341 ? 8.875 -3.574 -16.922 1 98.06 341 LEU A C 1
ATOM 2646 O O . LEU A 1 341 ? 8.406 -2.604 -17.531 1 98.06 341 LEU A O 1
ATOM 2650 N N . PRO A 1 342 ? 9.539 -4.562 -17.547 1 97.94 342 PRO A N 1
ATOM 2651 C CA . PRO A 1 342 ? 9.898 -5.883 -17.031 1 97.94 342 PRO A CA 1
ATOM 2652 C C . PRO A 1 342 ? 11.109 -5.844 -16.094 1 97.94 342 PRO A C 1
ATOM 2654 O O . PRO A 1 342 ? 11.984 -4.992 -16.266 1 97.94 342 PRO A O 1
ATOM 2657 N N . LEU A 1 343 ? 11.117 -6.75 -15.18 1 97.88 343 LEU A N 1
ATOM 2658 C CA . LEU A 1 343 ? 12.18 -6.863 -14.188 1 97.88 343 LEU A CA 1
ATOM 2659 C C . LEU A 1 343 ? 13.492 -7.277 -14.844 1 97.88 343 LEU A C 1
ATOM 2661 O O . LEU A 1 343 ? 13.5 -8.133 -15.734 1 97.88 343 LEU A O 1
ATOM 2665 N N . GLU A 1 344 ? 14.625 -6.703 -14.375 1 96.12 344 GLU A N 1
ATOM 2666 C CA . GLU A 1 344 ? 15.922 -6.98 -14.992 1 96.12 344 GLU A CA 1
ATOM 2667 C C . GLU A 1 344 ? 16.891 -7.578 -13.977 1 96.12 344 GLU A C 1
ATOM 2669 O O . GLU A 1 344 ? 18.094 -7.305 -14.031 1 96.12 344 GLU A O 1
ATOM 2674 N N . ILE A 1 345 ? 16.484 -8.344 -13.102 1 98.12 345 ILE A N 1
ATOM 2675 C CA . ILE A 1 345 ? 17.375 -8.977 -12.125 1 98.12 345 ILE A CA 1
ATOM 2676 C C . ILE A 1 345 ? 17.391 -10.484 -12.359 1 98.12 345 ILE A C 1
ATOM 2678 O O . ILE A 1 345 ? 16.484 -11.039 -12.984 1 98.12 345 ILE A O 1
ATOM 2682 N N . ASP A 1 346 ? 18.422 -11.172 -11.789 1 98.12 346 ASP A N 1
ATOM 2683 C CA . ASP A 1 346 ? 18.531 -12.617 -11.945 1 98.12 346 ASP A CA 1
ATOM 2684 C C . ASP A 1 346 ? 18.469 -13.32 -10.586 1 98.12 346 ASP A C 1
ATOM 2686 O O . ASP A 1 346 ? 18.25 -14.531 -10.516 1 98.12 346 ASP A O 1
ATOM 2690 N N . ASP A 1 347 ? 18.734 -12.594 -9.594 1 98.38 347 ASP A N 1
ATOM 2691 C CA . ASP A 1 347 ? 18.828 -13.188 -8.266 1 98.38 347 ASP A CA 1
ATOM 2692 C C . ASP A 1 347 ? 17.484 -13.117 -7.539 1 98.38 347 ASP A C 1
ATOM 2694 O O . ASP A 1 347 ? 16.453 -12.883 -8.156 1 98.38 347 ASP A O 1
ATOM 2698 N N . ASN A 1 348 ? 17.453 -13.555 -6.328 1 98.62 348 ASN A N 1
ATOM 2699 C CA . ASN A 1 348 ? 16.375 -13.422 -5.352 1 98.62 348 ASN A CA 1
ATOM 2700 C C . ASN A 1 348 ? 16.641 -12.289 -4.363 1 98.62 348 ASN A C 1
ATOM 2702 O O . ASN A 1 348 ? 17.469 -12.445 -3.459 1 98.62 348 ASN A O 1
ATOM 2706 N N . PRO A 1 349 ? 15.891 -11.164 -4.523 1 98.75 349 PRO A N 1
ATOM 2707 C CA . PRO A 1 349 ? 16.203 -10.008 -3.678 1 98.75 349 PRO A CA 1
ATOM 2708 C C . PRO A 1 349 ? 16.031 -10.305 -2.189 1 98.75 349 PRO A C 1
ATOM 2710 O O . PRO A 1 349 ? 16.781 -9.773 -1.361 1 98.75 349 PRO A O 1
ATOM 2713 N N . LEU A 1 350 ? 15.055 -11.07 -1.798 1 98.5 350 LEU A N 1
ATOM 2714 C CA . LEU A 1 350 ? 14.859 -11.391 -0.389 1 98.5 350 LEU A CA 1
ATOM 2715 C C . LEU A 1 350 ? 16.031 -12.188 0.159 1 98.5 350 LEU A C 1
ATOM 2717 O O . LEU A 1 350 ? 16.594 -11.844 1.207 1 98.5 350 LEU A O 1
ATOM 2721 N N . ASP A 1 351 ? 16.453 -13.242 -0.531 1 98 351 ASP A N 1
ATOM 2722 C CA . ASP A 1 351 ? 17.625 -14.016 -0.137 1 98 351 ASP A CA 1
ATOM 2723 C C . ASP A 1 351 ? 18.859 -13.125 -0.046 1 98 351 ASP A C 1
ATOM 2725 O O . ASP A 1 351 ? 19.641 -13.25 0.896 1 98 351 ASP A O 1
ATOM 2729 N N . ALA A 1 352 ? 19.016 -12.312 -1.094 1 98.31 352 ALA A N 1
ATOM 2730 C CA . ALA A 1 352 ? 20.188 -11.445 -1.157 1 98.31 352 ALA A CA 1
ATOM 2731 C C . ALA A 1 352 ? 20.25 -10.539 0.063 1 98.31 352 ALA A C 1
ATOM 2733 O O . ALA A 1 352 ? 21.344 -10.32 0.618 1 98.31 352 ALA A O 1
ATOM 2734 N N . MET A 1 353 ? 19.125 -9.961 0.502 1 98.19 353 MET A N 1
ATOM 2735 C CA . MET A 1 353 ? 19.094 -9.062 1.653 1 98.19 353 MET A CA 1
ATOM 2736 C C . MET A 1 353 ? 19.406 -9.82 2.939 1 98.19 353 MET A C 1
ATOM 2738 O O . MET A 1 353 ? 20.047 -9.273 3.844 1 98.19 353 MET A O 1
ATOM 2742 N N . VAL A 1 354 ? 18.953 -11.055 3.053 1 97.5 354 VAL A N 1
ATOM 2743 C CA . VAL A 1 354 ? 19.266 -11.875 4.215 1 97.5 354 VAL A CA 1
ATOM 2744 C C . VAL A 1 354 ? 20.75 -12.203 4.227 1 97.5 354 VAL A C 1
ATOM 2746 O O . VAL A 1 354 ? 21.422 -12.055 5.254 1 97.5 354 VAL A O 1
ATOM 2749 N N . GLU A 1 355 ? 21.297 -12.625 3.104 1 97.25 355 GLU A N 1
ATOM 2750 C CA . GLU A 1 355 ? 22.688 -13.023 2.975 1 97.25 355 GLU A CA 1
ATOM 2751 C C . GLU A 1 355 ? 23.625 -11.859 3.264 1 97.25 355 GLU A C 1
ATOM 2753 O O . GLU A 1 355 ? 24.688 -12.047 3.857 1 97.25 355 GLU A O 1
ATOM 2758 N N . SER A 1 356 ? 23.266 -10.648 2.852 1 96.81 356 SER A N 1
ATOM 2759 C CA . SER A 1 356 ? 24.109 -9.469 3.025 1 96.81 356 SER A CA 1
ATOM 2760 C C . SER A 1 356 ? 24 -8.914 4.441 1 96.81 356 SER A C 1
ATOM 2762 O O . SER A 1 356 ? 24.812 -8.078 4.852 1 96.81 356 SER A O 1
ATOM 2764 N N . GLY A 1 357 ? 22.953 -9.344 5.164 1 96.06 357 GLY A N 1
ATOM 2765 C CA . GLY A 1 357 ? 22.734 -8.844 6.512 1 96.06 357 GLY A CA 1
ATOM 2766 C C . GLY A 1 357 ? 21.859 -7.598 6.547 1 96.06 357 GLY A C 1
ATOM 2767 O O . GLY A 1 357 ? 21.609 -7.035 7.613 1 96.06 357 GLY A O 1
ATOM 2768 N N . GLU A 1 358 ? 21.391 -7.172 5.438 1 95.44 358 GLU A N 1
ATOM 2769 C CA . GLU A 1 358 ? 20.453 -6.059 5.395 1 95.44 358 GLU A CA 1
ATOM 2770 C C . GLU A 1 358 ? 19.141 -6.418 6.086 1 95.44 358 GLU A C 1
ATOM 2772 O O . GLU A 1 358 ? 18.438 -5.543 6.59 1 95.44 358 GLU A O 1
ATOM 2777 N N . LEU A 1 359 ? 18.719 -7.652 5.988 1 96.75 359 LEU A N 1
ATOM 2778 C CA . LEU A 1 359 ? 17.641 -8.234 6.793 1 96.75 359 LEU A CA 1
ATOM 2779 C C . LEU A 1 359 ? 18.188 -9.305 7.73 1 96.75 359 LEU A C 1
ATOM 2781 O O . LEU A 1 359 ? 18.953 -10.18 7.305 1 96.75 359 LEU A O 1
ATOM 2785 N N . ASN A 1 360 ? 17.859 -9.242 9 1 95.38 360 ASN A N 1
ATOM 2786 C CA . ASN A 1 360 ? 18.297 -10.18 10.016 1 95.38 360 ASN A CA 1
ATOM 2787 C C . ASN A 1 360 ? 17.141 -10.68 10.867 1 95.38 360 ASN A C 1
ATOM 2789 O O . ASN A 1 360 ? 17.031 -10.312 12.039 1 95.38 360 ASN A O 1
ATOM 2793 N N . PRO A 1 361 ? 16.312 -11.531 10.281 1 94.44 361 PRO A N 1
ATOM 2794 C CA . PRO A 1 361 ? 15.148 -12 11.039 1 94.44 361 PRO A CA 1
ATOM 2795 C C . PRO A 1 361 ? 15.531 -12.812 12.273 1 94.44 361 PRO A C 1
ATOM 2797 O O . PRO A 1 361 ? 16.5 -13.57 12.234 1 94.44 361 PRO A O 1
ATOM 2800 N N . GLU A 1 362 ? 14.773 -12.641 13.328 1 91.81 362 GLU A N 1
ATOM 2801 C CA . GLU A 1 362 ? 14.93 -13.453 14.531 1 91.81 362 GLU A CA 1
ATOM 2802 C C . GLU A 1 362 ? 14.406 -14.875 14.305 1 91.81 362 GLU A C 1
ATOM 2804 O O . GLU A 1 362 ? 13.445 -15.078 13.57 1 91.81 362 GLU A O 1
ATOM 2809 N N . PRO A 1 363 ? 15.078 -15.797 14.977 1 86.31 363 PRO A N 1
ATOM 2810 C CA . PRO A 1 363 ? 14.57 -17.172 14.836 1 86.31 363 PRO A CA 1
ATOM 2811 C C . PRO A 1 363 ? 13.141 -17.328 15.352 1 86.31 363 PRO A C 1
ATOM 2813 O O . PRO A 1 363 ? 12.75 -16.656 16.312 1 86.31 363 PRO A O 1
ATOM 2816 N N . MET A 1 364 ? 12.352 -17.953 14.625 1 73 364 MET A N 1
ATOM 2817 C CA . MET A 1 364 ? 10.984 -18.188 15.078 1 73 364 MET A CA 1
ATOM 2818 C C . MET A 1 364 ? 10.969 -18.938 16.406 1 73 364 MET A C 1
ATOM 2820 O O . MET A 1 364 ? 11.828 -19.781 16.656 1 73 364 MET A O 1
ATOM 2824 N N . ASP A 1 365 ? 10.281 -18.297 17.453 1 58.47 365 ASP A N 1
ATOM 2825 C CA . ASP A 1 365 ? 10.188 -19 18.734 1 58.47 365 ASP A CA 1
ATOM 2826 C C . ASP A 1 365 ? 9.688 -20.422 18.562 1 58.47 365 ASP A C 1
ATOM 2828 O O . ASP A 1 365 ? 8.711 -20.656 17.844 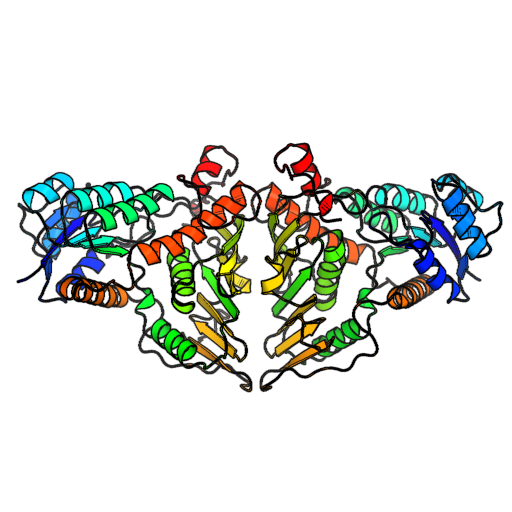1 58.47 365 ASP A O 1
ATOM 2832 N N . GLU A 1 366 ? 10.547 -21.422 18.797 1 52.59 366 GLU A N 1
ATOM 2833 C CA . GLU A 1 366 ? 10.227 -22.844 18.781 1 52.59 366 GLU A CA 1
ATOM 2834 C C . GLU A 1 366 ? 8.875 -23.109 19.453 1 52.59 366 GLU A C 1
ATOM 2836 O O . GLU A 1 366 ? 8.188 -24.062 19.094 1 52.59 366 GLU A O 1
ATOM 2841 N N . GLU A 1 367 ? 8.469 -22.5 20.625 1 45.69 367 GLU A N 1
ATOM 2842 C CA . GLU A 1 367 ? 7.258 -22.859 21.359 1 45.69 367 GLU A CA 1
ATOM 2843 C C . GLU A 1 367 ? 6.004 -22.531 20.562 1 45.69 367 GLU A C 1
ATOM 2845 O O . GLU A 1 367 ? 4.891 -22.859 20.969 1 45.69 367 GLU A O 1
ATOM 2850 N N . ALA A 1 368 ? 5.957 -21.797 19.734 1 40.81 368 ALA A N 1
ATOM 2851 C CA . ALA A 1 368 ? 4.777 -21.469 18.922 1 40.81 368 ALA A CA 1
ATOM 2852 C C . ALA A 1 368 ? 4.512 -22.547 17.875 1 40.81 368 ALA A C 1
ATOM 2854 O O . ALA A 1 368 ? 3.758 -22.328 16.938 1 40.81 368 ALA A O 1
ATOM 2855 N N . GLU A 1 369 ? 5.348 -23.531 17.531 1 32.5 369 GLU A N 1
ATOM 2856 C CA . GLU A 1 369 ? 5.039 -24.703 16.719 1 32.5 369 GLU A CA 1
ATOM 2857 C C . GLU A 1 369 ? 4.137 -25.688 17.469 1 32.5 369 GLU A C 1
ATOM 2859 O O . GLU A 1 369 ? 4.402 -26.016 18.625 1 32.5 369 GLU A O 1
ATOM 2864 N N . MET B 1 1 ? -8.93 43.531 25.953 1 68.25 1 MET B N 1
ATOM 2865 C CA . MET B 1 1 ? -7.488 43.562 25.703 1 68.25 1 MET B CA 1
ATOM 2866 C C . MET B 1 1 ? -7.129 42.781 24.453 1 68.25 1 MET B C 1
ATOM 2868 O O . MET B 1 1 ? -7.707 41.719 24.203 1 68.25 1 MET B O 1
ATOM 2872 N N . SER B 1 2 ? -6.324 43.406 23.516 1 90.56 2 SER B N 1
ATOM 2873 C CA . SER B 1 2 ? -5.984 42.781 22.25 1 90.56 2 SER B CA 1
ATOM 2874 C C . SER B 1 2 ? -4.664 42.031 22.328 1 90.56 2 SER B C 1
ATOM 2876 O O . SER B 1 2 ? -3.752 42.438 23.047 1 90.56 2 SER B O 1
ATOM 2878 N N . TYR B 1 3 ? -4.582 40.844 21.828 1 97.56 3 TYR B N 1
ATOM 2879 C CA . TYR B 1 3 ? -3.35 40.062 21.75 1 97.56 3 TYR B CA 1
ATOM 2880 C C . TYR B 1 3 ? -2.355 40.719 20.797 1 97.56 3 TYR B C 1
ATOM 2882 O O . TYR B 1 3 ? -2.689 41.031 19.656 1 97.56 3 TYR B O 1
ATOM 2890 N N . GLN B 1 4 ? -1.15 41 21.328 1 98.44 4 GLN B N 1
ATOM 2891 C CA . GLN B 1 4 ? -0.063 41.438 20.469 1 98.44 4 GLN B CA 1
ATOM 2892 C C . GLN B 1 4 ? 0.535 40.281 19.672 1 98.44 4 GLN B C 1
ATOM 2894 O O . GLN B 1 4 ? 1.057 39.344 20.25 1 98.44 4 GLN B O 1
ATOM 2899 N N . VAL B 1 5 ? 0.479 40.406 18.328 1 98.81 5 VAL B N 1
ATOM 2900 C CA . VAL B 1 5 ? 0.91 39.344 17.453 1 98.81 5 VAL B CA 1
ATOM 2901 C C . VAL B 1 5 ? 2.207 39.719 16.75 1 98.81 5 VAL B C 1
ATOM 2903 O O . VAL B 1 5 ? 2.32 40.812 16.219 1 98.81 5 VAL B O 1
ATOM 2906 N N . ALA B 1 6 ? 3.191 38.875 16.766 1 98.88 6 ALA B N 1
ATOM 2907 C CA . ALA B 1 6 ? 4.426 39.031 15.992 1 98.88 6 ALA B CA 1
ATOM 2908 C C . ALA B 1 6 ? 4.566 37.906 14.953 1 98.88 6 ALA B C 1
ATOM 2910 O O . ALA B 1 6 ? 4.047 36.812 15.141 1 98.88 6 ALA B O 1
ATOM 2911 N N . VAL B 1 7 ? 5.281 38.188 13.844 1 98.69 7 VAL B N 1
ATOM 2912 C CA . VAL B 1 7 ? 5.484 37.25 12.766 1 98.69 7 VAL B CA 1
ATOM 2913 C C . VAL B 1 7 ? 6.98 36.969 12.578 1 98.69 7 VAL B C 1
ATOM 2915 O O . VAL B 1 7 ? 7.77 37.938 12.492 1 98.69 7 VAL B O 1
ATOM 2918 N N . ILE B 1 8 ? 7.34 35.719 12.625 1 98.62 8 ILE B N 1
ATOM 2919 C CA . ILE B 1 8 ? 8.711 35.312 12.32 1 98.62 8 ILE B CA 1
ATOM 2920 C C . ILE B 1 8 ? 8.766 34.625 10.961 1 98.62 8 ILE B C 1
ATOM 2922 O O . ILE B 1 8 ? 8.148 33.594 10.758 1 98.62 8 ILE B O 1
ATOM 2926 N N . GLY B 1 9 ? 9.555 35.125 10.039 1 97.12 9 GLY B N 1
ATOM 2927 C CA . GLY B 1 9 ? 9.57 34.688 8.656 1 97.12 9 GLY B CA 1
ATOM 2928 C C . GLY B 1 9 ? 8.484 35.312 7.805 1 97.12 9 GLY B C 1
ATOM 2929 O O . GLY B 1 9 ? 7.441 34.688 7.57 1 97.12 9 GLY B O 1
ATOM 2930 N N . THR B 1 10 ? 8.727 36.5 7.297 1 95.06 10 THR B N 1
ATOM 2931 C CA . THR B 1 10 ? 7.715 37.219 6.52 1 95.06 10 THR B CA 1
ATOM 2932 C C . THR B 1 10 ? 7.734 36.75 5.066 1 95.06 10 THR B C 1
ATOM 2934 O O . THR B 1 10 ? 6.684 36.656 4.422 1 95.06 10 THR B O 1
ATOM 2937 N N . GLY B 1 11 ? 8.945 36.312 4.598 1 90.81 11 GLY B N 1
ATOM 2938 C CA . GLY B 1 11 ? 9.086 35.875 3.225 1 90.81 11 GLY B CA 1
ATOM 2939 C C . GLY B 1 11 ? 8.922 36.969 2.209 1 90.81 11 GLY B C 1
ATOM 2940 O O . GLY B 1 11 ? 8.859 38.156 2.574 1 90.81 11 GLY B O 1
ATOM 2941 N N . THR B 1 12 ? 8.922 36.5 0.956 1 83.62 12 THR B N 1
ATOM 2942 C CA . THR B 1 12 ? 8.828 37.5 -0.125 1 83.62 12 THR B CA 1
ATOM 2943 C C . THR B 1 12 ? 7.375 37.875 -0.386 1 83.62 12 THR B C 1
ATOM 2945 O O . THR B 1 12 ? 6.461 37.25 0.16 1 83.62 12 THR B O 1
ATOM 2948 N N . GLU B 1 13 ? 7.141 38.812 -1.101 1 73.06 13 GLU B N 1
ATOM 2949 C CA . GLU B 1 13 ? 5.785 39.281 -1.354 1 73.06 13 GLU B CA 1
ATOM 2950 C C . GLU B 1 13 ? 4.941 38.219 -2.035 1 73.06 13 GLU B C 1
ATOM 2952 O O . GLU B 1 13 ? 5.453 37.438 -2.84 1 73.06 13 GLU B O 1
ATOM 2957 N N . PRO B 1 14 ? 3.623 38.156 -1.561 1 70.62 14 PRO B N 1
ATOM 2958 C CA . PRO B 1 14 ? 2.709 37.094 -1.998 1 70.62 14 PRO B CA 1
ATOM 2959 C C . PRO B 1 14 ? 2.459 37.125 -3.504 1 70.62 14 PRO B C 1
ATOM 2961 O O . PRO B 1 14 ? 1.966 36.125 -4.066 1 70.62 14 PRO B O 1
ATOM 2964 N N . ASP B 1 15 ? 2.697 38.125 -4.094 1 67.62 15 ASP B N 1
ATOM 2965 C CA . ASP B 1 15 ? 2.287 38.281 -5.488 1 67.62 15 ASP B CA 1
ATOM 2966 C C . ASP B 1 15 ? 3.125 37.406 -6.402 1 67.62 15 ASP B C 1
ATOM 2968 O O . ASP B 1 15 ? 2.76 37.156 -7.559 1 67.62 15 ASP B O 1
ATOM 2972 N N . ASP B 1 16 ? 4.145 36.906 -5.902 1 60.75 16 ASP B N 1
ATOM 2973 C CA . ASP B 1 16 ? 4.938 36.031 -6.762 1 60.75 16 ASP B CA 1
ATOM 2974 C C . ASP B 1 16 ? 5.391 34.781 -6.008 1 60.75 16 ASP B C 1
ATOM 2976 O O . ASP B 1 16 ? 6.586 34.594 -5.781 1 60.75 16 ASP B O 1
ATOM 2980 N N . PRO B 1 17 ? 4.281 34.031 -5.758 1 60.88 17 PRO B N 1
ATOM 2981 C CA . PRO B 1 17 ? 4.609 32.812 -5.004 1 60.88 17 PRO B CA 1
ATOM 2982 C C . PRO B 1 17 ? 5.305 31.766 -5.855 1 60.88 17 PRO B C 1
ATOM 2984 O O . PRO B 1 17 ? 5.086 31.703 -7.07 1 60.88 17 PRO B O 1
ATOM 2987 N N . GLY B 1 18 ? 6.34 31.172 -5.477 1 57.78 18 GLY B N 1
ATOM 2988 C CA . GLY B 1 18 ? 7.02 30.062 -6.145 1 57.78 18 GLY B CA 1
ATOM 2989 C C . GLY B 1 18 ? 7.594 29.047 -5.18 1 57.78 18 GLY B C 1
ATOM 2990 O O . GLY B 1 18 ? 7.176 28.969 -4.023 1 57.78 18 GLY B O 1
ATOM 2991 N N . ARG B 1 19 ? 8.383 28.188 -5.742 1 56 19 ARG B N 1
ATOM 2992 C CA . ARG B 1 19 ? 8.961 27.047 -5.039 1 56 19 ARG B CA 1
ATOM 2993 C C . ARG B 1 19 ? 9.914 27.516 -3.941 1 56 19 ARG B C 1
ATOM 2995 O O . ARG B 1 19 ? 10.32 26.719 -3.086 1 56 19 ARG B O 1
ATOM 3002 N N . ASP B 1 20 ? 10.055 28.859 -3.967 1 55.88 20 ASP B N 1
ATOM 3003 C CA . ASP B 1 20 ? 10.969 29.375 -2.951 1 55.88 20 ASP B CA 1
ATOM 3004 C C . ASP B 1 20 ? 10.195 29.891 -1.736 1 55.88 20 ASP B C 1
ATOM 3006 O O . ASP B 1 20 ? 10.797 30.203 -0.707 1 55.88 20 ASP B O 1
ATOM 3010 N N . GLY B 1 21 ? 8.906 29.969 -1.933 1 64.38 21 GLY B N 1
ATOM 3011 C CA . GLY B 1 21 ? 8.117 30.359 -0.771 1 64.38 21 GLY B CA 1
ATOM 3012 C C . GLY B 1 21 ? 6.75 30.891 -1.129 1 64.38 21 GLY B C 1
ATOM 3013 O O . GLY B 1 21 ? 6.586 31.562 -2.156 1 64.38 21 GLY B O 1
ATOM 3014 N N . TYR B 1 22 ? 5.781 30.516 -0.329 1 73.56 22 TYR B N 1
ATOM 3015 C CA . TYR B 1 22 ? 4.402 30.906 -0.595 1 73.56 22 TYR B CA 1
ATOM 3016 C C . TYR B 1 22 ? 4.008 32.125 0.242 1 73.56 22 TYR B C 1
ATOM 3018 O O . TYR B 1 22 ? 2.824 32.438 0.339 1 73.56 22 TYR B O 1
ATOM 3026 N N . ALA B 1 23 ? 5.043 32.812 0.804 1 85.31 23 ALA B N 1
ATOM 3027 C CA . ALA B 1 23 ? 4.82 34 1.624 1 85.31 23 ALA B CA 1
ATOM 3028 C C . ALA B 1 23 ? 3.662 33.781 2.596 1 85.31 23 ALA B C 1
ATOM 3030 O O . ALA B 1 23 ? 2.75 34.594 2.672 1 85.31 23 ALA B O 1
ATOM 3031 N N . MET B 1 24 ? 3.707 32.75 3.307 1 92.62 24 MET B N 1
ATOM 3032 C CA . MET B 1 24 ? 2.605 32.344 4.168 1 92.62 24 MET B CA 1
ATOM 3033 C C . MET B 1 24 ? 2.355 33.375 5.27 1 92.62 24 MET B C 1
ATOM 3035 O O . MET B 1 24 ? 1.234 33.469 5.766 1 92.62 24 MET B O 1
ATOM 3039 N N . ALA B 1 25 ? 3.332 34.156 5.594 1 96.06 25 ALA B N 1
ATOM 3040 C CA . ALA B 1 25 ? 3.199 35.188 6.617 1 96.06 25 ALA B CA 1
ATOM 3041 C C . ALA B 1 25 ? 2.088 36.188 6.262 1 96.06 25 ALA B C 1
ATOM 3043 O O . ALA B 1 25 ? 1.357 36.656 7.141 1 96.06 25 ALA B O 1
ATOM 3044 N N . TYR B 1 26 ? 1.983 36.5 5.035 1 95.25 26 TYR B N 1
ATOM 3045 C CA . TYR B 1 26 ? 0.975 37.438 4.582 1 95.25 26 TYR B CA 1
ATOM 3046 C C . TYR B 1 26 ? -0.428 36.875 4.758 1 95.25 26 TYR B C 1
ATOM 3048 O O . TYR B 1 26 ? -1.356 37.594 5.125 1 95.25 26 TYR B O 1
ATOM 3056 N N . HIS B 1 27 ? -0.557 35.625 4.539 1 94.44 27 HIS B N 1
ATOM 3057 C CA . HIS B 1 27 ? -1.854 34.969 4.73 1 94.44 27 HIS B CA 1
ATOM 3058 C C . HIS B 1 27 ? -2.203 34.875 6.211 1 94.44 27 HIS B C 1
ATOM 3060 O O . HIS B 1 27 ? -3.365 35.031 6.594 1 94.44 27 HIS B O 1
ATOM 3066 N N . HIS B 1 28 ? -1.191 34.562 7.043 1 97.25 28 HIS B N 1
ATOM 3067 C CA . HIS B 1 28 ? -1.423 34.594 8.484 1 97.25 28 HIS B CA 1
ATOM 3068 C C . HIS B 1 28 ? -1.86 36 8.922 1 97.25 28 HIS B C 1
ATOM 3070 O O . HIS B 1 28 ? -2.826 36.125 9.68 1 97.25 28 HIS B O 1
ATOM 3076 N N . ALA B 1 29 ? -1.158 37.031 8.461 1 96.88 29 ALA B N 1
ATOM 3077 C CA . ALA B 1 29 ? -1.431 38.406 8.844 1 96.88 29 ALA B CA 1
ATOM 3078 C C . ALA B 1 29 ? -2.861 38.812 8.484 1 96.88 29 ALA B C 1
ATOM 3080 O O . ALA B 1 29 ? -3.549 39.438 9.281 1 96.88 29 ALA B O 1
ATOM 3081 N N . GLU B 1 30 ? -3.246 38.406 7.324 1 95.25 30 GLU B N 1
ATOM 3082 C CA . GLU B 1 30 ? -4.617 38.688 6.914 1 95.25 30 GLU B CA 1
ATOM 3083 C C . GLU B 1 30 ? -5.621 38.062 7.879 1 95.25 30 GLU B C 1
ATOM 3085 O O . GLU B 1 30 ? -6.652 38.656 8.188 1 95.25 30 GLU B O 1
ATOM 3090 N N . GLY B 1 31 ? -5.32 36.844 8.297 1 96.62 31 GLY B N 1
ATOM 3091 C CA . GLY B 1 31 ? -6.172 36.188 9.273 1 96.62 31 GLY B CA 1
ATOM 3092 C C . GLY B 1 31 ? -6.27 36.938 10.586 1 96.62 31 GLY B C 1
ATOM 3093 O O . GLY B 1 31 ? -7.363 37.125 11.125 1 96.62 31 GLY B O 1
ATOM 3094 N N . TYR B 1 32 ? -5.148 37.469 11.078 1 97.31 32 TYR B N 1
ATOM 3095 C CA . TYR B 1 32 ? -5.133 38.188 12.344 1 97.31 32 TYR B CA 1
ATOM 3096 C C . TYR B 1 32 ? -5.844 39.531 12.211 1 97.31 32 TYR B C 1
ATOM 3098 O O . TYR B 1 32 ? -6.516 39.969 13.141 1 97.31 32 TYR B O 1
ATOM 3106 N N . GLU B 1 33 ? -5.715 40.156 11.062 1 95.81 33 GLU B N 1
ATOM 3107 C CA . GLU B 1 33 ? -6.309 41.469 10.844 1 95.81 33 GLU B CA 1
ATOM 3108 C C . GLU B 1 33 ? -7.832 41.406 10.898 1 95.81 33 GLU B C 1
ATOM 3110 O O . GLU B 1 33 ? -8.492 42.406 11.195 1 95.81 33 GLU B O 1
ATOM 3115 N N . LYS B 1 34 ? -8.312 40.281 10.664 1 94.75 34 LYS B N 1
ATOM 3116 C CA . LYS B 1 34 ? -9.766 40.094 10.664 1 94.75 34 LYS B CA 1
ATOM 3117 C C . LYS B 1 34 ? -10.297 39.906 12.078 1 94.75 34 LYS B C 1
ATOM 3119 O O . LYS B 1 34 ? -11.508 39.812 12.281 1 94.75 34 LYS B O 1
ATOM 3124 N N . HIS B 1 35 ? -9.414 39.906 13.008 1 92.88 35 HIS B N 1
ATOM 3125 C CA . HIS B 1 35 ? -9.797 39.688 14.406 1 92.88 35 HIS B CA 1
ATOM 3126 C C . HIS B 1 35 ? -9.492 40.938 15.25 1 92.88 35 HIS B C 1
ATOM 3128 O O . HIS B 1 35 ? -8.328 41.25 15.5 1 92.88 35 HIS B O 1
ATOM 3134 N N . ASP B 1 36 ? -10.531 41.469 15.82 1 90.88 36 ASP B N 1
ATOM 3135 C CA . ASP B 1 36 ? -10.398 42.719 16.578 1 90.88 36 ASP B CA 1
ATOM 3136 C C . ASP B 1 36 ? -9.547 42.5 17.828 1 90.88 36 ASP B C 1
ATOM 3138 O O . ASP B 1 36 ? -9.008 43.469 18.391 1 90.88 36 ASP B O 1
ATOM 3142 N N . ARG B 1 37 ? -9.453 41.25 18.172 1 92.31 37 ARG B N 1
ATOM 3143 C CA . ARG B 1 37 ? -8.719 40.938 19.406 1 92.31 37 ARG B CA 1
ATOM 3144 C C . ARG B 1 37 ? -7.234 40.75 19.109 1 92.31 37 ARG B C 1
ATOM 3146 O O . ARG B 1 37 ? -6.477 40.344 20 1 92.31 37 ARG B O 1
ATOM 3153 N N . CYS B 1 38 ? -6.797 41 17.953 1 97.31 38 CYS B N 1
ATOM 3154 C CA . CYS B 1 38 ? -5.395 40.812 17.594 1 97.31 38 CYS B CA 1
ATOM 3155 C C . CYS B 1 38 ? -4.836 42.062 16.938 1 97.31 38 CYS B C 1
ATOM 3157 O O . CYS B 1 38 ? -5.539 42.75 16.188 1 97.31 38 CYS B O 1
ATOM 3159 N N . GLU B 1 39 ? -3.68 42.375 17.234 1 97.56 39 GLU B N 1
ATOM 3160 C CA . GLU B 1 39 ? -2.953 43.469 16.594 1 97.56 39 GLU B CA 1
ATOM 3161 C C . GLU B 1 39 ? -1.553 43.031 16.172 1 97.56 39 GLU B C 1
ATOM 3163 O O . GLU B 1 39 ? -0.778 42.531 17 1 97.56 39 GLU B O 1
ATOM 3168 N N . LEU B 1 40 ? -1.26 43.188 14.914 1 98.19 40 LEU B N 1
ATOM 3169 C CA . LEU B 1 40 ? 0.097 42.938 14.445 1 98.19 40 LEU B CA 1
ATOM 3170 C C . LEU B 1 40 ? 1.05 44.031 14.914 1 98.19 40 LEU B C 1
ATOM 3172 O O . LEU B 1 40 ? 0.88 45.188 14.555 1 98.19 40 LEU B O 1
ATOM 3176 N N . VAL B 1 41 ? 2.152 43.594 15.633 1 98.38 41 VAL B N 1
ATOM 3177 C CA . VAL B 1 41 ? 2.916 44.688 16.266 1 98.38 41 VAL B CA 1
ATOM 3178 C C . VAL B 1 41 ? 4.391 44.562 15.891 1 98.38 41 VAL B C 1
ATOM 3180 O O . VAL B 1 41 ? 5.16 45.5 16.062 1 98.38 41 VAL B O 1
ATOM 3183 N N . ALA B 1 42 ? 4.781 43.344 15.414 1 98.81 42 ALA B N 1
ATOM 3184 C CA . ALA B 1 42 ? 6.203 43.156 15.133 1 98.81 42 ALA B CA 1
ATOM 3185 C C . ALA B 1 42 ? 6.422 42.062 14.094 1 98.81 42 ALA B C 1
ATOM 3187 O O . ALA B 1 42 ? 5.547 41.25 13.867 1 98.81 42 ALA B O 1
ATOM 3188 N N . CYS B 1 43 ? 7.559 42.125 13.438 1 98.69 43 CYS B N 1
ATOM 3189 C CA . CYS B 1 43 ? 7.961 41.062 12.508 1 98.69 43 CYS B CA 1
ATOM 3190 C C . CYS B 1 43 ? 9.477 40.938 12.461 1 98.69 43 CYS B C 1
ATOM 3192 O O . CYS B 1 43 ? 10.203 41.875 12.805 1 98.69 43 CYS B O 1
ATOM 3194 N N . ALA B 1 44 ? 9.891 39.75 12.172 1 98.62 44 ALA B N 1
ATOM 3195 C CA . ALA B 1 44 ? 11.312 39.469 12.016 1 98.62 44 ALA B CA 1
ATOM 3196 C C . ALA B 1 44 ? 11.57 38.594 10.773 1 98.62 44 ALA B C 1
ATOM 3198 O O . ALA B 1 44 ? 10.797 37.688 10.477 1 98.62 44 ALA B O 1
ATOM 3199 N N . ASP B 1 45 ? 12.586 38.906 10.008 1 97 45 ASP B N 1
ATOM 3200 C CA . ASP B 1 45 ? 13.102 38.125 8.875 1 97 45 ASP B CA 1
ATOM 3201 C C . ASP B 1 45 ? 14.609 38.312 8.727 1 97 45 ASP B C 1
ATOM 3203 O O . ASP B 1 45 ? 15.133 39.406 8.922 1 97 45 ASP B O 1
ATOM 3207 N N . ILE B 1 46 ? 15.234 37.25 8.352 1 96.31 46 ILE B N 1
ATOM 3208 C CA . ILE B 1 46 ? 16.688 37.281 8.211 1 96.31 46 ILE B CA 1
ATOM 3209 C C . ILE B 1 46 ? 17.047 38.156 7.004 1 96.31 46 ILE B C 1
ATOM 3211 O O . ILE B 1 46 ? 18.188 38.625 6.887 1 96.31 46 ILE B O 1
ATOM 3215 N N . VAL B 1 47 ? 16.125 38.281 6.078 1 94.38 47 VAL B N 1
ATOM 3216 C CA . VAL B 1 47 ? 16.266 39.219 4.969 1 94.38 47 VAL B CA 1
ATOM 3217 C C . VAL B 1 47 ? 15.539 40.531 5.312 1 94.38 47 VAL B C 1
ATOM 3219 O O . VAL B 1 47 ? 14.32 40.625 5.164 1 94.38 47 VAL B O 1
ATOM 3222 N N . PRO B 1 48 ? 16.266 41.562 5.613 1 95.94 48 PRO B N 1
ATOM 3223 C CA . PRO B 1 48 ? 15.664 42.781 6.113 1 95.94 48 PRO B CA 1
ATOM 3224 C C . PRO B 1 48 ? 14.617 43.344 5.16 1 95.94 48 PRO B C 1
ATOM 3226 O O . PRO B 1 48 ? 13.578 43.844 5.605 1 95.94 48 PRO B O 1
ATOM 3229 N N . GLU B 1 49 ? 14.891 43.219 3.877 1 94.5 49 GLU B N 1
ATOM 3230 C CA . GLU B 1 49 ? 13.969 43.75 2.887 1 94.5 49 GLU B CA 1
ATOM 3231 C C . GLU B 1 49 ? 12.602 43.094 2.982 1 94.5 49 GLU B C 1
ATOM 3233 O O . GLU B 1 49 ? 11.57 43.75 2.756 1 94.5 49 GLU B O 1
ATOM 3238 N N . ASN B 1 50 ? 12.578 41.844 3.33 1 94.38 50 ASN B N 1
ATOM 3239 C CA . ASN B 1 50 ? 11.32 41.125 3.484 1 94.38 50 ASN B CA 1
ATOM 3240 C C . ASN B 1 50 ? 10.531 41.625 4.688 1 94.38 50 ASN B C 1
ATOM 3242 O O . ASN B 1 50 ? 9.32 41.844 4.594 1 94.38 50 ASN B O 1
ATOM 3246 N N . ALA B 1 51 ? 11.227 41.812 5.824 1 96.25 51 ALA B N 1
ATOM 3247 C CA . ALA B 1 51 ? 10.578 42.281 7.039 1 96.25 51 ALA B CA 1
ATOM 3248 C C . ALA B 1 51 ? 10.023 43.688 6.844 1 96.25 51 ALA B C 1
ATOM 3250 O O . ALA B 1 51 ? 8.922 44 7.285 1 96.25 51 ALA B O 1
ATOM 3251 N N . GLU B 1 52 ? 10.812 44.5 6.168 1 96.56 52 GLU B N 1
ATOM 3252 C CA . GLU B 1 52 ? 10.414 45.906 5.93 1 96.56 52 GLU B CA 1
ATOM 3253 C C . GLU B 1 52 ? 9.18 45.969 5.039 1 96.56 52 GLU B C 1
ATOM 3255 O O . GLU B 1 52 ? 8.266 46.75 5.301 1 96.56 52 GLU B O 1
ATOM 3260 N N . ALA B 1 53 ? 9.219 45.188 4.008 1 94.56 53 ALA B N 1
ATOM 3261 C CA . ALA B 1 53 ? 8.078 45.156 3.1 1 94.56 53 ALA B CA 1
ATOM 3262 C C . ALA B 1 53 ? 6.812 44.719 3.826 1 94.56 53 ALA B C 1
ATOM 3264 O O . ALA B 1 53 ? 5.738 45.281 3.631 1 94.56 53 ALA B O 1
ATOM 3265 N N . PHE B 1 54 ? 6.926 43.719 4.605 1 96.12 54 PHE B N 1
ATOM 3266 C CA . PHE B 1 54 ? 5.809 43.188 5.387 1 96.12 54 PHE B CA 1
ATOM 3267 C C . PHE B 1 54 ? 5.297 44.25 6.363 1 96.12 54 PHE B C 1
ATOM 3269 O O . PHE B 1 54 ? 4.086 44.438 6.484 1 96.12 54 PHE B O 1
ATOM 3276 N N . ALA B 1 55 ? 6.188 44.906 7.051 1 97.56 55 ALA B N 1
ATOM 3277 C CA . ALA B 1 55 ? 5.844 45.938 8.023 1 97.56 55 ALA B CA 1
ATOM 3278 C C . ALA B 1 55 ? 5.102 47.094 7.355 1 97.56 55 ALA B C 1
ATOM 3280 O O . ALA B 1 55 ? 4.137 47.625 7.914 1 97.56 55 ALA B O 1
ATOM 3281 N N . ALA B 1 56 ? 5.602 47.438 6.207 1 96.5 56 ALA B N 1
ATOM 3282 C CA . ALA B 1 56 ? 4.961 48.531 5.461 1 96.5 56 ALA B CA 1
ATOM 3283 C C . ALA B 1 56 ? 3.529 48.156 5.078 1 96.5 56 ALA B C 1
ATOM 3285 O O . ALA B 1 56 ? 2.629 49 5.141 1 96.5 56 ALA B O 1
ATOM 3286 N N . GLU B 1 57 ? 3.381 47 4.68 1 95.06 57 GLU B N 1
ATOM 3287 C CA . GLU B 1 57 ? 2.07 46.531 4.234 1 95.06 57 GLU B CA 1
ATOM 3288 C C . GLU B 1 57 ? 1.07 46.5 5.387 1 95.06 57 GLU B C 1
ATOM 3290 O O . GLU B 1 57 ? -0.107 46.812 5.195 1 95.06 57 GLU B O 1
ATOM 3295 N N . TYR B 1 58 ? 1.53 46.188 6.613 1 96.62 58 TYR B N 1
ATOM 3296 C CA . TYR B 1 58 ? 0.578 45.938 7.695 1 96.62 58 TYR B CA 1
ATOM 3297 C C . TYR B 1 58 ? 0.708 47 8.781 1 96.62 58 TYR B C 1
ATOM 3299 O O . TYR B 1 58 ? 0.123 46.875 9.859 1 96.62 58 TYR B O 1
ATOM 3307 N N . GLY B 1 59 ? 1.479 48 8.531 1 97.12 59 GLY B N 1
ATOM 3308 C CA . GLY B 1 59 ? 1.554 49.188 9.391 1 97.12 59 GLY B CA 1
ATOM 3309 C C . GLY B 1 59 ? 2.291 48.906 10.695 1 97.12 59 GLY B C 1
ATOM 3310 O O . GLY B 1 59 ? 1.918 49.438 11.742 1 97.12 59 GLY B O 1
ATOM 3311 N N . ILE B 1 60 ? 3.225 48.062 10.648 1 98.12 60 ILE B N 1
ATOM 3312 C CA . ILE B 1 60 ? 4.059 47.812 11.82 1 98.12 60 ILE B CA 1
ATOM 3313 C C . ILE B 1 60 ? 5.121 48.875 11.945 1 98.12 60 ILE B C 1
ATOM 3315 O O . ILE B 1 60 ? 5.754 49.281 10.961 1 98.12 60 ILE B O 1
ATOM 3319 N N . ALA B 1 61 ? 5.344 49.375 13.086 1 98 61 ALA B N 1
ATOM 3320 C CA . ALA B 1 61 ? 6.301 50.469 13.32 1 98 61 ALA B CA 1
ATOM 3321 C C . ALA B 1 61 ? 7.727 50 13.008 1 98 61 ALA B C 1
ATOM 3323 O O . ALA B 1 61 ? 8.094 48.875 13.289 1 98 61 ALA B O 1
ATOM 3324 N N . ASP B 1 62 ? 8.547 50.906 12.562 1 97.31 62 ASP B N 1
ATOM 3325 C CA . ASP B 1 62 ? 9.906 50.625 12.141 1 97.31 62 ASP B CA 1
ATOM 3326 C C . ASP B 1 62 ? 10.727 50.062 13.305 1 97.31 62 ASP B C 1
ATOM 3328 O O . ASP B 1 62 ? 11.594 49.188 13.102 1 97.31 62 ASP B O 1
ATOM 3332 N N . GLU B 1 63 ? 10.492 50.531 14.43 1 97.5 63 GLU B N 1
ATOM 3333 C CA . GLU B 1 63 ? 11.273 50.125 15.594 1 97.5 63 GLU B CA 1
ATOM 3334 C C . GLU B 1 63 ? 10.953 48.688 15.984 1 97.5 63 GLU B C 1
ATOM 3336 O O . GLU B 1 63 ? 11.68 48.062 16.766 1 97.5 63 GLU B O 1
ATOM 3341 N N . ASN B 1 64 ? 9.852 48.156 15.414 1 98.56 64 ASN B N 1
ATOM 3342 C CA . ASN B 1 64 ? 9.43 46.781 15.727 1 98.56 64 ASN B CA 1
ATOM 3343 C C . ASN B 1 64 ? 9.688 45.844 14.562 1 98.56 64 ASN B C 1
ATOM 3345 O O . ASN B 1 64 ? 9.039 44.781 14.453 1 98.56 64 ASN B O 1
ATOM 3349 N N . VAL B 1 65 ? 10.516 46.281 13.648 1 98.62 65 VAL B N 1
ATOM 3350 C CA . VAL B 1 65 ? 10.992 45.438 12.555 1 98.62 65 VAL B CA 1
ATOM 3351 C C . VAL B 1 65 ? 12.391 44.906 12.867 1 98.62 65 VAL B C 1
ATOM 3353 O O . VAL B 1 65 ? 13.305 45.719 13.133 1 98.62 65 VAL B O 1
ATOM 3356 N N . PHE B 1 66 ? 12.555 43.562 12.859 1 98.69 66 PHE B N 1
ATOM 3357 C CA . PHE B 1 66 ? 13.805 43 13.344 1 98.69 66 PHE B CA 1
ATOM 3358 C C . PHE B 1 66 ? 14.391 42.031 12.32 1 98.69 66 PHE B C 1
ATOM 3360 O O . PHE B 1 66 ? 13.656 41.406 11.562 1 98.69 66 PHE B O 1
ATOM 3367 N N . GLU B 1 67 ? 15.695 41.969 12.289 1 98.25 67 GLU B N 1
ATOM 3368 C CA . GLU B 1 67 ? 16.391 40.875 11.578 1 98.25 67 GLU B CA 1
ATOM 3369 C C . GLU B 1 67 ? 16.484 39.625 12.438 1 98.25 67 GLU B C 1
ATOM 3371 O O . GLU B 1 67 ? 16.391 38.5 11.922 1 98.25 67 GLU B O 1
ATOM 3376 N N . ASP B 1 68 ? 16.688 39.844 13.656 1 98.25 68 ASP B N 1
ATOM 3377 C CA . ASP B 1 68 ? 16.859 38.781 14.641 1 98.25 68 ASP B CA 1
ATOM 3378 C C . ASP B 1 68 ? 15.578 38.594 15.461 1 98.25 68 ASP B C 1
ATOM 3380 O O . ASP B 1 68 ? 15.219 39.469 16.266 1 98.25 68 ASP B O 1
ATOM 3384 N N . TYR B 1 69 ? 14.953 37.375 15.367 1 98.62 69 TYR B N 1
ATOM 3385 C CA . TYR B 1 69 ? 13.688 37.125 16.062 1 98.62 69 TYR B CA 1
ATOM 3386 C C . TYR B 1 69 ? 13.891 37.094 17.562 1 98.62 69 TYR B C 1
ATOM 3388 O O . TYR B 1 69 ? 12.969 37.406 18.328 1 98.62 69 TYR B O 1
ATOM 3396 N N . GLU B 1 70 ? 15.086 36.656 18.062 1 98.44 70 GLU B N 1
ATOM 3397 C CA . GLU B 1 70 ? 15.344 36.656 19.5 1 98.44 70 GLU B CA 1
ATOM 3398 C C . GLU B 1 70 ? 15.242 38.031 20.094 1 98.44 70 GLU B C 1
ATOM 3400 O O . GLU B 1 70 ? 14.688 38.219 21.188 1 98.44 70 GLU B O 1
ATOM 3405 N N . VAL B 1 71 ? 15.867 38.969 19.344 1 98.5 71 VAL B N 1
ATOM 3406 C CA . VAL B 1 71 ? 15.781 40.375 19.781 1 98.5 71 VAL B CA 1
ATOM 3407 C C . VAL B 1 71 ? 14.32 40.812 19.797 1 98.5 71 VAL B C 1
ATOM 3409 O O . VAL B 1 71 ? 13.883 41.5 20.719 1 98.5 71 VAL B O 1
ATOM 3412 N N . MET B 1 72 ? 13.586 40.406 18.797 1 98.69 72 MET B N 1
ATOM 3413 C CA . MET B 1 72 ? 12.172 40.75 18.719 1 98.69 72 MET B CA 1
ATOM 3414 C C . MET B 1 72 ? 11.422 40.219 19.953 1 98.69 72 MET B C 1
ATOM 3416 O O . MET B 1 72 ? 10.625 40.938 20.547 1 98.69 72 MET B O 1
ATOM 3420 N N . LEU B 1 73 ? 11.625 38.969 20.344 1 98.62 73 LEU B N 1
ATOM 3421 C CA . LEU B 1 73 ? 10.93 38.344 21.453 1 98.62 73 LEU B CA 1
ATOM 3422 C C . LEU B 1 73 ? 11.227 39.094 22.766 1 98.62 73 LEU B C 1
ATOM 3424 O O . LEU B 1 73 ? 10.328 39.281 23.578 1 98.62 73 LEU B O 1
ATOM 3428 N N . GLU B 1 74 ? 12.453 39.531 22.875 1 97.88 74 GLU B N 1
ATOM 3429 C CA . GLU B 1 74 ? 12.883 40.219 24.094 1 97.88 74 GLU B CA 1
ATOM 3430 C C . GLU B 1 74 ? 12.336 41.625 24.172 1 97.88 74 GLU B C 1
ATOM 3432 O O . GLU B 1 74 ? 11.969 42.094 25.25 1 97.88 74 GLU B O 1
ATOM 3437 N N . THR B 1 75 ? 12.344 42.312 23.062 1 98.06 75 THR B N 1
ATOM 3438 C CA . THR B 1 75 ? 12.023 43.719 23 1 98.06 75 THR B CA 1
ATOM 3439 C C . THR B 1 75 ? 10.516 43.938 23.031 1 98.06 75 T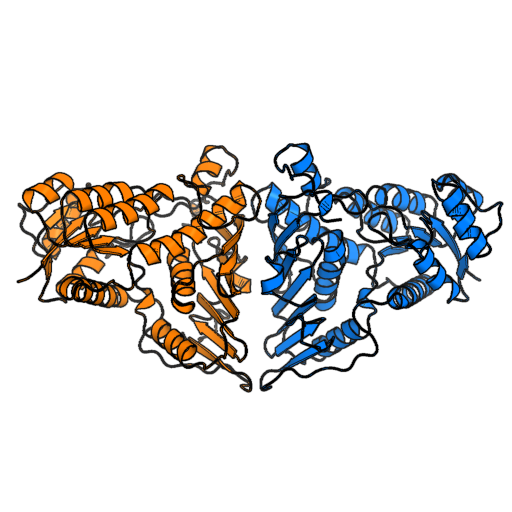HR B C 1
ATOM 3441 O O . THR B 1 75 ? 10.016 44.812 23.734 1 98.06 75 THR B O 1
ATOM 3444 N N . VAL B 1 76 ? 9.82 43.125 22.297 1 97.88 76 VAL B N 1
ATOM 3445 C CA . VAL B 1 76 ? 8.406 43.375 22.047 1 97.88 76 VAL B CA 1
ATOM 3446 C C . VAL B 1 76 ? 7.559 42.562 23.031 1 97.88 76 VAL B C 1
ATOM 3448 O O . VAL B 1 76 ? 6.453 42.969 23.391 1 97.88 76 VAL B O 1
ATOM 3451 N N . ASP B 1 77 ? 8.07 41.375 23.453 1 97.56 77 ASP B N 1
ATOM 3452 C CA . ASP B 1 77 ? 7.359 40.438 24.344 1 97.56 77 ASP B CA 1
ATOM 3453 C C . ASP B 1 77 ? 5.941 40.188 23.844 1 97.56 77 ASP B C 1
ATOM 3455 O O . ASP B 1 77 ? 4.969 40.406 24.562 1 97.56 77 ASP B O 1
ATOM 3459 N N . PRO B 1 78 ? 5.762 39.688 22.641 1 98.62 78 PRO B N 1
ATOM 3460 C CA . PRO B 1 78 ? 4.434 39.469 22.062 1 98.62 78 PRO B CA 1
ATOM 3461 C C . PRO B 1 78 ? 3.65 38.375 22.766 1 98.62 78 PRO B C 1
ATOM 3463 O O . PRO B 1 78 ? 4.242 37.5 23.438 1 98.62 78 PRO B O 1
ATOM 3466 N N . ASP B 1 79 ? 2.293 38.375 22.641 1 98.62 79 ASP B N 1
ATOM 3467 C CA . ASP B 1 79 ? 1.42 37.344 23.172 1 98.62 79 ASP B CA 1
ATOM 3468 C C . ASP B 1 79 ? 1.391 36.125 22.234 1 98.62 79 ASP B C 1
ATOM 3470 O O . ASP B 1 79 ? 1.421 35 22.688 1 98.62 79 ASP B O 1
ATOM 3474 N N . ILE B 1 80 ? 1.243 36.375 20.938 1 98.81 80 ILE B N 1
ATOM 3475 C CA . ILE B 1 80 ? 1.122 35.344 19.906 1 98.81 80 ILE B CA 1
ATOM 3476 C C . ILE B 1 80 ? 2.246 35.5 18.875 1 98.81 80 ILE B C 1
ATOM 3478 O O . ILE B 1 80 ? 2.58 36.625 18.484 1 98.81 80 ILE B O 1
ATOM 3482 N N . VAL B 1 81 ? 2.84 34.438 18.5 1 98.88 81 VAL B N 1
ATOM 3483 C CA . VAL B 1 81 ? 3.828 34.438 17.438 1 98.88 81 VAL B CA 1
ATOM 3484 C C . VAL B 1 81 ? 3.344 33.562 16.281 1 98.88 81 VAL B C 1
ATOM 3486 O O . VAL B 1 81 ? 2.941 32.406 16.484 1 98.88 81 VAL B O 1
ATOM 3489 N N . SER B 1 82 ? 3.271 34.125 15.102 1 98.62 82 SER B N 1
ATOM 3490 C CA . SER B 1 82 ? 3.115 33.344 13.875 1 98.62 82 SER B CA 1
ATOM 3491 C C . SER B 1 82 ? 4.469 32.938 13.297 1 98.62 82 SER B C 1
ATOM 3493 O O . SER B 1 82 ? 5.293 33.812 12.992 1 98.62 82 SER B O 1
ATOM 3495 N N . LEU B 1 83 ? 4.656 31.688 13.164 1 98.44 83 LEU B N 1
ATOM 3496 C CA . LEU B 1 83 ? 5.938 31.172 12.703 1 98.44 83 LEU B CA 1
ATOM 3497 C C . LEU B 1 83 ? 5.832 30.656 11.266 1 98.44 83 LEU B C 1
ATOM 3499 O O . LEU B 1 83 ? 5.258 29.594 11.016 1 98.44 83 LEU B O 1
ATOM 3503 N N . CYS B 1 84 ? 6.422 31.375 10.312 1 96.75 84 CYS B N 1
ATOM 3504 C CA . CYS B 1 84 ? 6.301 31.109 8.883 1 96.75 84 CYS B CA 1
ATOM 3505 C C . CYS B 1 84 ? 7.676 30.938 8.242 1 96.75 84 CYS B C 1
ATOM 3507 O O . CYS B 1 84 ? 7.961 31.547 7.207 1 96.75 84 CYS B O 1
ATOM 3509 N N . VAL B 1 85 ? 8.539 30.156 8.852 1 95.12 85 VAL B N 1
ATOM 3510 C CA . VAL B 1 85 ? 9.883 29.844 8.367 1 95.12 85 VAL B CA 1
ATOM 3511 C C . VAL B 1 85 ? 9.914 28.438 7.793 1 95.12 85 VAL B C 1
ATOM 3513 O O . VAL B 1 85 ? 8.953 27.672 7.941 1 95.12 85 VAL B O 1
ATOM 3516 N N . PRO B 1 86 ? 10.961 28.062 7.109 1 93.19 86 PRO B N 1
ATOM 3517 C CA . PRO B 1 86 ? 11.07 26.688 6.625 1 93.19 86 PRO B CA 1
ATOM 3518 C C . PRO B 1 86 ? 11.109 25.672 7.758 1 93.19 86 PRO B C 1
ATOM 3520 O O . PRO B 1 86 ? 11.602 25.969 8.852 1 93.19 86 PRO B O 1
ATOM 3523 N N . PRO B 1 87 ? 10.688 24.469 7.453 1 93.88 87 PRO B N 1
ATOM 3524 C CA . PRO B 1 87 ? 10.562 23.438 8.492 1 93.88 87 PRO B CA 1
ATOM 3525 C C . PRO B 1 87 ? 11.898 23.125 9.172 1 93.88 87 PRO B C 1
ATOM 3527 O O . PRO B 1 87 ? 11.922 22.75 10.344 1 93.88 87 PRO B O 1
ATOM 3530 N N . VAL B 1 88 ? 12.984 23.359 8.531 1 94.56 88 VAL B N 1
ATOM 3531 C CA . VAL B 1 88 ? 14.297 22.953 9.023 1 94.56 88 VAL B CA 1
ATOM 3532 C C . VAL B 1 88 ? 14.609 23.703 10.32 1 94.56 88 VAL B C 1
ATOM 3534 O O . VAL B 1 88 ? 15.336 23.203 11.18 1 94.56 88 VAL B O 1
ATOM 3537 N N . ILE B 1 89 ? 13.945 24.875 10.523 1 96.06 89 ILE B N 1
ATOM 3538 C CA . ILE B 1 89 ? 14.281 25.672 11.703 1 96.06 89 ILE B CA 1
ATOM 3539 C C . ILE B 1 89 ? 13.031 25.875 12.555 1 96.06 89 ILE B C 1
ATOM 3541 O O . ILE B 1 89 ? 13.016 26.719 13.453 1 96.06 89 ILE B O 1
ATOM 3545 N N . HIS B 1 90 ? 11.93 25.172 12.32 1 98.25 90 HIS B N 1
ATOM 3546 C CA . HIS B 1 90 ? 10.703 25.281 13.102 1 98.25 90 HIS B CA 1
ATOM 3547 C C . HIS B 1 90 ? 10.961 24.984 14.578 1 98.25 90 HIS B C 1
ATOM 3549 O O . HIS B 1 90 ? 10.594 25.781 15.445 1 98.25 90 HIS B O 1
ATOM 3555 N N . ALA B 1 91 ? 11.625 23.828 14.789 1 98.5 91 ALA B N 1
ATOM 3556 C CA . ALA B 1 91 ? 11.742 23.328 16.156 1 98.5 91 ALA B CA 1
ATOM 3557 C C . ALA B 1 91 ? 12.531 24.297 17.031 1 98.5 91 ALA B C 1
ATOM 3559 O O . ALA B 1 91 ? 12.078 24.672 18.109 1 98.5 91 ALA B O 1
ATOM 3560 N N . SER B 1 92 ? 13.695 24.734 16.531 1 98.38 92 SER B N 1
ATOM 3561 C CA . SER B 1 92 ? 14.539 25.609 17.328 1 98.38 92 SER B CA 1
ATOM 3562 C C . SER B 1 92 ? 13.82 26.922 17.656 1 98.38 92 SER B C 1
ATOM 3564 O O . SER B 1 92 ? 13.812 27.359 18.812 1 98.38 92 SER B O 1
ATOM 3566 N N . ILE B 1 93 ? 13.141 27.484 16.719 1 98.75 93 ILE B N 1
ATOM 3567 C CA . ILE B 1 93 ? 12.492 28.766 16.922 1 98.75 93 ILE B CA 1
ATOM 3568 C C . ILE B 1 93 ? 11.258 28.609 17.797 1 98.75 93 ILE B C 1
ATOM 3570 O O . ILE B 1 93 ? 11.016 29.438 18.688 1 98.75 93 ILE B O 1
ATOM 3574 N N . ALA B 1 94 ? 10.461 27.594 17.578 1 98.88 94 ALA B N 1
ATOM 3575 C CA . ALA B 1 94 ? 9.281 27.344 18.406 1 98.88 94 ALA B CA 1
ATOM 3576 C C . ALA B 1 94 ? 9.672 27.156 19.859 1 98.88 94 ALA B C 1
ATOM 3578 O O . ALA B 1 94 ? 8.992 27.672 20.766 1 98.88 94 ALA B O 1
ATOM 3579 N N . ILE B 1 95 ? 10.695 26.391 20.078 1 98.69 95 ILE B N 1
ATOM 3580 C CA . ILE B 1 95 ? 11.164 26.141 21.438 1 98.69 95 ILE B CA 1
ATOM 3581 C C . ILE B 1 95 ? 11.602 27.453 22.078 1 98.69 95 ILE B C 1
ATOM 3583 O O . ILE B 1 95 ? 11.266 27.719 23.234 1 98.69 95 ILE B O 1
ATOM 3587 N N . ASP B 1 96 ? 12.359 28.281 21.344 1 98.75 96 ASP B N 1
ATOM 3588 C CA . ASP B 1 96 ? 12.766 29.578 21.844 1 98.75 96 ASP B CA 1
ATOM 3589 C C . ASP B 1 96 ? 11.547 30.438 22.203 1 98.75 96 ASP B C 1
ATOM 3591 O O . ASP B 1 96 ? 11.555 31.141 23.219 1 98.75 96 ASP B O 1
ATOM 3595 N N . CYS B 1 97 ? 10.516 30.422 21.375 1 98.81 97 CYS B N 1
ATOM 3596 C CA . CYS B 1 97 ? 9.289 31.172 21.641 1 98.81 97 CYS B CA 1
ATOM 3597 C C . CYS B 1 97 ? 8.633 30.688 22.938 1 98.81 97 CYS B C 1
ATOM 3599 O O . CYS B 1 97 ? 8.172 31.5 23.734 1 98.81 97 CYS B O 1
ATOM 3601 N N . CYS B 1 98 ? 8.555 29.406 23.125 1 98.69 98 CYS B N 1
ATOM 3602 C CA . CYS B 1 98 ? 7.996 28.844 24.344 1 98.69 98 CYS B CA 1
ATOM 3603 C C . CYS B 1 98 ? 8.742 29.359 25.578 1 98.69 98 CYS B C 1
ATOM 3605 O O . CYS B 1 98 ? 8.125 29.766 26.547 1 98.69 98 CYS B O 1
ATOM 3607 N N . ARG B 1 99 ? 10.031 29.328 25.469 1 98.12 99 ARG B N 1
ATOM 3608 C CA . ARG B 1 99 ? 10.875 29.734 26.594 1 98.12 99 ARG B CA 1
ATOM 3609 C C . ARG B 1 99 ? 10.758 31.219 26.875 1 98.12 99 ARG B C 1
ATOM 3611 O O . ARG B 1 99 ? 10.945 31.672 28 1 98.12 99 ARG B O 1
ATOM 3618 N N . ALA B 1 100 ? 10.461 31.953 25.828 1 98.19 100 ALA B N 1
ATOM 3619 C CA . ALA B 1 100 ? 10.281 33.406 25.953 1 98.19 100 ALA B CA 1
ATOM 3620 C C . ALA B 1 100 ? 8.961 33.719 26.641 1 98.19 100 ALA B C 1
ATOM 3622 O O . ALA B 1 100 ? 8.734 34.875 27.047 1 98.19 100 ALA B O 1
ATOM 3623 N N . GLY B 1 101 ? 8.055 32.75 26.719 1 97.31 101 GLY B N 1
ATOM 3624 C CA . GLY B 1 101 ? 6.844 32.906 27.516 1 97.31 101 GLY B CA 1
ATOM 3625 C C . GLY B 1 101 ? 5.676 33.469 26.719 1 97.31 101 GLY B C 1
ATOM 3626 O O . GLY B 1 101 ? 4.797 34.125 27.266 1 97.31 101 GLY B O 1
ATOM 3627 N N . VAL B 1 102 ? 5.629 33.312 25.484 1 98.56 102 VAL B N 1
ATOM 3628 C CA . VAL B 1 102 ? 4.465 33.719 24.703 1 98.56 102 VAL B CA 1
ATOM 3629 C C . VAL B 1 102 ? 3.258 32.875 25.078 1 98.56 102 VAL B C 1
ATOM 3631 O O . VAL B 1 102 ? 3.412 31.781 25.656 1 98.56 102 VAL B O 1
ATOM 3634 N N . ASP B 1 103 ? 2.09 33.375 24.766 1 98.5 103 ASP B N 1
ATOM 3635 C CA . ASP B 1 103 ? 0.872 32.656 25.094 1 98.5 103 ASP B CA 1
ATOM 3636 C C . ASP B 1 103 ? 0.559 31.594 24.016 1 98.5 103 ASP B C 1
ATOM 3638 O O . ASP B 1 103 ? -0.026 30.547 24.328 1 98.5 103 ASP B O 1
ATOM 3642 N N . ALA B 1 104 ? 0.907 31.922 22.781 1 98.81 104 ALA B N 1
ATOM 3643 C CA . ALA B 1 104 ? 0.533 31.031 21.688 1 98.81 104 ALA B CA 1
ATOM 3644 C C . ALA B 1 104 ? 1.498 31.156 20.516 1 98.81 104 ALA B C 1
ATOM 3646 O O . ALA B 1 104 ? 2.07 32.219 20.281 1 98.81 104 ALA B O 1
ATOM 3647 N N . ILE B 1 105 ? 1.704 30.078 19.844 1 98.94 105 ILE B N 1
ATOM 3648 C CA . ILE B 1 105 ? 2.455 30 18.594 1 98.94 105 ILE B CA 1
ATOM 3649 C C . ILE B 1 105 ? 1.599 29.344 17.516 1 98.94 105 ILE B C 1
ATOM 3651 O O . ILE B 1 105 ? 1.057 28.25 17.734 1 98.94 105 ILE B O 1
ATOM 3655 N N . HIS B 1 106 ? 1.377 29.953 16.406 1 98.88 106 HIS B N 1
ATOM 3656 C CA . HIS B 1 106 ? 0.818 29.328 15.219 1 98.88 106 HIS B CA 1
ATOM 3657 C C . HIS B 1 106 ? 1.887 29.109 14.148 1 98.88 106 HIS B C 1
ATOM 3659 O O . HIS B 1 106 ? 2.361 30.078 13.539 1 98.88 106 HIS B O 1
ATOM 3665 N N . CYS B 1 107 ? 2.213 27.875 13.914 1 98.75 107 CYS B N 1
ATOM 3666 C CA . CYS B 1 107 ? 3.352 27.516 13.078 1 98.75 107 CYS B CA 1
ATOM 3667 C C . CYS B 1 107 ? 2.887 26.938 11.742 1 98.75 107 CYS B C 1
ATOM 3669 O O . CYS B 1 107 ? 1.867 26.25 11.672 1 98.75 107 CYS B O 1
ATOM 3671 N N . GLU B 1 108 ? 3.59 27.188 10.727 1 96.94 108 GLU B N 1
ATOM 3672 C CA . GLU B 1 108 ? 3.352 26.547 9.438 1 96.94 108 GLU B CA 1
ATOM 3673 C C . GLU B 1 108 ? 3.668 25.062 9.484 1 96.94 108 GLU B C 1
ATOM 3675 O O . GLU B 1 108 ? 4.383 24.594 10.383 1 96.94 108 GLU B O 1
ATOM 3680 N N . LYS B 1 109 ? 3.061 24.344 8.609 1 96.94 109 LYS B N 1
ATOM 3681 C CA . LYS B 1 109 ? 3.387 22.938 8.359 1 96.94 109 LYS B CA 1
ATOM 3682 C C . LYS B 1 109 ? 4.43 22.812 7.258 1 96.94 109 LYS B C 1
ATOM 3684 O O . LYS B 1 109 ? 4.586 23.703 6.43 1 96.94 109 LYS B O 1
ATOM 3689 N N . PRO B 1 110 ? 5.199 21.812 7.172 1 96.5 110 PRO B N 1
ATOM 3690 C CA . PRO B 1 110 ? 5.188 20.641 8.055 1 96.5 110 PRO B CA 1
ATOM 3691 C C . PRO B 1 110 ? 5.793 20.938 9.43 1 96.5 110 PRO B C 1
ATOM 3693 O O . PRO B 1 110 ? 6.488 21.938 9.594 1 96.5 110 PRO B O 1
ATOM 3696 N N . MET B 1 111 ? 5.594 20.094 10.336 1 98.06 111 MET B N 1
ATOM 3697 C CA . MET B 1 111 ? 5.824 20.359 11.75 1 98.06 111 MET B CA 1
ATOM 3698 C C . MET B 1 111 ? 7.297 20.625 12.023 1 98.06 111 MET B C 1
ATOM 3700 O O . MET B 1 111 ? 7.652 21.688 12.547 1 98.06 111 MET B O 1
ATOM 3704 N N . ALA B 1 112 ? 8.195 19.719 11.641 1 98.06 112 ALA B N 1
ATOM 3705 C CA . ALA B 1 112 ? 9.625 19.859 11.883 1 98.06 112 ALA B CA 1
ATOM 3706 C C . ALA B 1 112 ? 10.43 18.984 10.922 1 98.06 112 ALA B C 1
ATOM 3708 O O . ALA B 1 112 ? 9.883 18.062 10.312 1 98.06 112 ALA B O 1
ATOM 3709 N N . GLN B 1 113 ? 11.703 19.281 10.852 1 97.38 113 GLN B N 1
ATOM 3710 C CA . GLN B 1 113 ? 12.617 18.562 9.969 1 97.38 113 GLN B CA 1
ATOM 3711 C C . GLN B 1 113 ? 12.891 17.156 10.492 1 97.38 113 GLN B C 1
ATOM 3713 O O . GLN B 1 113 ? 13.148 16.234 9.711 1 97.38 113 GLN B O 1
ATOM 3718 N N . THR B 1 114 ? 12.93 17.016 11.797 1 98.44 114 THR B N 1
ATOM 3719 C CA . THR B 1 114 ? 13.172 15.727 12.422 1 98.44 114 THR B CA 1
ATOM 3720 C C . THR B 1 114 ? 12.016 15.352 13.352 1 98.44 114 THR B C 1
ATOM 3722 O O . THR B 1 114 ? 11.305 16.219 13.844 1 98.44 114 THR B O 1
ATOM 3725 N N . TYR B 1 115 ? 11.875 14.039 13.523 1 98.69 115 TYR B N 1
ATOM 3726 C CA . TYR B 1 115 ? 10.828 13.602 14.43 1 98.69 115 TYR B CA 1
ATOM 3727 C C . TYR B 1 115 ? 11.125 14.031 15.859 1 98.69 115 TYR B C 1
ATOM 3729 O O . TYR B 1 115 ? 10.219 14.414 16.609 1 98.69 115 TYR B O 1
ATOM 3737 N N . GLY B 1 116 ? 12.398 13.891 16.266 1 98.69 116 GLY B N 1
ATOM 3738 C CA . GLY B 1 116 ? 12.805 14.391 17.562 1 98.69 116 GLY B CA 1
ATOM 3739 C C . GLY B 1 116 ? 12.469 15.859 17.781 1 98.69 116 GLY B C 1
ATOM 3740 O O . GLY B 1 116 ? 12.008 16.25 18.844 1 98.69 116 GLY B O 1
ATOM 3741 N N . GLY B 1 117 ? 12.742 16.672 16.781 1 98.69 117 GLY B N 1
ATOM 3742 C CA . GLY B 1 117 ? 12.367 18.078 16.844 1 98.69 117 GLY B CA 1
ATOM 3743 C C . GLY B 1 117 ? 10.875 18.281 17.047 1 98.69 117 GLY B C 1
ATOM 3744 O O . GLY B 1 117 ? 10.469 19.125 17.844 1 98.69 117 GLY B O 1
ATOM 3745 N N . ALA B 1 118 ? 10.062 17.531 16.328 1 98.75 118 ALA B N 1
ATOM 3746 C CA . ALA B 1 118 ? 8.609 17.609 16.453 1 98.75 118 ALA B CA 1
ATOM 3747 C C . ALA B 1 118 ? 8.164 17.281 17.875 1 98.75 118 ALA B C 1
ATOM 3749 O O . ALA B 1 118 ? 7.344 17.984 18.453 1 98.75 118 ALA B O 1
ATOM 3750 N N . ARG B 1 119 ? 8.672 16.203 18.375 1 98.62 119 ARG B N 1
ATOM 3751 C CA . ARG B 1 119 ? 8.344 15.797 19.734 1 98.62 119 ARG B CA 1
ATOM 3752 C C . ARG B 1 119 ? 8.742 16.875 20.734 1 98.62 119 ARG B C 1
ATOM 3754 O O . ARG B 1 119 ? 7.984 17.188 21.656 1 98.62 119 ARG B O 1
ATOM 3761 N N . MET B 1 120 ? 9.953 17.391 20.547 1 98.44 120 MET B N 1
ATOM 3762 C CA . MET B 1 120 ? 10.461 18.406 21.469 1 98.44 120 MET B CA 1
ATOM 3763 C C . MET B 1 120 ? 9.594 19.656 21.438 1 98.44 120 MET B C 1
ATOM 3765 O O . MET B 1 120 ? 9.352 20.281 22.469 1 98.44 120 MET B O 1
ATOM 3769 N N . MET B 1 121 ? 9.18 20.062 20.266 1 98.75 121 MET B N 1
ATOM 3770 C CA . MET B 1 121 ? 8.266 21.203 20.141 1 98.75 121 MET B CA 1
ATOM 3771 C C . MET B 1 121 ? 7.023 20.984 21 1 98.75 121 MET B C 1
ATOM 3773 O O . MET B 1 121 ? 6.617 21.891 21.734 1 98.75 121 MET B O 1
ATOM 3777 N N . THR B 1 122 ? 6.414 19.812 20.875 1 98.69 122 THR B N 1
ATOM 3778 C CA . THR B 1 122 ? 5.184 19.484 21.578 1 98.69 122 THR B CA 1
ATOM 3779 C C . THR B 1 122 ? 5.418 19.469 23.094 1 98.69 122 THR B C 1
ATOM 3781 O O . THR B 1 122 ? 4.625 20.031 23.844 1 98.69 122 THR B O 1
ATOM 3784 N N . GLN B 1 123 ? 6.484 18.859 23.5 1 98.5 123 GLN B N 1
ATOM 3785 C CA . GLN B 1 123 ? 6.824 18.75 24.906 1 98.5 123 GLN B CA 1
ATOM 3786 C C . GLN B 1 123 ? 7.082 20.109 25.531 1 98.5 123 GLN B C 1
ATOM 3788 O O . GLN B 1 123 ? 6.617 20.406 26.641 1 98.5 123 GLN B O 1
ATOM 3793 N N . GLU B 1 124 ? 7.867 20.938 24.844 1 98.69 124 GLU B N 1
ATOM 3794 C CA . GLU B 1 124 ? 8.203 22.266 25.359 1 98.69 124 GLU B CA 1
ATOM 3795 C C . GLU B 1 124 ? 6.961 23.141 25.469 1 98.69 124 GLU B C 1
ATOM 3797 O O . GLU B 1 124 ? 6.824 23.922 26.422 1 98.69 124 GLU B O 1
ATOM 3802 N N . ALA B 1 125 ? 6.102 23.094 24.484 1 98.81 125 ALA B N 1
ATOM 3803 C CA . ALA B 1 125 ? 4.855 23.859 24.531 1 98.81 125 ALA B CA 1
ATOM 3804 C C . ALA B 1 125 ? 4.031 23.469 25.75 1 98.81 125 ALA B C 1
ATOM 3806 O O . ALA B 1 125 ? 3.514 24.328 26.469 1 98.81 125 ALA B O 1
ATOM 3807 N N . ALA B 1 126 ? 3.902 22.156 25.969 1 98.31 126 ALA B N 1
ATOM 3808 C CA . ALA B 1 126 ? 3.164 21.672 27.141 1 98.31 126 ALA B CA 1
ATOM 3809 C C . ALA B 1 126 ? 3.82 22.141 28.438 1 98.31 126 ALA B C 1
ATOM 3811 O O . ALA B 1 126 ? 3.135 22.578 29.359 1 98.31 126 ALA B O 1
ATOM 3812 N N . ARG B 1 127 ? 5.113 22.016 28.5 1 98.25 127 ARG B N 1
ATOM 3813 C CA . ARG B 1 127 ? 5.871 22.375 29.703 1 98.25 127 ARG B CA 1
ATOM 3814 C C . ARG B 1 127 ? 5.68 23.844 30.062 1 98.25 127 ARG B C 1
ATOM 3816 O O . ARG B 1 127 ? 5.645 24.203 31.234 1 98.25 127 ARG B O 1
ATOM 3823 N N . HIS B 1 128 ? 5.559 24.719 29.141 1 98.44 128 HIS B N 1
ATOM 3824 C CA . HIS B 1 128 ? 5.492 26.156 29.359 1 98.44 128 HIS B CA 1
ATOM 3825 C C . HIS B 1 128 ? 4.059 26.656 29.266 1 98.44 128 HIS B C 1
ATOM 3827 O O . HIS B 1 128 ? 3.816 27.875 29.312 1 98.44 128 HIS B O 1
ATOM 3833 N N . ASP B 1 129 ? 3.111 25.688 29.047 1 98.12 129 ASP B N 1
ATOM 3834 C CA . ASP B 1 129 ? 1.694 26.016 28.922 1 98.12 129 ASP B CA 1
ATOM 3835 C C . ASP B 1 129 ? 1.46 27 27.766 1 98.12 129 ASP B C 1
ATOM 3837 O O . ASP B 1 129 ? 0.797 28.031 27.953 1 98.12 129 ASP B O 1
ATOM 3841 N N . VAL B 1 130 ? 2.141 26.812 26.656 1 98.75 130 VAL B N 1
ATOM 3842 C CA . VAL B 1 130 ? 1.987 27.609 25.453 1 98.75 130 VAL B CA 1
ATOM 3843 C C . VAL B 1 130 ? 1.075 26.875 24.469 1 98.75 130 VAL B C 1
ATOM 3845 O O . VAL B 1 130 ? 1.244 25.688 24.219 1 98.75 130 VAL B O 1
ATOM 3848 N N . GLN B 1 131 ? 0.035 27.547 23.859 1 98.81 131 GLN B N 1
ATOM 3849 C CA . GLN B 1 131 ? -0.753 26.984 22.766 1 98.81 131 GLN B CA 1
ATOM 3850 C C . GLN B 1 131 ? 0.07 26.891 21.484 1 98.81 131 GLN B C 1
ATOM 3852 O O . GLN B 1 131 ? 0.47 27.906 20.922 1 98.81 131 GLN B O 1
ATOM 3857 N N . LEU B 1 132 ? 0.425 25.734 21.109 1 98.88 132 LEU B N 1
ATOM 3858 C CA . LEU B 1 132 ? 1.16 25.5 19.875 1 98.88 132 LEU B CA 1
ATOM 3859 C C . LEU B 1 132 ? 0.275 24.812 18.828 1 98.88 132 LEU B C 1
ATOM 3861 O O . LEU B 1 132 ? -0.227 23.719 19.062 1 98.88 132 LEU B O 1
ATOM 3865 N N . THR B 1 133 ? 0.048 25.5 17.703 1 98.88 133 THR B N 1
ATOM 3866 C CA . THR B 1 133 ? -0.798 24.984 16.625 1 98.88 133 THR B CA 1
ATOM 3867 C C . THR B 1 133 ? -0.041 24.969 15.305 1 98.88 133 THR B C 1
ATOM 3869 O O . THR B 1 133 ? 0.966 25.672 15.148 1 98.88 133 THR B O 1
ATOM 3872 N N . PHE B 1 134 ? -0.474 24.141 14.414 1 98.81 134 PHE B N 1
ATOM 3873 C CA . PHE B 1 134 ? 0.126 24.031 13.094 1 98.81 134 PHE B CA 1
ATOM 3874 C C . PHE B 1 134 ? -0.917 24.266 12 1 98.81 134 PHE B C 1
ATOM 3876 O O . PHE B 1 134 ? -2.055 23.812 12.117 1 98.81 134 PHE B O 1
ATOM 3883 N N . ASN B 1 135 ? -0.547 24.859 10.922 1 97.94 135 ASN B N 1
ATOM 3884 C CA . ASN B 1 135 ? -1.467 25.359 9.906 1 97.94 135 ASN B CA 1
ATOM 3885 C C . ASN B 1 135 ? -1.976 24.25 9.008 1 97.94 135 ASN B C 1
ATOM 3887 O O . ASN B 1 135 ? -1.859 24.328 7.781 1 97.94 135 ASN B O 1
ATOM 3891 N N . HIS B 1 136 ? -2.604 23.25 9.547 1 98.12 136 HIS B N 1
ATOM 3892 C CA . HIS B 1 136 ? -3.418 22.266 8.836 1 98.12 136 HIS B CA 1
ATOM 3893 C C . HIS B 1 136 ? -4.836 22.781 8.617 1 98.12 136 HIS B C 1
ATOM 3895 O O . HIS B 1 136 ? -5.809 22.109 8.977 1 98.12 136 HIS B O 1
ATOM 3901 N N . GLN B 1 137 ? -4.871 23.844 7.918 1 97.12 137 GLN B N 1
ATOM 3902 C CA . GLN B 1 137 ? -6.059 24.688 7.797 1 97.12 137 GLN B CA 1
ATOM 3903 C C . GLN B 1 137 ? -7.141 24 6.977 1 97.12 137 GLN B C 1
ATOM 3905 O O . GLN B 1 137 ? -8.297 24.422 6.988 1 97.12 137 GLN B O 1
ATOM 3910 N N . ARG B 1 138 ? -6.848 22.906 6.277 1 97.19 138 ARG B N 1
ATOM 3911 C CA . ARG B 1 138 ? -7.824 22.266 5.41 1 97.19 138 ARG B CA 1
ATOM 3912 C C . ARG B 1 138 ? -8.961 21.656 6.223 1 97.19 138 ARG B C 1
ATOM 3914 O O . ARG B 1 138 ? -10.047 21.422 5.695 1 97.19 138 ARG B O 1
ATOM 3921 N N . ARG B 1 139 ? -8.727 21.422 7.512 1 97.81 139 ARG B N 1
ATOM 3922 C CA . ARG B 1 139 ? -9.789 20.969 8.398 1 97.81 139 ARG B CA 1
ATOM 3923 C C . ARG B 1 139 ? -10.961 21.938 8.398 1 97.81 139 ARG B C 1
ATOM 3925 O O . ARG B 1 139 ? -12.086 21.578 8.742 1 97.81 139 ARG B O 1
ATOM 3932 N N . PHE B 1 140 ? -10.68 23.156 8.016 1 98 140 PHE B N 1
ATOM 3933 C CA . PHE B 1 140 ? -11.688 24.203 8.164 1 98 140 PHE B CA 1
ATOM 3934 C C . PHE B 1 140 ? -12.391 24.469 6.832 1 98 140 PHE B C 1
ATOM 3936 O O . PHE B 1 140 ? -13.125 25.438 6.699 1 98 140 PHE B O 1
ATOM 3943 N N . SER B 1 141 ? -12.125 23.656 5.84 1 97.94 141 SER B N 1
ATOM 3944 C CA . SER B 1 141 ? -12.922 23.672 4.617 1 97.94 141 SER B CA 1
ATOM 3945 C C . SER B 1 141 ? -14.344 23.172 4.867 1 97.94 141 SER B C 1
ATOM 3947 O O . SER B 1 141 ? -14.547 22.219 5.613 1 97.94 141 SER B O 1
ATOM 3949 N N . ASP B 1 142 ? -15.289 23.859 4.219 1 98.19 142 ASP B N 1
ATOM 3950 C CA . ASP B 1 142 ? -16.672 23.391 4.34 1 98.19 142 ASP B CA 1
ATOM 3951 C C . ASP B 1 142 ? -16.812 21.969 3.812 1 98.19 142 ASP B C 1
ATOM 3953 O O . ASP B 1 142 ? -17.609 21.188 4.348 1 98.19 142 ASP B O 1
ATOM 3957 N N . ALA B 1 143 ? -16.109 21.609 2.773 1 98.44 143 ALA B N 1
ATOM 3958 C CA . ALA B 1 143 ? -16.156 20.266 2.201 1 98.44 143 ALA B CA 1
ATOM 3959 C C . ALA B 1 143 ? -15.695 19.234 3.215 1 98.44 143 ALA B C 1
ATOM 3961 O O . ALA B 1 143 ? -16.344 18.188 3.385 1 98.44 143 ALA B O 1
ATOM 3962 N N . VAL B 1 144 ? -14.594 19.5 3.9 1 98.62 144 VAL B N 1
ATOM 3963 C CA . VAL B 1 144 ? -14.047 18.578 4.891 1 98.62 144 VAL B CA 1
ATOM 3964 C C . VAL B 1 144 ? -15 18.453 6.078 1 98.62 144 VAL B C 1
ATOM 3966 O O . VAL B 1 144 ? -15.281 17.359 6.555 1 98.62 144 VAL B O 1
ATOM 3969 N N . ARG B 1 145 ? -15.539 19.625 6.512 1 98.5 145 ARG B N 1
ATOM 3970 C CA . ARG B 1 145 ? -16.469 19.641 7.633 1 98.5 145 ARG B CA 1
ATOM 3971 C C . ARG B 1 145 ? -17.75 18.875 7.289 1 98.5 145 ARG B C 1
ATOM 3973 O O . ARG B 1 145 ? -18.266 18.125 8.117 1 98.5 145 ARG B O 1
ATOM 3980 N N . THR B 1 146 ? -18.203 19.094 6.102 1 98.75 146 THR B N 1
ATOM 3981 C CA . THR B 1 146 ? -19.406 18.406 5.648 1 98.75 146 THR B CA 1
ATOM 3982 C C . THR B 1 146 ? -19.172 16.906 5.555 1 98.75 146 THR B C 1
ATOM 3984 O O . THR B 1 146 ? -20.016 16.109 5.98 1 98.75 146 THR B O 1
ATOM 3987 N N . ALA B 1 147 ? -18.031 16.484 5.039 1 98.81 147 ALA B N 1
ATOM 3988 C CA . ALA B 1 147 ? -17.672 15.07 4.984 1 98.81 147 ALA B CA 1
ATOM 3989 C C . ALA B 1 147 ? -17.656 14.453 6.383 1 98.81 147 ALA B C 1
ATOM 3991 O O . ALA B 1 147 ? -18.172 13.352 6.59 1 98.81 147 ALA B O 1
ATOM 3992 N N . LYS B 1 148 ? -17.047 15.164 7.32 1 98.88 148 LYS B N 1
ATOM 3993 C CA . LYS B 1 148 ? -16.984 14.688 8.695 1 98.88 148 LYS B CA 1
ATOM 3994 C C . LYS B 1 148 ? -18.375 14.555 9.297 1 98.88 148 LYS B C 1
ATOM 3996 O O . LYS B 1 148 ? -18.656 13.602 10.031 1 98.88 148 LYS B O 1
ATOM 4001 N N . GLN B 1 149 ? -19.219 15.523 9.031 1 98.75 149 GLN B N 1
ATOM 4002 C CA . GLN B 1 149 ? -20.578 15.469 9.523 1 98.75 149 GLN B CA 1
ATOM 4003 C C . GLN B 1 149 ? -21.328 14.258 8.969 1 98.75 149 GLN B C 1
ATOM 4005 O O . GLN B 1 149 ? -22.031 13.562 9.703 1 98.75 149 GLN B O 1
ATOM 4010 N N . LEU B 1 150 ? -21.188 14.008 7.641 1 98.81 150 LEU B N 1
ATOM 4011 C CA . LEU B 1 150 ? -21.812 12.844 7.016 1 98.81 150 LEU B CA 1
ATOM 4012 C C . LEU B 1 150 ? -21.328 11.555 7.676 1 98.81 150 LEU B C 1
ATOM 4014 O O . LEU B 1 150 ? -22.125 10.656 7.945 1 98.81 150 LEU B O 1
ATOM 4018 N N . LEU B 1 151 ? -20.016 11.477 7.93 1 98.81 151 LEU B N 1
ATOM 4019 C CA . LEU B 1 151 ? -19.406 10.32 8.586 1 98.81 151 LEU B CA 1
ATOM 4020 C C . LEU B 1 151 ? -19.984 10.133 9.984 1 98.81 151 LEU B C 1
ATOM 4022 O O . LEU B 1 151 ? -20.406 9.031 10.352 1 98.81 151 LEU B O 1
ATOM 4026 N N . ASP B 1 152 ? -20.062 11.203 10.758 1 98.69 152 ASP B N 1
ATOM 4027 C CA . ASP B 1 152 ? -20.516 11.156 12.141 1 98.69 152 ASP B CA 1
ATOM 4028 C C . ASP B 1 152 ? -22 10.82 12.211 1 98.69 152 ASP B C 1
ATOM 4030 O O . ASP B 1 152 ? -22.453 10.203 13.18 1 98.69 152 ASP B O 1
ATOM 4034 N N . ASP B 1 153 ? -22.703 11.25 11.227 1 98.56 153 ASP B N 1
ATOM 4035 C CA . ASP B 1 153 ? -24.141 10.977 11.164 1 98.56 153 ASP B CA 1
ATOM 4036 C C . ASP B 1 153 ? -24.406 9.523 10.781 1 98.56 153 ASP B C 1
ATOM 4038 O O . ASP B 1 153 ? -25.547 9.078 10.766 1 98.56 153 ASP B O 1
ATOM 4042 N N . GLY B 1 154 ? -23.359 8.773 10.391 1 98.44 154 GLY B N 1
ATOM 4043 C CA . GLY B 1 154 ? -23.484 7.359 10.086 1 98.44 154 GLY B CA 1
ATOM 4044 C C . GLY B 1 154 ? -23.938 7.094 8.664 1 98.44 154 GLY B C 1
ATOM 4045 O O . GLY B 1 154 ? -24.469 6.02 8.359 1 98.44 154 GLY B O 1
ATOM 4046 N N . GLU B 1 155 ? -23.703 8.07 7.762 1 98.25 155 GLU B N 1
ATOM 4047 C CA . GLU B 1 155 ? -24.234 7.984 6.406 1 98.25 155 GLU B CA 1
ATOM 4048 C C . GLU B 1 155 ? -23.578 6.855 5.621 1 98.25 155 GLU B C 1
ATOM 4050 O O . GLU B 1 155 ? -24.109 6.402 4.605 1 98.25 155 GLU B O 1
ATOM 4055 N N . ILE B 1 156 ? -22.438 6.367 6.105 1 98.12 156 ILE B N 1
ATOM 4056 C CA . ILE B 1 156 ? -21.766 5.285 5.383 1 98.12 156 ILE B CA 1
ATOM 4057 C C . ILE B 1 156 ? -21.516 4.113 6.328 1 98.12 156 ILE B C 1
ATOM 4059 O O . ILE B 1 156 ? -20.609 3.305 6.094 1 98.12 156 ILE B O 1
ATOM 4063 N N . GLY B 1 157 ? -22.156 4.012 7.371 1 97.69 157 GLY B N 1
ATOM 4064 C CA . GLY B 1 157 ? -21.938 2.965 8.352 1 97.69 157 GLY B CA 1
ATOM 4065 C C . GLY B 1 157 ? -20.672 3.162 9.164 1 97.69 157 GLY B C 1
ATOM 4066 O O . GLY B 1 157 ? -20.297 4.293 9.484 1 97.69 157 GLY B O 1
ATOM 4067 N N . GLU B 1 158 ? -20.062 2.031 9.562 1 97.38 158 GLU B N 1
ATOM 4068 C CA . GLU B 1 158 ? -18.828 2.088 10.328 1 97.38 158 GLU B CA 1
ATOM 4069 C C . GLU B 1 158 ? -17.625 2.336 9.422 1 97.38 158 GLU B C 1
ATOM 4071 O O . GLU B 1 158 ? -17.484 1.691 8.383 1 97.38 158 GLU B O 1
ATOM 4076 N N . LEU B 1 159 ? -16.766 3.277 9.82 1 98.56 159 LEU B N 1
ATOM 4077 C CA . LEU B 1 159 ? -15.562 3.58 9.055 1 98.56 159 LEU B CA 1
ATOM 4078 C C . LEU B 1 159 ? -14.594 2.398 9.062 1 98.56 159 LEU B C 1
ATOM 4080 O O . LEU B 1 159 ? -14.266 1.875 10.133 1 98.56 159 LEU B O 1
ATOM 4084 N N . GLU B 1 160 ? -14.164 1.959 7.875 1 97.12 160 GLU B N 1
ATOM 4085 C CA . GLU B 1 160 ? -13.273 0.807 7.77 1 97.12 160 GLU B CA 1
ATOM 4086 C C . GLU B 1 160 ? -11.883 1.228 7.309 1 97.12 160 GLU B C 1
ATOM 4088 O O . GLU B 1 160 ? -10.875 0.672 7.762 1 97.12 160 GLU B O 1
ATOM 4093 N N . ARG B 1 161 ? -11.844 2.17 6.434 1 98.5 161 ARG B N 1
ATOM 4094 C CA . ARG B 1 161 ? -10.562 2.541 5.844 1 98.5 161 ARG B CA 1
ATOM 4095 C C . ARG B 1 161 ? -10.578 3.992 5.371 1 98.5 161 ARG B C 1
ATOM 4097 O O . ARG B 1 161 ? -11.594 4.48 4.875 1 98.5 161 ARG B O 1
ATOM 4104 N N . VAL B 1 162 ? -9.5 4.676 5.516 1 98.88 162 VAL B N 1
ATOM 4105 C CA . VAL B 1 162 ? -9.266 6.008 4.969 1 98.88 162 VAL B CA 1
ATOM 4106 C C . VAL B 1 162 ? -8.125 5.953 3.951 1 98.88 162 VAL B C 1
ATOM 4108 O O . VAL B 1 162 ? -7.125 5.262 4.164 1 98.88 162 VAL B O 1
ATOM 4111 N N . GLU B 1 163 ? -8.305 6.609 2.779 1 98.75 163 GLU B N 1
ATOM 4112 C CA . GLU B 1 163 ? -7.281 6.637 1.737 1 98.75 163 GLU B CA 1
ATOM 4113 C C . GLU B 1 163 ? -6.98 8.07 1.301 1 98.75 163 GLU B C 1
ATOM 4115 O O . GLU B 1 163 ? -7.809 8.961 1.475 1 98.75 163 GLU B O 1
ATOM 4120 N N . PHE B 1 164 ? -5.758 8.281 0.759 1 98.31 164 PHE B N 1
ATOM 4121 C CA . PHE B 1 164 ? -5.488 9.586 0.172 1 98.31 164 PHE B CA 1
ATOM 4122 C C . PHE B 1 164 ? -4.477 9.477 -0.959 1 98.31 164 PHE B C 1
ATOM 4124 O O . PHE B 1 164 ? -3.754 8.477 -1.057 1 98.31 164 PHE B O 1
ATOM 4131 N N . SER B 1 165 ? -4.453 10.461 -1.836 1 96.44 165 SER B N 1
ATOM 4132 C CA . SER B 1 165 ? -3.434 10.719 -2.846 1 96.44 165 SER B CA 1
ATOM 4133 C C . SER B 1 165 ? -2.799 12.094 -2.654 1 96.44 165 SER B C 1
ATOM 4135 O O . SER B 1 165 ? -3.5 13.102 -2.602 1 96.44 165 SER B O 1
ATOM 4137 N N . ALA B 1 166 ? -1.513 12.102 -2.492 1 94.69 166 ALA B N 1
ATOM 4138 C CA . ALA B 1 166 ? -0.787 13.359 -2.318 1 94.69 166 ALA B CA 1
ATOM 4139 C C . ALA B 1 166 ? 0.084 13.664 -3.533 1 94.69 166 ALA B C 1
ATOM 4141 O O . ALA B 1 166 ? 0.963 12.875 -3.889 1 94.69 166 ALA B O 1
ATOM 4142 N N . PRO B 1 167 ? 0.023 14.781 -4.188 1 89.44 167 PRO B N 1
ATOM 4143 C CA . PRO B 1 167 ? 0.708 15.055 -5.449 1 89.44 167 PRO B CA 1
ATOM 4144 C C . PRO B 1 167 ? 2.145 15.539 -5.25 1 89.44 167 PRO B C 1
ATOM 4146 O O . PRO B 1 167 ? 2.879 15.719 -6.223 1 89.44 167 PRO B O 1
ATOM 4149 N N . VAL B 1 168 ? 2.74 15.781 -4.105 1 86.38 168 VAL B N 1
ATOM 4150 C CA . VAL B 1 168 ? 4.066 16.375 -3.943 1 86.38 168 VAL B CA 1
ATOM 4151 C C . VAL B 1 168 ? 4.93 15.469 -3.066 1 86.38 168 VAL B C 1
ATOM 4153 O O . VAL B 1 168 ? 6.16 15.492 -3.154 1 86.38 168 VAL B O 1
ATOM 4156 N N . GLY B 1 169 ? 4.395 14.68 -2.295 1 92.88 169 GLY B N 1
ATOM 4157 C CA . GLY B 1 169 ? 5.039 13.844 -1.293 1 92.88 169 GLY B CA 1
ATOM 4158 C C . GLY B 1 169 ? 4.246 13.742 -0.004 1 92.88 169 GLY B C 1
ATOM 4159 O O . GLY B 1 169 ? 3.275 14.477 0.193 1 92.88 169 GLY B O 1
ATOM 4160 N N . ILE B 1 170 ? 4.707 12.883 0.846 1 96.75 170 ILE B N 1
ATOM 4161 C CA . ILE B 1 170 ? 3.881 12.625 2.021 1 96.75 170 ILE B CA 1
ATOM 4162 C C . ILE B 1 170 ? 4.258 13.594 3.141 1 96.75 170 ILE B C 1
ATOM 4164 O O . ILE B 1 170 ? 3.559 13.688 4.152 1 96.75 170 ILE B O 1
ATOM 4168 N N . PHE B 1 171 ? 5.348 14.391 2.947 1 96.88 171 PHE B N 1
ATOM 4169 C CA . PHE B 1 171 ? 5.793 15.312 3.982 1 96.88 171 PHE B CA 1
ATOM 4170 C C . PHE B 1 171 ? 5.16 16.688 3.791 1 96.88 171 PHE B C 1
ATOM 4172 O O . PHE B 1 171 ? 4.484 17.188 4.688 1 96.88 171 PHE B O 1
ATOM 4179 N N . ASP B 1 172 ? 5.32 17.25 2.648 1 92.81 172 ASP B N 1
ATOM 4180 C CA . ASP B 1 172 ? 4.785 18.578 2.408 1 92.81 172 ASP B CA 1
ATOM 4181 C C . ASP B 1 172 ? 3.27 18.547 2.242 1 92.81 172 ASP B C 1
ATOM 4183 O O . ASP B 1 172 ? 2.529 18.766 3.203 1 92.81 172 ASP B O 1
ATOM 4187 N N . TYR B 1 173 ? 2.779 18.062 1.117 1 91.38 173 TYR B N 1
ATOM 4188 C CA . TYR B 1 173 ? 1.344 17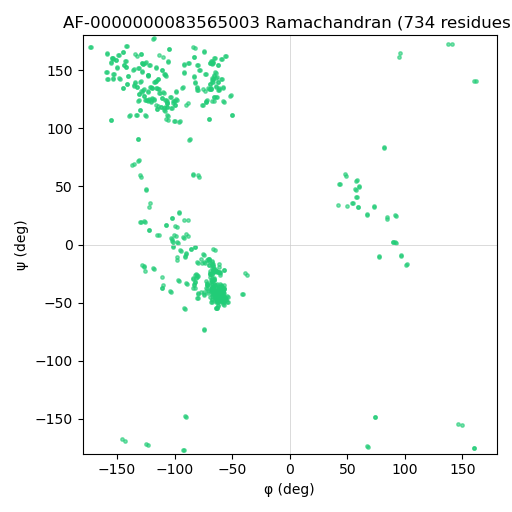.984 0.875 1 91.38 173 TYR B CA 1
ATOM 4189 C C . TYR B 1 173 ? 0.706 16.891 1.718 1 91.38 173 TYR B C 1
ATOM 4191 O O . TYR B 1 173 ? -0.4 17.062 2.238 1 91.38 173 TYR B O 1
ATOM 4199 N N . GLY B 1 174 ? 1.398 15.805 1.867 1 95.56 174 GLY B N 1
ATOM 4200 C CA . GLY B 1 174 ? 0.853 14.648 2.555 1 95.56 174 GLY B CA 1
ATOM 4201 C C . GLY B 1 174 ? 0.613 14.891 4.035 1 95.56 174 GLY B C 1
ATOM 4202 O O . GLY B 1 174 ? -0.183 14.188 4.66 1 95.56 174 GLY B O 1
ATOM 4203 N N . SER B 1 175 ? 1.33 15.883 4.582 1 97.31 175 SER B N 1
ATOM 4204 C CA . SER B 1 175 ? 1.051 16.219 5.977 1 97.31 175 SER B CA 1
ATOM 4205 C C . SER B 1 175 ? -0.416 16.594 6.172 1 97.31 175 SER B C 1
ATOM 4207 O O . SER B 1 175 ? -1.023 16.234 7.18 1 97.31 175 SER B O 1
ATOM 4209 N N . HIS B 1 176 ? -1.034 17.328 5.195 1 97.69 176 HIS B N 1
ATOM 4210 C CA . HIS B 1 176 ? -2.465 17.594 5.223 1 97.69 176 HIS B CA 1
ATOM 4211 C C . HIS B 1 176 ? -3.277 16.312 5.133 1 97.69 176 HIS B C 1
ATOM 4213 O O . HIS B 1 176 ? -4.297 16.172 5.809 1 97.69 176 HIS B O 1
ATOM 4219 N N . SER B 1 177 ? -2.818 15.422 4.312 1 98.25 177 SER B N 1
ATOM 4220 C CA . SER B 1 177 ? -3.559 14.203 4.023 1 98.25 177 SER B CA 1
ATOM 4221 C C . SER B 1 177 ? -3.617 13.289 5.242 1 98.25 177 SER B C 1
ATOM 4223 O O . SER B 1 177 ? -4.691 12.812 5.617 1 98.25 177 SER B O 1
ATOM 4225 N N . PHE B 1 178 ? -2.443 13.047 5.859 1 98.75 178 PHE B N 1
ATOM 4226 C CA . PHE B 1 178 ? -2.414 12.258 7.09 1 98.75 178 PHE B CA 1
ATOM 4227 C C . PHE B 1 178 ? -3.246 12.922 8.18 1 98.75 178 PHE B C 1
ATOM 4229 O O . PHE B 1 178 ? -3.973 12.25 8.906 1 98.75 178 PHE B O 1
ATOM 4236 N N . ASP B 1 179 ? -3.098 14.25 8.305 1 98.75 179 ASP B N 1
ATOM 4237 C CA . ASP B 1 179 ? -3.854 15 9.305 1 98.75 179 ASP B CA 1
ATOM 4238 C C . ASP B 1 179 ? -5.355 14.789 9.125 1 98.75 179 ASP B C 1
ATOM 4240 O O . ASP B 1 179 ? -6.07 14.539 10.094 1 98.75 179 ASP B O 1
ATOM 4244 N N . LEU B 1 180 ? -5.84 14.867 7.906 1 98.81 180 LEU B N 1
ATOM 4245 C CA . LEU B 1 180 ? -7.266 14.711 7.633 1 98.81 180 LEU B CA 1
ATOM 4246 C C . LEU B 1 180 ? -7.719 13.281 7.918 1 98.81 180 LEU B C 1
ATOM 4248 O O . LEU B 1 180 ? -8.82 13.062 8.422 1 98.81 180 LEU B O 1
ATOM 4252 N N . CYS B 1 181 ? -6.898 12.305 7.578 1 98.88 181 CYS B N 1
ATOM 4253 C CA . CYS B 1 181 ? -7.242 10.93 7.922 1 98.88 181 CYS B CA 1
ATOM 4254 C C . CYS B 1 181 ? -7.434 10.773 9.422 1 98.88 181 CYS B C 1
ATOM 4256 O O . CYS B 1 181 ? -8.406 10.156 9.875 1 98.88 181 CYS B O 1
ATOM 4258 N N . ASN B 1 182 ? -6.488 11.328 10.188 1 98.88 182 ASN B N 1
ATOM 4259 C CA . ASN B 1 182 ? -6.59 11.297 11.641 1 98.88 182 ASN B CA 1
ATOM 4260 C C . ASN B 1 182 ? -7.84 12.008 12.133 1 98.88 182 ASN B C 1
ATOM 4262 O O . ASN B 1 182 ? -8.523 11.523 13.039 1 98.88 182 ASN B O 1
ATOM 4266 N N . TYR B 1 183 ? -8.125 13.172 11.5 1 98.88 183 TYR B N 1
ATOM 4267 C CA . TYR B 1 183 ? -9.312 13.961 11.844 1 98.88 183 TYR B CA 1
ATOM 4268 C C . TYR B 1 183 ? -10.586 13.148 11.641 1 98.88 183 TYR B C 1
ATOM 4270 O O . TYR B 1 183 ? -11.445 13.102 12.516 1 98.88 183 TYR B O 1
ATOM 4278 N N . PHE B 1 184 ? -10.688 12.422 10.5 1 98.88 184 PHE B N 1
ATOM 4279 C CA . PHE B 1 184 ? -11.875 11.648 10.172 1 98.88 184 PHE B CA 1
ATOM 4280 C C . PHE B 1 184 ? -12.016 10.453 11.109 1 98.88 184 PHE B C 1
ATOM 4282 O O . PHE B 1 184 ? -13.125 9.961 11.336 1 98.88 184 PHE B O 1
ATOM 4289 N N . ASN B 1 185 ? -10.883 10.016 11.648 1 98.81 185 ASN B N 1
ATOM 4290 C CA . ASN B 1 185 ? -10.922 8.883 12.57 1 98.81 185 ASN B CA 1
ATOM 4291 C C . ASN B 1 185 ? -10.805 9.336 14.023 1 98.81 185 ASN B C 1
ATOM 4293 O O . ASN B 1 185 ? -10.266 8.609 14.859 1 98.81 185 ASN B O 1
ATOM 4297 N N . ASP B 1 186 ? -11.133 10.57 14.328 1 98.38 186 ASP B N 1
ATOM 4298 C CA . ASP B 1 186 ? -11.266 11.156 15.656 1 98.38 186 ASP B CA 1
ATOM 4299 C C . ASP B 1 186 ? -9.953 11.07 16.438 1 98.38 186 ASP B C 1
ATOM 4301 O O . ASP B 1 186 ? -9.945 10.82 17.641 1 98.38 186 ASP B O 1
ATOM 4305 N N . GLU B 1 187 ? -8.852 11.133 15.805 1 98.31 187 GLU B N 1
ATOM 4306 C CA . GLU B 1 187 ? -7.504 11.25 16.359 1 98.31 187 GLU B CA 1
ATOM 4307 C C . GLU B 1 187 ? -7.113 9.984 17.125 1 98.31 187 GLU B C 1
ATOM 4309 O O . GLU B 1 187 ? -6.281 10.031 18.031 1 98.31 187 GLU B O 1
ATOM 4314 N N . VAL B 1 188 ? -7.746 8.836 16.719 1 98.31 188 VAL B N 1
ATOM 4315 C CA . VAL B 1 188 ? -7.316 7.559 17.281 1 98.31 188 VAL B CA 1
ATOM 4316 C C . VAL B 1 188 ? -5.859 7.293 16.906 1 98.31 188 VAL B C 1
ATOM 4318 O O . VAL B 1 188 ? -5.465 7.48 15.75 1 98.31 188 VAL B O 1
ATOM 4321 N N . PRO B 1 189 ? -5.062 6.895 17.875 1 98 189 PRO B N 1
ATOM 4322 C CA . PRO B 1 189 ? -3.65 6.641 17.578 1 98 189 PRO B CA 1
ATOM 4323 C C . PRO B 1 189 ? -3.451 5.461 16.625 1 98 189 PRO B C 1
ATOM 4325 O O . PRO B 1 189 ? -4.215 4.492 16.672 1 98 189 PRO B O 1
ATOM 4328 N N . ALA B 1 190 ? -2.482 5.574 15.82 1 98.38 190 ALA B N 1
ATOM 4329 C CA . ALA B 1 190 ? -2.1 4.461 14.953 1 98.38 190 ALA B CA 1
ATOM 4330 C C . ALA B 1 190 ? -1.253 3.441 15.711 1 98.38 190 ALA B C 1
ATOM 4332 O O . ALA B 1 190 ? -0.55 3.793 16.656 1 98.38 190 ALA B O 1
ATOM 4333 N N . GLU B 1 191 ? -1.267 2.205 15.266 1 97.81 191 GLU B N 1
ATOM 4334 C CA . GLU B 1 191 ? -0.538 1.121 15.914 1 97.81 191 GLU B CA 1
ATOM 4335 C C . GLU B 1 191 ? 0.733 0.769 15.148 1 97.81 191 GLU B C 1
ATOM 4337 O O . GLU B 1 191 ? 1.759 0.447 15.75 1 97.81 191 GLU B O 1
ATOM 4342 N N . TRP B 1 192 ? 0.666 0.738 13.906 1 97.69 192 TRP B N 1
ATOM 4343 C CA . TRP B 1 192 ? 1.826 0.394 13.094 1 97.69 192 TRP B CA 1
ATOM 4344 C C . TRP B 1 192 ? 1.728 1.028 11.711 1 97.69 192 TRP B C 1
ATOM 4346 O O . TRP B 1 192 ? 0.65 1.462 11.289 1 97.69 192 TRP B O 1
ATOM 4356 N N . VAL B 1 193 ? 2.84 1.144 11.023 1 98.44 193 VAL B N 1
ATOM 4357 C CA . VAL B 1 193 ? 2.961 1.634 9.656 1 98.44 193 VAL B CA 1
ATOM 4358 C C . VAL B 1 193 ? 3.85 0.692 8.844 1 98.44 193 VAL B C 1
ATOM 4360 O O . VAL B 1 193 ? 4.859 0.195 9.352 1 98.44 193 VAL B O 1
ATOM 4363 N N . LEU B 1 194 ? 3.473 0.366 7.672 1 98.62 194 LEU B N 1
ATOM 4364 C CA . LEU B 1 194 ? 4.262 -0.359 6.684 1 98.62 194 LEU B CA 1
ATOM 4365 C C . LEU B 1 194 ? 4.176 0.315 5.316 1 98.62 194 LEU B C 1
ATOM 4367 O O . LEU B 1 194 ? 3.094 0.399 4.73 1 98.62 194 LEU B O 1
ATOM 4371 N N . GLY B 1 195 ? 5.266 0.896 4.852 1 98.75 195 GLY B N 1
ATOM 4372 C CA . GLY B 1 195 ? 5.219 1.658 3.615 1 98.75 195 GLY B CA 1
ATOM 4373 C C . GLY B 1 195 ? 6.559 1.731 2.908 1 98.75 195 GLY B C 1
ATOM 4374 O O . GLY B 1 195 ? 7.594 1.426 3.5 1 98.75 195 GLY B O 1
ATOM 4375 N N . GLN B 1 196 ? 6.555 2.045 1.632 1 98.81 196 GLN B N 1
ATOM 4376 C CA . GLN B 1 196 ? 7.73 2.189 0.779 1 98.81 196 GLN B CA 1
ATOM 4377 C C . GLN B 1 196 ? 7.707 3.52 0.033 1 98.81 196 GLN B C 1
ATOM 4379 O O . GLN B 1 196 ? 6.648 4.121 -0.141 1 98.81 196 GLN B O 1
ATOM 4384 N N . ILE B 1 197 ? 8.852 3.969 -0.354 1 98.5 197 ILE B N 1
ATOM 4385 C CA . ILE B 1 197 ? 8.977 5.23 -1.075 1 98.5 197 ILE B CA 1
ATOM 4386 C C . ILE B 1 197 ? 9.805 5.02 -2.344 1 98.5 197 ILE B C 1
ATOM 4388 O O . ILE B 1 197 ? 10.406 3.961 -2.529 1 98.5 197 ILE B O 1
ATOM 4392 N N . ASP B 1 198 ? 9.742 5.945 -3.246 1 97.44 198 ASP B N 1
ATOM 4393 C CA . ASP B 1 198 ? 10.68 6.137 -4.352 1 97.44 198 ASP B CA 1
ATOM 4394 C C . ASP B 1 198 ? 11.281 7.539 -4.324 1 97.44 198 ASP B C 1
ATOM 4396 O O . ASP B 1 198 ? 10.562 8.531 -4.18 1 97.44 198 ASP B O 1
ATOM 4400 N N . TYR B 1 199 ? 12.539 7.598 -4.289 1 97 199 TYR B N 1
ATOM 4401 C CA . TYR B 1 199 ? 13.242 8.875 -4.352 1 97 199 TYR B CA 1
ATOM 4402 C C . TYR B 1 199 ? 14.32 8.852 -5.426 1 97 199 TYR B C 1
ATOM 4404 O O . TYR B 1 199 ? 15.484 9.148 -5.152 1 97 199 TYR B O 1
ATOM 4412 N N . SER B 1 200 ? 13.906 8.594 -6.652 1 91.5 200 SER B N 1
ATOM 4413 C CA . SER B 1 200 ? 14.836 8.469 -7.77 1 91.5 200 SER B CA 1
ATOM 4414 C C . SER B 1 200 ? 15.234 9.836 -8.312 1 91.5 200 SER B C 1
ATOM 4416 O O . SER B 1 200 ? 16.297 9.977 -8.914 1 91.5 200 SER B O 1
ATOM 4418 N N . GLU B 1 201 ? 14.383 10.75 -8.109 1 92.31 201 GLU B N 1
ATOM 4419 C CA . GLU B 1 201 ? 14.641 12.133 -8.523 1 92.31 201 GLU B CA 1
ATOM 4420 C C . GLU B 1 201 ? 14.617 13.078 -7.328 1 92.31 201 GLU B C 1
ATOM 4422 O O . GLU B 1 201 ? 13.711 13.008 -6.492 1 92.31 201 GLU B O 1
ATOM 4427 N N . GLU B 1 202 ? 15.602 13.898 -7.344 1 93.75 202 GLU B N 1
ATOM 4428 C CA . GLU B 1 202 ? 15.68 14.82 -6.215 1 93.75 202 GLU B CA 1
ATOM 4429 C C . GLU B 1 202 ? 14.477 15.75 -6.172 1 93.75 202 GLU B C 1
ATOM 4431 O O . GLU B 1 202 ? 14.117 16.359 -7.184 1 93.75 202 GLU B O 1
ATOM 4436 N N . ASN B 1 203 ? 13.859 15.781 -5.078 1 93.06 203 ASN B N 1
ATOM 4437 C CA . ASN B 1 203 ? 12.68 16.594 -4.812 1 93.06 203 ASN B CA 1
ATOM 4438 C C . ASN B 1 203 ? 12.812 17.359 -3.49 1 93.06 203 ASN B C 1
ATOM 4440 O O . ASN B 1 203 ? 12.406 16.844 -2.439 1 93.06 203 ASN B O 1
ATOM 4444 N N . VAL B 1 204 ? 13.344 18.562 -3.582 1 91.31 204 VAL B N 1
ATOM 4445 C CA . VAL B 1 204 ? 13.547 19.391 -2.398 1 91.31 204 VAL B CA 1
ATOM 4446 C C . VAL B 1 204 ? 12.523 20.531 -2.381 1 91.31 204 VAL B C 1
ATOM 4448 O O . VAL B 1 204 ? 12.469 21.328 -3.314 1 91.31 204 VAL B O 1
ATOM 4451 N N . VAL B 1 205 ? 11.734 20.516 -1.374 1 85.25 205 VAL B N 1
ATOM 4452 C CA . VAL B 1 205 ? 10.711 21.547 -1.178 1 85.25 205 VAL B CA 1
ATOM 4453 C C . VAL B 1 205 ? 11.016 22.344 0.092 1 85.25 205 VAL B C 1
ATOM 4455 O O . VAL B 1 205 ? 11.023 21.781 1.191 1 85.25 205 VAL B O 1
ATOM 4458 N N . PHE B 1 206 ? 11.297 23.625 0.022 1 81.81 206 PHE B N 1
ATOM 4459 C CA . PHE B 1 206 ? 11.609 24.516 1.128 1 81.81 206 PHE B CA 1
ATOM 4460 C C . PHE B 1 206 ? 12.766 23.969 1.959 1 81.81 206 PHE B C 1
ATOM 4462 O O . PHE B 1 206 ? 12.695 23.953 3.189 1 81.81 206 PHE B O 1
ATOM 4469 N N . GLY B 1 207 ? 13.672 23.359 1.338 1 86.38 207 GLY B N 1
ATOM 4470 C CA . GLY B 1 207 ? 14.906 22.922 1.972 1 86.38 207 GLY B CA 1
ATOM 4471 C C . GLY B 1 207 ? 14.82 21.5 2.521 1 86.38 207 GLY B C 1
ATOM 4472 O O . GLY B 1 207 ? 15.789 21 3.094 1 86.38 207 GLY B O 1
ATOM 4473 N N . SER B 1 208 ? 13.703 20.891 2.316 1 92 208 SER B N 1
ATOM 4474 C CA . SER B 1 208 ? 13.516 19.547 2.848 1 92 208 SER B CA 1
ATOM 4475 C C . SER B 1 208 ? 13.297 18.531 1.729 1 92 208 SER B C 1
ATOM 4477 O O . SER B 1 208 ? 12.602 18.812 0.752 1 92 208 SER B O 1
ATOM 4479 N N . HIS B 1 209 ? 13.93 17.344 1.923 1 94.5 209 HIS B N 1
ATOM 4480 C CA . HIS B 1 209 ? 13.68 16.266 0.978 1 94.5 209 HIS B CA 1
ATOM 4481 C C . HIS B 1 209 ? 12.258 15.742 1.103 1 94.5 209 HIS B C 1
ATOM 4483 O O . HIS B 1 209 ? 11.742 15.594 2.213 1 94.5 209 HIS B O 1
ATOM 4489 N N . ASN B 1 210 ? 11.648 15.594 -0.002 1 95.06 210 ASN B N 1
ATOM 4490 C CA . ASN B 1 210 ? 10.391 14.867 -0.15 1 95.06 210 ASN B CA 1
ATOM 4491 C C . ASN B 1 210 ? 10.523 13.719 -1.146 1 95.06 210 ASN B C 1
ATOM 4493 O O . ASN B 1 210 ? 10.969 13.922 -2.277 1 95.06 210 ASN B O 1
ATOM 4497 N N . GLU B 1 211 ? 10.188 12.531 -0.732 1 95.94 211 GLU B N 1
ATOM 4498 C CA . GLU B 1 211 ? 10.242 11.453 -1.715 1 95.94 211 GLU B CA 1
ATOM 4499 C C . GLU B 1 211 ? 9.391 11.773 -2.938 1 95.94 211 GLU B C 1
ATOM 4501 O O . GLU B 1 211 ? 8.516 12.648 -2.879 1 95.94 211 GLU B O 1
ATOM 4506 N N . THR B 1 212 ? 9.609 11.086 -4.047 1 95.5 212 THR B N 1
ATOM 4507 C CA . THR B 1 212 ? 8.875 11.375 -5.273 1 95.5 212 THR B CA 1
ATOM 4508 C C . THR B 1 212 ? 7.586 10.57 -5.336 1 95.5 212 THR B C 1
ATOM 4510 O O . THR B 1 212 ? 6.578 11.031 -5.879 1 95.5 212 THR B O 1
ATOM 4513 N N . GLN B 1 213 ? 7.633 9.383 -4.805 1 97 213 GLN B N 1
ATOM 4514 C CA . GLN B 1 213 ? 6.449 8.531 -4.727 1 97 213 GLN B CA 1
ATOM 4515 C C . GLN B 1 213 ? 6.422 7.742 -3.42 1 97 213 GLN B C 1
ATOM 4517 O O . GLN B 1 213 ? 7.461 7.547 -2.789 1 97 213 GLN B O 1
ATOM 4522 N N . ALA B 1 214 ? 5.246 7.324 -3.061 1 98.25 214 ALA B N 1
ATOM 4523 C CA . ALA B 1 214 ? 5.133 6.52 -1.847 1 98.25 214 ALA B CA 1
ATOM 4524 C C . ALA B 1 214 ? 3.846 5.699 -1.849 1 98.25 214 ALA B C 1
ATOM 4526 O O . ALA B 1 214 ? 2.861 6.078 -2.488 1 98.25 214 ALA B O 1
ATOM 4527 N N . VAL B 1 215 ? 3.883 4.555 -1.24 1 98.62 215 VAL B N 1
ATOM 4528 C CA . VAL B 1 215 ? 2.725 3.797 -0.778 1 98.62 215 VAL B CA 1
ATOM 4529 C C . VAL B 1 215 ? 2.889 3.451 0.7 1 98.62 215 VAL B C 1
ATOM 4531 O O . VAL B 1 215 ? 3.973 3.055 1.135 1 98.62 215 VAL B O 1
ATOM 4534 N N . VAL B 1 216 ? 1.841 3.668 1.473 1 98.75 216 VAL B N 1
ATOM 4535 C CA . VAL B 1 216 ? 1.926 3.381 2.9 1 98.75 216 VAL B CA 1
ATOM 4536 C C . VAL B 1 216 ? 0.581 2.863 3.404 1 98.75 216 VAL B C 1
ATOM 4538 O O . VAL B 1 216 ? -0.474 3.355 2.996 1 98.75 216 VAL B O 1
ATOM 4541 N N . MET B 1 217 ? 0.608 1.835 4.172 1 98.75 217 MET B N 1
ATOM 4542 C CA . MET B 1 217 ? -0.537 1.321 4.922 1 98.75 217 MET B CA 1
ATOM 4543 C C . MET B 1 217 ? -0.294 1.419 6.422 1 98.75 217 MET B C 1
ATOM 4545 O O . MET B 1 217 ? 0.822 1.191 6.891 1 98.75 217 MET B O 1
ATOM 4549 N N . TRP B 1 218 ? -1.313 1.764 7.152 1 98.69 218 TRP B N 1
ATOM 4550 C CA . TRP B 1 218 ? -1.226 1.776 8.609 1 98.69 218 TRP B CA 1
ATOM 4551 C C . TRP B 1 218 ? -2.551 1.359 9.234 1 98.69 218 TRP B C 1
ATOM 4553 O O . TRP B 1 218 ? -3.561 1.229 8.539 1 98.69 218 TRP B O 1
ATOM 4563 N N . GLU B 1 219 ? -2.537 1.042 10.5 1 98.44 219 GLU B N 1
ATOM 4564 C CA . GLU B 1 219 ? -3.725 0.659 11.258 1 98.44 219 GLU B CA 1
ATOM 4565 C C . GLU B 1 219 ? -3.852 1.479 12.539 1 98.44 219 GLU B C 1
ATOM 4567 O O . GLU B 1 219 ? -2.865 1.688 13.25 1 98.44 219 GLU B O 1
ATOM 4572 N N . TYR B 1 220 ? -5.094 2 12.711 1 98.62 220 TYR B N 1
ATOM 4573 C CA . TYR B 1 220 ? -5.391 2.68 13.969 1 98.62 220 TYR B CA 1
ATOM 4574 C C . TYR B 1 220 ? -5.773 1.68 15.047 1 98.62 220 TYR B C 1
ATOM 4576 O O . TYR B 1 220 ? -6.18 0.554 14.75 1 98.62 220 TYR B O 1
ATOM 4584 N N . GLU B 1 221 ? -5.711 2.062 16.312 1 97.94 221 GLU B N 1
ATOM 4585 C CA . GLU B 1 221 ? -5.992 1.208 17.453 1 97.94 221 GLU B CA 1
ATOM 4586 C C . GLU B 1 221 ? -7.426 0.695 17.422 1 97.94 221 GLU B C 1
ATOM 4588 O O . GLU B 1 221 ? -7.734 -0.346 18.016 1 97.94 221 GLU B O 1
ATOM 4593 N N . ASN B 1 222 ? -8.273 1.411 16.75 1 97.75 222 ASN B N 1
ATOM 4594 C CA . ASN B 1 222 ? -9.672 0.999 16.719 1 97.75 222 ASN B CA 1
ATOM 4595 C C . ASN B 1 222 ? -9.961 0.097 15.523 1 97.75 222 ASN B C 1
ATOM 4597 O O . ASN B 1 222 ? -11.125 -0.16 15.203 1 97.75 222 ASN B O 1
ATOM 4601 N N . GLY B 1 223 ? -8.984 -0.286 14.781 1 96.19 223 GLY B N 1
ATOM 4602 C CA . GLY B 1 223 ? -9.148 -1.262 13.719 1 96.19 223 GLY B CA 1
ATOM 4603 C C . GLY B 1 223 ? -9.328 -0.627 12.352 1 96.19 223 GLY B C 1
ATOM 4604 O O . GLY B 1 223 ? -9.32 -1.322 11.336 1 96.19 223 GLY B O 1
ATOM 4605 N N . VAL B 1 224 ? -9.508 0.699 12.242 1 98.38 224 VAL B N 1
ATOM 4606 C CA . VAL B 1 224 ? -9.578 1.393 10.961 1 98.38 224 VAL B CA 1
ATOM 4607 C C . VAL B 1 224 ? -8.203 1.388 10.297 1 98.38 224 VAL B C 1
ATOM 4609 O O . VAL B 1 224 ? -7.188 1.598 10.961 1 98.38 224 VAL B O 1
ATOM 4612 N N . HIS B 1 225 ? -8.172 1.156 9 1 98.25 225 HIS B N 1
ATOM 4613 C CA . HIS B 1 225 ? -6.914 1.14 8.266 1 98.25 225 HIS B CA 1
ATOM 4614 C C . HIS B 1 225 ? -6.75 2.396 7.418 1 98.25 225 HIS B C 1
ATOM 4616 O O . HIS B 1 225 ? -7.734 3.072 7.109 1 98.25 225 HIS B O 1
ATOM 4622 N N . GLY B 1 226 ? -5.516 2.641 7.141 1 98.75 226 GLY B N 1
ATOM 4623 C CA . GLY B 1 226 ? -5.199 3.707 6.203 1 98.75 226 GLY B CA 1
ATOM 4624 C C . GLY B 1 226 ? -4.371 3.236 5.023 1 98.75 226 GLY B C 1
ATOM 4625 O O . GLY B 1 226 ? -3.545 2.33 5.16 1 98.75 226 GLY B O 1
ATOM 4626 N N . LEU B 1 227 ? -4.605 3.836 3.891 1 98.69 227 LEU B N 1
ATOM 4627 C CA . LEU B 1 227 ? -3.791 3.684 2.691 1 98.69 227 LEU B CA 1
ATOM 4628 C C . LEU B 1 227 ? -3.41 5.043 2.113 1 98.69 227 LEU B C 1
ATOM 4630 O O . LEU B 1 227 ? -4.281 5.812 1.705 1 98.69 227 LEU B O 1
ATOM 4634 N N . GLY B 1 228 ? -2.172 5.336 2.098 1 98.56 228 GLY B N 1
ATOM 4635 C CA . GLY B 1 228 ? -1.679 6.59 1.555 1 98.56 228 GLY B CA 1
ATOM 4636 C C . GLY B 1 228 ? -0.825 6.41 0.313 1 98.56 228 GLY B C 1
ATOM 4637 O O . GLY B 1 228 ? -0.028 5.473 0.234 1 98.56 228 GLY B O 1
ATOM 4638 N N . THR B 1 229 ? -0.954 7.32 -0.643 1 98.12 229 THR B N 1
ATOM 4639 C CA . THR B 1 229 ? -0.158 7.293 -1.865 1 98.12 229 THR B CA 1
ATOM 4640 C C . THR B 1 229 ? 0.356 8.688 -2.205 1 98.12 229 THR B C 1
ATOM 4642 O O . THR B 1 229 ? -0.269 9.695 -1.848 1 98.12 229 THR B O 1
ATOM 4645 N N . SER B 1 230 ? 1.472 8.75 -2.838 1 96.81 230 SER B N 1
ATOM 4646 C CA . SER B 1 230 ? 1.979 10.023 -3.326 1 96.81 230 SER B CA 1
ATOM 4647 C C . SER B 1 230 ? 2.658 9.867 -4.684 1 96.81 230 SER B C 1
ATOM 4649 O O . SER B 1 230 ? 3.15 8.789 -5.016 1 96.81 230 SER B O 1
ATOM 4651 N N . ASP B 1 231 ? 2.652 10.898 -5.434 1 95 231 ASP B N 1
ATOM 4652 C CA . ASP B 1 231 ? 3.34 10.984 -6.719 1 95 231 ASP B CA 1
ATOM 4653 C C . ASP B 1 231 ? 3.654 12.438 -7.074 1 95 231 ASP B C 1
ATOM 4655 O O . ASP B 1 231 ? 2.762 13.195 -7.453 1 95 231 ASP B O 1
ATOM 4659 N N . ALA B 1 232 ? 4.895 12.758 -6.965 1 92.19 232 ALA B N 1
ATOM 4660 C CA . ALA B 1 232 ? 5.32 14.117 -7.277 1 92.19 232 ALA B CA 1
ATOM 4661 C C . ALA B 1 232 ? 5.805 14.227 -8.719 1 92.19 232 ALA B C 1
ATOM 4663 O O . ALA B 1 232 ? 6.121 15.312 -9.203 1 92.19 232 ALA B O 1
ATOM 4664 N N . THR B 1 233 ? 5.891 13.125 -9.438 1 85.38 233 THR B N 1
ATOM 4665 C CA . THR B 1 233 ? 6.445 13.102 -10.789 1 85.38 233 THR B CA 1
ATOM 4666 C C . THR B 1 233 ? 5.398 13.547 -11.805 1 85.38 233 THR B C 1
ATOM 4668 O O . THR B 1 233 ? 5.738 14.094 -12.852 1 85.38 233 THR B O 1
ATOM 4671 N N . GLY B 1 234 ? 4.164 13.328 -11.523 1 76.56 234 GLY B N 1
ATOM 4672 C CA . GLY B 1 234 ? 3.084 13.648 -12.445 1 76.56 234 GLY B CA 1
ATOM 4673 C C . GLY B 1 234 ? 2.936 12.641 -13.562 1 76.56 234 GLY B C 1
ATOM 4674 O O . GLY B 1 234 ? 2.064 12.781 -14.43 1 76.56 234 GLY B O 1
ATOM 4675 N N . ASP B 1 235 ? 3.822 11.75 -13.773 1 70.56 235 ASP B N 1
ATOM 4676 C CA . ASP B 1 235 ? 3.832 10.773 -14.859 1 70.56 235 ASP B CA 1
ATOM 4677 C C . ASP B 1 235 ? 3.082 9.508 -14.469 1 70.56 235 ASP B C 1
ATOM 4679 O O . ASP B 1 235 ? 3.291 8.445 -15.062 1 70.56 235 ASP B O 1
ATOM 4683 N N . GLY B 1 236 ? 2.287 9.672 -13.539 1 76.25 236 GLY B N 1
ATOM 4684 C CA . GLY B 1 236 ? 1.611 8.453 -13.117 1 76.25 236 GLY B CA 1
ATOM 4685 C C . GLY B 1 236 ? 2.271 7.777 -11.93 1 76.25 236 GLY B C 1
ATOM 4686 O O . GLY B 1 236 ? 3.361 8.172 -11.516 1 76.25 236 GLY B O 1
ATOM 4687 N N . GLY B 1 237 ? 1.659 6.891 -11.281 1 90.75 237 GLY B N 1
ATOM 4688 C CA . GLY B 1 237 ? 2.143 6.223 -10.086 1 90.75 237 GLY B CA 1
ATOM 4689 C C . GLY B 1 237 ? 1.035 5.883 -9.109 1 90.75 237 GLY B C 1
ATOM 4690 O O . GLY B 1 237 ? -0.112 5.672 -9.508 1 90.75 237 GLY B O 1
ATOM 4691 N N . PRO B 1 238 ? 1.491 5.793 -7.898 1 94.69 238 PRO B N 1
ATOM 4692 C CA . PRO B 1 238 ? 0.565 5.211 -6.926 1 94.69 238 PRO B CA 1
ATOM 4693 C C . PRO B 1 238 ? -0.692 6.055 -6.727 1 94.69 238 PRO B C 1
ATOM 4695 O O . PRO B 1 238 ? -1.745 5.523 -6.367 1 94.69 238 PRO B O 1
ATOM 4698 N N . THR B 1 239 ? -0.622 7.367 -7.031 1 95.19 239 THR B N 1
ATOM 4699 C CA . THR B 1 239 ? -1.77 8.234 -6.781 1 95.19 239 THR B CA 1
ATOM 4700 C C . THR B 1 239 ? -2.934 7.863 -7.699 1 95.19 239 THR B C 1
ATOM 4702 O O . THR B 1 239 ? -4.094 8.133 -7.379 1 95.19 239 THR B O 1
ATOM 4705 N N . SER B 1 240 ? -2.643 7.277 -8.828 1 93.12 240 SER B N 1
ATOM 4706 C CA . SER B 1 240 ? -3.676 6.891 -9.781 1 93.12 240 SER B CA 1
ATOM 4707 C C . SER B 1 240 ? -4.547 5.766 -9.227 1 93.12 240 SER B C 1
ATOM 4709 O O . SER B 1 240 ? -5.629 5.496 -9.75 1 93.12 240 SER B O 1
ATOM 4711 N N . ALA B 1 241 ? -4.117 5.082 -8.141 1 94.12 241 ALA B N 1
ATOM 4712 C CA . ALA B 1 241 ? -4.887 4.008 -7.523 1 94.12 241 ALA B CA 1
ATOM 4713 C C . ALA B 1 241 ? -5.973 4.566 -6.609 1 94.12 241 ALA B C 1
ATOM 4715 O O . ALA B 1 241 ? -6.953 3.881 -6.305 1 94.12 241 ALA B O 1
ATOM 4716 N N . VAL B 1 242 ? -5.969 5.715 -5.988 1 93.94 242 VAL B N 1
ATOM 4717 C CA . VAL B 1 242 ? -6.918 6.316 -5.059 1 93.94 242 VAL B CA 1
ATOM 4718 C C . VAL B 1 242 ? -7.605 7.508 -5.719 1 93.94 242 VAL B C 1
ATOM 4720 O O . VAL B 1 242 ? -8.82 7.668 -5.621 1 93.94 242 VAL B O 1
ATOM 4723 N N . GLU B 1 243 ? -7.137 8.195 -6.578 1 92.94 243 GLU B N 1
ATOM 4724 C CA . GLU B 1 243 ? -7.582 9.242 -7.496 1 92.94 243 GLU B CA 1
ATOM 4725 C C . GLU B 1 243 ? -8.516 10.227 -6.801 1 92.94 243 GLU B C 1
ATOM 4727 O O . GLU B 1 243 ? -9.516 10.656 -7.379 1 92.94 243 GLU B O 1
ATOM 4732 N N . CYS B 1 244 ? -8.367 10.531 -5.574 1 95.62 244 CYS B N 1
ATOM 4733 C CA . CYS B 1 244 ? -9.055 11.594 -4.852 1 95.62 244 CYS B CA 1
ATOM 4734 C C . CYS B 1 244 ? -8.172 12.148 -3.738 1 95.62 244 CYS B C 1
ATOM 4736 O O . CYS B 1 244 ? -7.152 11.562 -3.395 1 95.62 244 CYS B O 1
ATOM 4738 N N . HIS B 1 245 ? -8.539 13.281 -3.293 1 96.62 245 HIS B N 1
ATOM 4739 C CA . HIS B 1 245 ? -7.816 13.883 -2.18 1 96.62 245 HIS B CA 1
ATOM 4740 C C . HIS B 1 245 ? -7.918 13.031 -0.923 1 96.62 245 HIS B C 1
ATOM 4742 O O . HIS B 1 245 ? -6.898 12.688 -0.317 1 96.62 245 HIS B O 1
ATOM 4748 N N . ASN B 1 246 ? -9.109 12.656 -0.516 1 98.31 246 ASN B N 1
ATOM 4749 C CA . ASN B 1 246 ? -9.391 11.68 0.532 1 98.31 246 ASN B CA 1
ATOM 4750 C C . ASN B 1 246 ? -10.57 10.797 0.169 1 98.31 246 ASN B C 1
ATOM 4752 O O . ASN B 1 246 ? -11.523 11.25 -0.471 1 98.31 246 ASN B O 1
ATOM 4756 N N . ARG B 1 247 ? -10.492 9.594 0.561 1 98.56 247 ARG B N 1
ATOM 4757 C CA . ARG B 1 247 ? -11.586 8.641 0.453 1 98.56 247 ARG B CA 1
ATOM 4758 C C . ARG B 1 247 ? -11.883 7.992 1.801 1 98.56 247 ARG B C 1
ATOM 4760 O O . ARG B 1 247 ? -10.969 7.543 2.494 1 98.56 247 ARG B O 1
ATOM 4767 N N . LEU B 1 248 ? -13.102 8.023 2.223 1 98.88 248 LEU B N 1
ATOM 4768 C CA . LEU B 1 248 ? -13.586 7.352 3.424 1 98.88 248 LEU B CA 1
ATOM 4769 C C . LEU B 1 248 ? -14.477 6.164 3.059 1 98.88 248 LEU B C 1
ATOM 4771 O O . LEU B 1 248 ? -15.539 6.336 2.465 1 98.88 248 LEU B O 1
ATOM 4775 N N . ILE B 1 249 ? -14.023 4.988 3.404 1 98 249 ILE B N 1
ATOM 4776 C CA . ILE B 1 249 ? -14.758 3.766 3.094 1 98 249 ILE B CA 1
ATOM 4777 C C . ILE B 1 249 ? -15.391 3.207 4.367 1 98 249 ILE B C 1
ATOM 4779 O O . ILE B 1 249 ? -14.688 2.896 5.332 1 98 249 ILE B O 1
ATOM 4783 N N . GLY B 1 250 ? -16.688 3.076 4.336 1 97.25 250 GLY B N 1
ATOM 4784 C CA . GLY B 1 250 ? -17.422 2.48 5.438 1 97.25 250 GLY B CA 1
ATOM 4785 C C . GLY B 1 250 ? -18.172 1.218 5.047 1 97.25 250 GLY B C 1
ATOM 4786 O O . GLY B 1 250 ? -18.141 0.812 3.883 1 97.25 250 GLY B O 1
ATOM 4787 N N . THR B 1 251 ? -18.812 0.589 6.008 1 94.81 251 THR B N 1
ATOM 4788 C CA . THR B 1 251 ? -19.531 -0.672 5.812 1 94.81 251 THR B CA 1
ATOM 4789 C C . THR B 1 251 ? -20.719 -0.486 4.879 1 94.81 251 THR B C 1
ATOM 4791 O O . THR B 1 251 ? -21.188 -1.448 4.273 1 94.81 251 THR B O 1
ATOM 4794 N N . GLU B 1 252 ? -21.219 0.778 4.762 1 96.12 252 GLU B N 1
ATOM 4795 C CA . GLU B 1 252 ? -22.469 1 4.035 1 96.12 252 GLU B CA 1
ATOM 4796 C C . GLU B 1 252 ? -22.312 2.107 2.996 1 96.12 252 GLU B C 1
ATOM 4798 O O . GLU B 1 252 ? -23.297 2.723 2.584 1 96.12 252 GLU B O 1
ATOM 4803 N N . GLY B 1 253 ? -21.078 2.389 2.633 1 96.56 253 GLY B N 1
ATOM 4804 C CA . GLY B 1 253 ? -20.906 3.408 1.612 1 96.56 253 GLY B CA 1
ATOM 4805 C C . GLY B 1 253 ? -19.516 4.008 1.593 1 96.56 253 GLY B C 1
ATOM 4806 O O . GLY B 1 253 ? -18.594 3.49 2.242 1 96.56 253 GLY B O 1
ATOM 4807 N N . THR B 1 254 ? -19.359 5.02 0.736 1 97.88 254 THR B N 1
ATOM 4808 C CA . THR B 1 254 ? -18.078 5.668 0.518 1 97.88 254 THR B CA 1
ATOM 4809 C C . THR B 1 254 ? -18.25 7.176 0.335 1 97.88 254 THR B C 1
ATOM 4811 O O . THR B 1 254 ? -19.219 7.617 -0.298 1 97.88 254 THR B O 1
ATOM 4814 N N . ILE B 1 255 ? -17.359 7.941 0.941 1 98.81 255 ILE B N 1
ATOM 4815 C CA . ILE B 1 255 ? -17.281 9.383 0.736 1 98.81 255 ILE B CA 1
ATOM 4816 C C . ILE B 1 255 ? -15.961 9.727 0.046 1 98.81 255 ILE B C 1
ATOM 4818 O O . ILE B 1 255 ? -14.914 9.18 0.394 1 98.81 255 ILE B O 1
ATOM 4822 N N . GLU B 1 256 ? -16.016 10.562 -0.969 1 98.5 256 GLU B N 1
ATOM 4823 C CA . GLU B 1 256 ? -14.797 11.039 -1.616 1 98.5 256 GLU B CA 1
ATOM 4824 C C . GLU B 1 256 ? -14.727 12.562 -1.589 1 98.5 256 GLU B C 1
ATOM 4826 O O . GLU B 1 256 ? -15.711 13.242 -1.891 1 98.5 256 GLU B O 1
ATOM 4831 N N . LEU B 1 257 ? -13.594 13.07 -1.177 1 98.5 257 LEU B N 1
ATOM 4832 C CA . LEU B 1 257 ? -13.227 14.477 -1.277 1 98.5 257 LEU B CA 1
ATOM 4833 C C . LEU B 1 257 ? -12.25 14.703 -2.426 1 98.5 257 LEU B C 1
ATOM 4835 O O . LEU B 1 257 ? -11.195 14.07 -2.486 1 98.5 257 LEU B O 1
ATOM 4839 N N . GLY B 1 258 ? -12.578 15.641 -3.318 1 96.62 258 GLY B N 1
ATOM 4840 C CA . GLY B 1 258 ? -11.711 15.977 -4.434 1 96.62 258 GLY B CA 1
ATOM 4841 C C . GLY B 1 258 ? -11.438 14.797 -5.355 1 96.62 258 GLY B C 1
ATOM 4842 O O . GLY B 1 258 ? -10.281 14.469 -5.617 1 96.62 258 GLY B O 1
ATOM 4843 N N . PRO B 1 259 ? -12.5 14.102 -5.789 1 95.62 259 PRO B N 1
ATOM 4844 C CA . PRO B 1 259 ? -12.273 13.039 -6.773 1 95.62 259 PRO B CA 1
ATOM 4845 C C . PRO B 1 259 ? -11.609 13.555 -8.055 1 95.62 259 PRO B C 1
ATOM 4847 O O . PRO B 1 259 ? -11.906 14.664 -8.5 1 95.62 259 PRO B O 1
ATOM 4850 N N . GLU B 1 260 ? -10.609 12.734 -8.438 1 87.81 260 GLU B N 1
ATOM 4851 C CA . GLU B 1 260 ? -9.914 13.078 -9.672 1 87.81 260 GLU B CA 1
ATOM 4852 C C . GLU B 1 260 ? -10.445 12.266 -10.852 1 87.81 260 GLU B C 1
ATOM 4854 O O . GLU B 1 260 ? -10.766 11.078 -10.703 1 87.81 260 GLU B O 1
ATOM 4859 N N . GLY B 1 261 ? -10.859 12.859 -11.898 1 77.88 261 GLY B N 1
ATOM 4860 C CA . GLY B 1 261 ? -11.32 12.156 -13.094 1 77.88 261 GLY B CA 1
ATOM 4861 C C . GLY B 1 261 ? -10.586 12.578 -14.352 1 77.88 261 GLY B C 1
ATOM 4862 O O . GLY B 1 261 ? -9.5 13.164 -14.281 1 77.88 261 GLY B O 1
ATOM 4863 N N . ASP B 1 262 ? -11.062 12.125 -15.398 1 73.75 262 ASP B N 1
ATOM 4864 C CA . ASP B 1 262 ? -10.469 12.477 -16.688 1 73.75 262 ASP B CA 1
ATOM 4865 C C . ASP B 1 262 ? -10.492 13.992 -16.906 1 73.75 262 ASP B C 1
ATOM 4867 O O . ASP B 1 262 ? -11.281 14.703 -16.281 1 73.75 262 ASP B O 1
ATOM 4871 N N . GLU B 1 263 ? -9.445 14.477 -17.5 1 64.75 263 GLU B N 1
ATOM 4872 C CA . GLU B 1 263 ? -9.219 15.898 -17.734 1 64.75 263 GLU B CA 1
ATOM 4873 C C . GLU B 1 263 ? -10.516 16.609 -18.109 1 64.75 263 GLU B C 1
ATOM 4875 O O . GLU B 1 263 ? -10.719 17.766 -17.75 1 64.75 263 GLU B O 1
ATOM 4880 N N . ASP B 1 264 ? -11.344 15.883 -18.594 1 67.75 264 ASP B N 1
ATOM 4881 C CA . ASP B 1 264 ? -12.516 16.562 -19.141 1 67.75 264 ASP B CA 1
ATOM 4882 C C . ASP B 1 264 ? -13.719 16.422 -18.203 1 67.75 264 ASP B C 1
ATOM 4884 O O . ASP B 1 264 ? -14.805 16.922 -18.5 1 67.75 264 ASP B O 1
ATOM 4888 N N . GLU B 1 265 ? -13.398 15.836 -17.094 1 78 265 GLU B N 1
ATOM 4889 C CA . GLU B 1 265 ? -14.547 15.602 -16.234 1 78 265 GLU B CA 1
ATOM 4890 C C . GLU B 1 265 ? -14.609 16.641 -15.109 1 78 265 GLU B C 1
ATOM 4892 O O . GLU B 1 265 ? -13.602 16.938 -14.469 1 78 265 GLU B O 1
ATOM 4897 N N . ASP B 1 266 ? -15.688 17.344 -15 1 85.69 266 ASP B N 1
ATOM 4898 C CA . ASP B 1 266 ? -15.953 18.25 -13.898 1 85.69 266 ASP B CA 1
ATOM 4899 C C . ASP B 1 266 ? -16.609 17.531 -12.727 1 85.69 266 ASP B C 1
ATOM 4901 O O . ASP B 1 266 ? -17.844 17.469 -12.633 1 85.69 266 ASP B O 1
ATOM 4905 N N . LEU B 1 267 ? -15.922 17.031 -11.844 1 92.19 267 LEU B N 1
ATOM 4906 C CA . LEU B 1 267 ? -16.422 16.281 -10.703 1 92.19 267 LEU B CA 1
ATOM 4907 C C . LEU B 1 267 ? -16.656 17.203 -9.5 1 92.19 267 LEU B C 1
ATOM 4909 O O . LEU B 1 267 ? -15.961 18.203 -9.352 1 92.19 267 LEU B O 1
ATOM 4913 N N . PRO B 1 268 ? -17.672 16.812 -8.719 1 95.5 268 PRO B N 1
ATOM 4914 C CA . PRO B 1 268 ? -17.891 17.609 -7.516 1 95.5 268 PRO B CA 1
ATOM 4915 C C . PRO B 1 268 ? -16.75 17.5 -6.508 1 95.5 268 PRO B C 1
ATOM 4917 O O . PRO B 1 268 ? -16.031 16.5 -6.5 1 95.5 268 PRO B O 1
ATOM 4920 N N . VAL B 1 269 ? -16.625 18.5 -5.66 1 97 269 VAL B N 1
ATOM 4921 C CA . VAL B 1 269 ? -15.578 18.516 -4.637 1 97 269 VAL B CA 1
ATOM 4922 C C . VAL B 1 269 ? -15.828 17.406 -3.619 1 97 269 VAL B C 1
ATOM 4924 O O . VAL B 1 269 ? -14.883 16.812 -3.098 1 97 269 VAL B O 1
ATOM 4927 N N . LEU B 1 270 ? -17.109 17.203 -3.307 1 98.5 270 LEU B N 1
ATOM 4928 C CA . LEU B 1 270 ? -17.547 16.203 -2.334 1 98.5 270 LEU B CA 1
ATOM 4929 C C . LEU B 1 270 ? -18.672 15.344 -2.906 1 98.5 270 LEU B C 1
ATOM 4931 O O . LEU B 1 270 ? -19.641 15.867 -3.453 1 98.5 270 LEU B O 1
ATOM 4935 N N . ARG B 1 271 ? -18.469 14.039 -2.777 1 98.38 271 ARG B N 1
ATOM 4936 C CA . ARG B 1 271 ? -19.531 13.141 -3.205 1 98.38 271 ARG B CA 1
ATOM 4937 C C . ARG B 1 271 ? -19.609 11.922 -2.293 1 98.38 271 ARG B C 1
ATOM 4939 O O . ARG B 1 271 ? -18.656 11.594 -1.594 1 98.38 271 ARG B O 1
ATOM 4946 N N . ILE B 1 272 ? -20.828 11.328 -2.242 1 98.5 272 ILE B N 1
ATOM 4947 C CA . ILE B 1 272 ? -21.094 10.18 -1.389 1 98.5 272 ILE B CA 1
ATOM 4948 C C . ILE B 1 272 ? -21.859 9.117 -2.18 1 98.5 272 ILE B C 1
ATOM 4950 O O . ILE B 1 272 ? -22.672 9.453 -3.051 1 98.5 272 ILE B O 1
ATOM 4954 N N . ARG B 1 273 ? -21.531 7.91 -2 1 97.75 273 ARG B N 1
ATOM 4955 C CA . ARG B 1 273 ? -22.297 6.781 -2.5 1 97.75 273 ARG B CA 1
ATOM 4956 C C . ARG B 1 273 ? -22.656 5.82 -1.371 1 97.75 273 ARG B C 1
ATOM 4958 O O . ARG B 1 273 ? -21.781 5.141 -0.828 1 97.75 273 ARG B O 1
ATOM 4965 N N . ARG B 1 274 ? -23.922 5.77 -1.037 1 96.62 274 ARG B N 1
ATOM 4966 C CA . ARG B 1 274 ? -24.422 4.887 0.01 1 96.62 274 ARG B CA 1
ATOM 4967 C C . ARG B 1 274 ? -24.797 3.521 -0.556 1 96.62 274 ARG B C 1
ATOM 4969 O O . ARG B 1 274 ? -25 3.379 -1.762 1 96.62 274 ARG B O 1
ATOM 4976 N N . ALA B 1 275 ? -24.766 2.516 0.403 1 93 275 ALA B N 1
ATOM 4977 C CA . ALA B 1 275 ? -25.375 1.247 -0.004 1 93 275 ALA B CA 1
ATOM 4978 C C . ALA B 1 275 ? -26.766 1.459 -0.568 1 93 275 ALA B C 1
ATOM 4980 O O . ALA B 1 275 ? -27.578 2.18 0.02 1 93 275 ALA B O 1
ATOM 4981 N N . GLY B 1 276 ? -27.016 0.921 -1.748 1 93.12 276 GLY B N 1
ATOM 4982 C CA . GLY B 1 276 ? -28.328 1.073 -2.357 1 93.12 276 GLY B CA 1
ATOM 4983 C C . GLY B 1 276 ? -28.359 2.15 -3.426 1 93.12 276 GLY B C 1
ATOM 4984 O O . GLY B 1 276 ? -29.328 2.248 -4.18 1 93.12 276 GLY B O 1
ATOM 4985 N N . ASP B 1 277 ? -27.312 3.018 -3.379 1 93.75 277 ASP B N 1
ATOM 4986 C CA . ASP B 1 277 ? -27.25 4.055 -4.406 1 93.75 277 ASP B CA 1
ATOM 4987 C C . ASP B 1 277 ? -26.625 3.514 -5.691 1 93.75 277 ASP B C 1
ATOM 4989 O O . ASP B 1 277 ? -25.594 2.842 -5.652 1 93.75 277 ASP B O 1
ATOM 4993 N N . ASP B 1 278 ? -27.172 3.883 -6.82 1 92.75 278 ASP B N 1
ATOM 4994 C CA . ASP B 1 278 ? -26.641 3.467 -8.109 1 92.75 278 ASP B CA 1
ATOM 4995 C C . ASP B 1 278 ? -25.469 4.359 -8.539 1 92.75 278 ASP B C 1
ATOM 4997 O O . ASP B 1 278 ? -24.578 3.916 -9.258 1 92.75 278 ASP B O 1
ATOM 5001 N N . GLU B 1 279 ? -25.625 5.566 -8.117 1 94.44 279 GLU B N 1
ATOM 5002 C CA . GLU B 1 279 ? -24.641 6.559 -8.555 1 94.44 279 GLU B CA 1
ATOM 5003 C C . GLU B 1 279 ? -24.1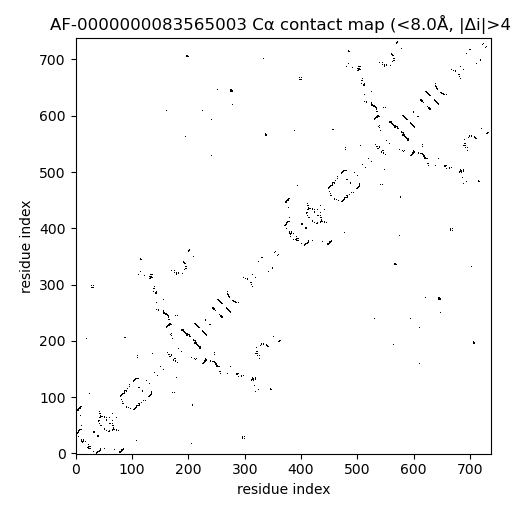41 7.402 -7.391 1 94.44 279 GLU B C 1
ATOM 5005 O O . GLU B 1 279 ? -24.75 7.406 -6.316 1 94.44 279 GLU B O 1
ATOM 5010 N N . TRP B 1 280 ? -23.031 8.039 -7.645 1 96.12 280 TRP B N 1
ATOM 5011 C CA . TRP B 1 280 ? -22.516 9.016 -6.688 1 96.12 280 TRP B CA 1
ATOM 5012 C C . TRP B 1 280 ? -23.484 10.195 -6.547 1 96.12 280 TRP B C 1
ATOM 5014 O O . TRP B 1 280 ? -24.047 10.672 -7.539 1 96.12 280 TRP B O 1
ATOM 5024 N N . GLU B 1 281 ? -23.672 10.562 -5.371 1 97.81 281 GLU B N 1
ATOM 5025 C CA . GLU B 1 281 ? -24.422 11.781 -5.078 1 97.81 281 GLU B CA 1
ATOM 5026 C C . GLU B 1 281 ? -23.484 12.945 -4.766 1 97.81 281 GLU B C 1
ATOM 5028 O O . GLU B 1 281 ? -22.656 12.852 -3.857 1 97.81 281 GLU B O 1
ATOM 5033 N N . ALA B 1 282 ? -23.594 13.992 -5.59 1 97.88 282 ALA B N 1
ATOM 5034 C CA . ALA B 1 282 ? -22.844 15.203 -5.289 1 97.88 282 ALA B CA 1
ATOM 5035 C C . ALA B 1 282 ? -23.375 15.891 -4.039 1 97.88 282 ALA B C 1
ATOM 5037 O O . ALA B 1 282 ? -24.594 16 -3.859 1 97.88 282 ALA B O 1
ATOM 5038 N N . VAL B 1 283 ? -22.516 16.297 -3.158 1 98.44 283 VAL B N 1
ATOM 5039 C CA . VAL B 1 283 ? -22.891 17.047 -1.965 1 98.44 283 VAL B CA 1
ATOM 5040 C C . VAL B 1 283 ? -22.453 18.5 -2.109 1 98.44 283 VAL B C 1
ATOM 5042 O O . VAL B 1 283 ? -21.266 18.781 -2.336 1 98.44 283 VAL B O 1
ATOM 5045 N N . GLU B 1 284 ? -23.312 19.406 -1.989 1 97.12 284 GLU B N 1
ATOM 5046 C CA . GLU B 1 284 ? -23 20.828 -2.135 1 97.12 284 GLU B CA 1
ATOM 5047 C C . GLU B 1 284 ? -22.172 21.328 -0.963 1 97.12 284 GLU B C 1
ATOM 5049 O O . GLU B 1 284 ? -22.438 21 0.192 1 97.12 284 GLU B O 1
ATOM 5054 N N . THR B 1 285 ? -21.172 22.047 -1.262 1 97.25 285 THR B N 1
ATOM 5055 C CA . THR B 1 285 ? -20.312 22.672 -0.264 1 97.25 285 THR B CA 1
ATOM 5056 C C . THR B 1 285 ? -20.094 24.141 -0.587 1 97.25 285 THR B C 1
ATOM 5058 O O . THR B 1 285 ? -20.203 24.562 -1.745 1 97.25 285 THR B O 1
ATOM 5061 N N . GLU B 1 286 ? -19.859 24.953 0.384 1 95.5 286 GLU B N 1
ATOM 5062 C CA . GLU B 1 286 ? -19.656 26.391 0.215 1 95.5 286 GLU B CA 1
ATOM 5063 C C . GLU B 1 286 ? -18.297 26.688 -0.412 1 95.5 286 GLU B C 1
ATOM 5065 O O . GLU B 1 286 ? -18.125 27.703 -1.075 1 95.5 286 GLU B O 1
ATOM 5070 N N . ASP B 1 287 ? -17.344 25.844 -0.127 1 93.62 287 ASP B N 1
ATOM 5071 C CA . ASP B 1 287 ? -16 26.016 -0.679 1 93.62 287 ASP B CA 1
ATOM 5072 C C . ASP B 1 287 ? -15.375 24.672 -1.033 1 93.62 287 ASP B C 1
ATOM 5074 O O . ASP B 1 287 ? -15.969 23.625 -0.782 1 93.62 287 ASP B O 1
ATOM 5078 N N . GLY B 1 288 ? -14.227 24.797 -1.731 1 91.25 288 GLY B N 1
ATOM 5079 C CA . GLY B 1 288 ? -13.477 23.609 -2.127 1 91.25 288 GLY B CA 1
ATOM 5080 C C . GLY B 1 288 ? -12.453 23.172 -1.094 1 91.25 288 GLY B C 1
ATOM 5081 O O . GLY B 1 288 ? -12.695 23.281 0.11 1 91.25 288 GLY B O 1
ATOM 5082 N N . LEU B 1 289 ? -11.375 22.594 -1.624 1 92.25 289 LEU B N 1
ATOM 5083 C CA . LEU B 1 289 ? -10.352 22.031 -0.752 1 92.25 289 LEU B CA 1
ATOM 5084 C C . LEU B 1 289 ? -9.148 22.953 -0.633 1 92.25 289 LEU B C 1
ATOM 5086 O O . LEU B 1 289 ? -8.227 22.703 0.136 1 92.25 289 LEU B O 1
ATOM 5090 N N . HIS B 1 290 ? -9.281 24.062 -1.379 1 89.69 290 HIS B N 1
ATOM 5091 C CA . HIS B 1 290 ? -8.156 25 -1.391 1 89.69 290 HIS B CA 1
ATOM 5092 C C . HIS B 1 290 ? -8.648 26.438 -1.342 1 89.69 290 HIS B C 1
ATOM 5094 O O . HIS B 1 290 ? -9.406 26.875 -2.211 1 89.69 290 HIS B O 1
ATOM 5100 N N . SER B 1 291 ? -8.422 27.094 -0.243 1 92.75 291 SER B N 1
ATOM 5101 C CA . SER B 1 291 ? -8.742 28.5 -0.069 1 92.75 291 SER B CA 1
ATOM 5102 C C . SER B 1 291 ? -7.914 29.125 1.05 1 92.75 291 SER B C 1
ATOM 5104 O O . SER B 1 291 ? -7.695 28.5 2.09 1 92.75 291 SER B O 1
ATOM 5106 N N . TRP B 1 292 ? -7.539 30.328 0.833 1 91.44 292 TRP B N 1
ATOM 5107 C CA . TRP B 1 292 ? -6.809 31.047 1.876 1 91.44 292 TRP B CA 1
ATOM 5108 C C . TRP B 1 292 ? -7.727 31.375 3.049 1 91.44 292 TRP B C 1
ATOM 5110 O O . TRP B 1 292 ? -7.254 31.609 4.164 1 91.44 292 TRP B O 1
ATOM 5120 N N . GLU B 1 293 ? -9.008 31.312 2.801 1 95.06 293 GLU B N 1
ATOM 5121 C CA . GLU B 1 293 ? -9.992 31.594 3.844 1 95.06 293 GLU B CA 1
ATOM 5122 C C . GLU B 1 293 ? -9.922 30.562 4.961 1 95.06 293 GLU B C 1
ATOM 5124 O O . GLU B 1 293 ? -10.352 30.812 6.086 1 95.06 293 GLU B O 1
ATOM 5129 N N . PHE B 1 294 ? -9.391 29.406 4.625 1 97.31 294 PHE B N 1
ATOM 5130 C CA . PHE B 1 294 ? -9.25 28.391 5.652 1 97.31 294 PHE B CA 1
ATOM 5131 C C . PHE B 1 294 ? -8.258 28.828 6.723 1 97.31 294 PHE B C 1
ATOM 5133 O O . PHE B 1 294 ? -8.398 28.469 7.895 1 97.31 294 PHE B O 1
ATOM 5140 N N . ILE B 1 295 ? -7.277 29.625 6.352 1 96.88 295 ILE B N 1
ATOM 5141 C CA . ILE B 1 295 ? -6.305 30.172 7.293 1 96.88 295 ILE B CA 1
ATOM 5142 C C . ILE B 1 295 ? -6.992 31.156 8.227 1 96.88 295 ILE B C 1
ATOM 5144 O O . ILE B 1 295 ? -6.754 31.156 9.438 1 96.88 295 ILE B O 1
ATOM 5148 N N . ASP B 1 296 ? -7.898 31.984 7.672 1 97.25 296 ASP B N 1
ATOM 5149 C CA . ASP B 1 296 ? -8.688 32.906 8.484 1 97.25 296 ASP B CA 1
ATOM 5150 C C . ASP B 1 296 ? -9.469 32.156 9.562 1 97.25 296 ASP B C 1
ATOM 5152 O O . ASP B 1 296 ? -9.445 32.531 10.734 1 97.25 296 ASP B O 1
ATOM 5156 N N . ARG B 1 297 ? -10.141 31.125 9.094 1 97.75 297 ARG B N 1
ATOM 5157 C CA . ARG B 1 297 ? -10.977 30.344 10 1 97.75 297 ARG B CA 1
ATOM 5158 C C . ARG B 1 297 ? -10.133 29.656 11.07 1 97.75 297 ARG B C 1
ATOM 5160 O O . ARG B 1 297 ? -10.523 29.609 12.234 1 97.75 297 ARG B O 1
ATOM 5167 N N . ALA B 1 298 ? -8.992 29.156 10.68 1 97.88 298 ALA B N 1
ATOM 5168 C CA . ALA B 1 298 ? -8.094 28.484 11.617 1 97.88 298 ALA B CA 1
ATOM 5169 C C . ALA B 1 298 ? -7.586 29.453 12.68 1 97.88 298 ALA B C 1
ATOM 5171 O O . ALA B 1 298 ? -7.605 29.141 13.875 1 97.88 298 ALA B O 1
ATOM 5172 N N . ILE B 1 299 ? -7.148 30.594 12.281 1 97.81 299 ILE B N 1
ATOM 5173 C CA . ILE B 1 299 ? -6.621 31.594 13.203 1 97.81 299 ILE B CA 1
ATOM 5174 C C . ILE B 1 299 ? -7.723 32.062 14.156 1 97.81 299 ILE B C 1
ATOM 5176 O O . ILE B 1 299 ? -7.5 32.156 15.359 1 97.81 299 ILE B O 1
ATOM 5180 N N . ALA B 1 300 ? -8.922 32.281 13.625 1 97.69 300 ALA B N 1
ATOM 5181 C CA . ALA B 1 300 ? -10.055 32.656 14.469 1 97.69 300 ALA B CA 1
ATOM 5182 C C . ALA B 1 300 ? -10.305 31.594 15.547 1 97.69 300 ALA B C 1
ATOM 5184 O O . ALA B 1 300 ? -10.516 31.938 16.719 1 97.69 300 ALA B O 1
ATOM 5185 N N . GLU B 1 301 ? -10.289 30.359 15.117 1 97.62 301 GLU B N 1
ATOM 5186 C CA . GLU B 1 301 ? -10.508 29.266 16.047 1 97.62 301 GLU B CA 1
ATOM 5187 C C . GLU B 1 301 ? -9.391 29.188 17.094 1 97.62 301 GLU B C 1
ATOM 5189 O O . GLU B 1 301 ? -9.648 28.969 18.281 1 97.62 301 GLU B O 1
ATOM 5194 N N . ASN B 1 302 ? -8.156 29.328 16.688 1 98 302 ASN B N 1
ATOM 5195 C CA . ASN B 1 302 ? -7.023 29.312 17.609 1 98 302 ASN B CA 1
ATOM 5196 C C . ASN B 1 302 ? -7.121 30.422 18.641 1 98 302 ASN B C 1
ATOM 5198 O O . ASN B 1 302 ? -6.875 30.203 19.828 1 98 302 ASN B O 1
ATOM 5202 N N . VAL B 1 303 ? -7.48 31.641 18.203 1 97.75 303 VAL B N 1
ATOM 5203 C CA . VAL B 1 303 ? -7.602 32.781 19.094 1 97.75 303 VAL B CA 1
ATOM 5204 C C . VAL B 1 303 ? -8.734 32.531 20.094 1 97.75 303 VAL B C 1
ATOM 5206 O O . VAL B 1 303 ? -8.594 32.812 21.281 1 97.75 303 VAL B O 1
ATOM 5209 N N . ARG B 1 304 ? -9.852 32.031 19.594 1 97.62 304 ARG B N 1
ATOM 5210 C CA . ARG B 1 304 ? -10.961 31.703 20.469 1 97.62 304 ARG B CA 1
ATOM 5211 C C . ARG B 1 304 ? -10.531 30.703 21.531 1 97.62 304 ARG B C 1
ATOM 5213 O O . ARG B 1 304 ? -10.828 30.875 22.719 1 97.62 304 ARG B O 1
ATOM 5220 N N . CYS B 1 305 ? -9.859 29.656 21.109 1 98.12 305 CYS B N 1
ATOM 5221 C CA . CYS B 1 305 ? -9.406 28.625 22.047 1 98.12 305 CYS B CA 1
ATOM 5222 C C . CYS B 1 305 ? -8.445 29.203 23.062 1 98.12 305 CYS B C 1
ATOM 5224 O O . CYS B 1 305 ? -8.453 28.797 24.234 1 98.12 305 CYS B O 1
ATOM 5226 N N . LEU B 1 306 ? -7.59 30.078 22.578 1 97.38 306 LEU B N 1
ATOM 5227 C CA . LEU B 1 306 ? -6.664 30.734 23.484 1 97.38 306 LEU B CA 1
ATOM 5228 C C . LEU B 1 306 ? -7.418 31.531 24.562 1 97.38 306 LEU B C 1
ATOM 5230 O O . LEU B 1 306 ? -7.082 31.453 25.75 1 97.38 306 LEU B O 1
ATOM 5234 N N . GLU B 1 307 ? -8.445 32.219 24.203 1 96.12 307 GLU B N 1
ATOM 5235 C CA . GLU B 1 307 ? -9.258 33.031 25.109 1 96.12 307 GLU B CA 1
ATOM 5236 C C . GLU B 1 307 ? -10.031 32.156 26.094 1 96.12 307 GLU B C 1
ATOM 5238 O O . GLU B 1 307 ? -10.148 32.5 27.266 1 96.12 307 GLU B O 1
ATOM 5243 N N . GLU B 1 308 ? -10.484 31.109 25.609 1 97.31 308 GLU B N 1
ATOM 5244 C CA . GLU B 1 308 ? -11.383 30.281 26.406 1 97.31 308 GLU B CA 1
ATOM 5245 C C . GLU B 1 308 ? -10.633 29.141 27.094 1 97.31 308 GLU B C 1
ATOM 5247 O O . GLU B 1 308 ? -11.234 28.312 27.781 1 97.31 308 GLU B O 1
ATOM 5252 N N . ASP B 1 309 ? -9.383 29.094 26.906 1 96.88 309 ASP B N 1
ATOM 5253 C CA . ASP B 1 309 ? -8.539 28.047 27.469 1 96.88 309 ASP B CA 1
ATOM 5254 C C . ASP B 1 309 ? -9.023 26.672 27.047 1 96.88 309 ASP B C 1
ATOM 5256 O O . ASP B 1 309 ? -9.25 25.797 27.891 1 96.88 309 ASP B O 1
ATOM 5260 N N . GLU B 1 310 ? -9.281 26.531 25.75 1 97.81 310 GLU B N 1
ATOM 5261 C CA . GLU B 1 310 ? -9.664 25.266 25.125 1 97.81 310 GLU B CA 1
ATOM 526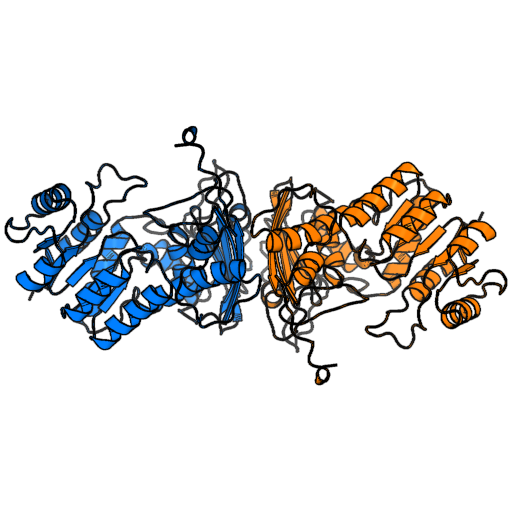2 C C . GLU B 1 310 ? -8.555 24.75 24.203 1 97.81 310 GLU B C 1
ATOM 5264 O O . GLU B 1 310 ? -7.73 25.531 23.719 1 97.81 310 GLU B O 1
ATOM 5269 N N . GLU B 1 311 ? -8.5 23.484 24.094 1 97.38 311 GLU B N 1
ATOM 5270 C CA . GLU B 1 311 ? -7.523 22.891 23.188 1 97.38 311 GLU B CA 1
ATOM 5271 C C . GLU B 1 311 ? -7.922 23.109 21.734 1 97.38 311 GLU B C 1
ATOM 5273 O O . GLU B 1 311 ? -9.023 22.734 21.312 1 97.38 311 GLU B O 1
ATOM 5278 N N . PRO B 1 312 ? -7.062 23.719 20.969 1 98.19 312 PRO B N 1
ATOM 5279 C CA . PRO B 1 312 ? -7.406 23.922 19.562 1 98.19 312 PRO B CA 1
ATOM 5280 C C . PRO B 1 312 ? -7.438 22.625 18.766 1 98.19 312 PRO B C 1
ATOM 5282 O O . PRO B 1 312 ? -6.703 21.688 19.078 1 98.19 312 PRO B O 1
ATOM 5285 N N . GLU B 1 313 ? -8.172 22.609 17.672 1 97.12 313 GLU B N 1
ATOM 5286 C CA . GLU B 1 313 ? -8.227 21.5 16.734 1 97.12 313 GLU B CA 1
ATOM 5287 C C . GLU B 1 313 ? -6.887 21.297 16.031 1 97.12 313 GLU B C 1
ATOM 5289 O O . GLU B 1 313 ? -6.516 20.156 15.703 1 97.12 313 GLU B O 1
ATOM 5294 N N . LEU B 1 314 ? -6.16 22.328 15.867 1 98.62 314 LEU B N 1
ATOM 5295 C CA . LEU B 1 314 ? -4.883 22.281 15.164 1 98.62 314 LEU B CA 1
ATOM 5296 C C . LEU B 1 314 ? -3.723 22.141 16.141 1 98.62 314 LEU B C 1
ATOM 5298 O O . LEU B 1 314 ? -2.602 22.562 15.852 1 98.62 314 LEU B O 1
ATOM 5302 N N . SER B 1 315 ? -3.939 21.562 17.266 1 98.62 315 SER B N 1
ATOM 5303 C CA . SER B 1 315 ? -2.98 21.453 18.359 1 98.62 315 SER B CA 1
ATOM 5304 C C . SER B 1 315 ? -1.721 20.719 17.922 1 98.62 315 SER B C 1
ATOM 5306 O O . SER B 1 315 ? -1.748 19.953 16.953 1 98.62 315 SER B O 1
ATOM 5308 N N . ALA B 1 316 ? -0.658 20.922 18.656 1 98.69 316 ALA B N 1
ATOM 5309 C CA . ALA B 1 316 ? 0.619 20.25 18.438 1 98.69 316 ALA B CA 1
ATOM 5310 C C . ALA B 1 316 ? 0.468 18.734 18.547 1 98.69 316 ALA B C 1
ATOM 5312 O O . ALA B 1 316 ? 1.123 17.984 17.828 1 98.69 316 ALA B O 1
ATOM 5313 N N . GLU B 1 317 ? -0.367 18.328 19.438 1 98.25 317 GLU B N 1
ATOM 5314 C CA . GLU B 1 317 ? -0.579 16.891 19.609 1 98.25 317 GLU B CA 1
ATOM 5315 C C . GLU B 1 317 ? -1.144 16.266 18.344 1 98.25 317 GLU B C 1
ATOM 5317 O O . GLU B 1 317 ? -0.667 15.211 17.906 1 98.25 317 GLU B O 1
ATOM 5322 N N . ASN B 1 318 ? -2.186 16.859 17.781 1 98.56 318 ASN B N 1
ATOM 5323 C CA . ASN B 1 318 ? -2.775 16.344 16.547 1 98.56 318 ASN B CA 1
ATOM 5324 C C . ASN B 1 318 ? -1.777 16.375 15.391 1 98.56 318 ASN B C 1
ATOM 5326 O O . ASN B 1 318 ? -1.711 15.445 14.594 1 98.56 318 ASN B O 1
ATOM 5330 N N . ALA B 1 319 ? -1.009 17.469 15.297 1 98.69 319 ALA B N 1
ATOM 5331 C CA . ALA B 1 319 ? 0.005 17.562 14.25 1 98.69 319 ALA B CA 1
ATOM 5332 C C . ALA B 1 319 ? 1.071 16.484 14.414 1 98.69 319 ALA B C 1
ATOM 5334 O O . ALA B 1 319 ? 1.561 15.93 13.43 1 98.69 319 ALA B O 1
ATOM 5335 N N . LEU B 1 320 ? 1.452 16.234 15.664 1 98.62 320 LEU B N 1
ATOM 5336 C CA . LEU B 1 320 ? 2.463 15.219 15.945 1 98.62 320 LEU B CA 1
ATOM 5337 C C . LEU B 1 320 ? 1.985 13.844 15.5 1 98.62 320 LEU B C 1
ATOM 5339 O O . LEU B 1 320 ? 2.773 13.039 14.992 1 98.62 320 LEU B O 1
ATOM 5343 N N . ASN B 1 321 ? 0.716 13.555 15.695 1 98.25 321 ASN B N 1
ATOM 5344 C CA . ASN B 1 321 ? 0.15 12.289 15.258 1 98.25 321 ASN B CA 1
ATOM 5345 C C . ASN B 1 321 ? 0.319 12.086 13.758 1 98.25 321 ASN B C 1
ATOM 5347 O O . ASN B 1 321 ? 0.689 11 13.305 1 98.25 321 ASN B O 1
ATOM 5351 N N . ALA B 1 322 ? 0.009 13.086 12.977 1 98.56 322 ALA B N 1
ATOM 5352 C CA . ALA B 1 322 ? 0.186 13.023 11.523 1 98.56 322 ALA B CA 1
ATOM 5353 C C . ALA B 1 322 ? 1.661 12.891 11.156 1 98.56 322 ALA B C 1
ATOM 5355 O O . ALA B 1 322 ? 2.02 12.102 10.281 1 98.56 322 ALA B O 1
ATOM 5356 N N . THR B 1 323 ? 2.508 13.648 11.828 1 98.75 323 THR B N 1
ATOM 5357 C CA . THR B 1 323 ? 3.947 13.641 11.594 1 98.75 323 THR B CA 1
ATOM 5358 C C . THR B 1 323 ? 4.531 12.258 11.867 1 98.75 323 THR B C 1
ATOM 5360 O O . THR B 1 323 ? 5.41 11.789 11.141 1 98.75 323 THR B O 1
ATOM 5363 N N . GLU B 1 324 ? 4.027 11.625 12.922 1 98.81 324 GLU B N 1
ATOM 5364 C CA . GLU B 1 324 ? 4.496 10.297 13.289 1 98.81 324 GLU B CA 1
ATOM 5365 C C . GLU B 1 324 ? 4.293 9.305 12.148 1 98.81 324 GLU B C 1
ATOM 5367 O O . GLU B 1 324 ? 5.164 8.477 11.875 1 98.81 324 GLU B O 1
ATOM 5372 N N . LEU B 1 325 ? 3.195 9.367 11.469 1 98.88 325 LEU B N 1
ATOM 5373 C CA . LEU B 1 325 ? 2.902 8.461 10.367 1 98.88 325 LEU B CA 1
ATOM 5374 C C . LEU B 1 325 ? 3.836 8.727 9.188 1 98.88 325 LEU B C 1
ATOM 5376 O O . LEU B 1 325 ? 4.273 7.785 8.516 1 98.88 325 LEU B O 1
ATOM 5380 N N . ILE B 1 326 ? 4.148 9.969 8.938 1 98.81 326 ILE B N 1
ATOM 5381 C CA . ILE B 1 326 ? 5.051 10.344 7.859 1 98.81 326 ILE B CA 1
ATOM 5382 C C . ILE B 1 326 ? 6.438 9.766 8.125 1 98.81 326 ILE B C 1
ATOM 5384 O O . ILE B 1 326 ? 6.98 9.031 7.293 1 98.81 326 ILE B O 1
ATOM 5388 N N . PHE B 1 327 ? 6.992 10.078 9.312 1 98.88 327 PHE B N 1
ATOM 5389 C CA . PHE B 1 327 ? 8.336 9.617 9.648 1 98.88 327 PHE B CA 1
ATOM 5390 C C . PHE B 1 327 ? 8.359 8.102 9.812 1 98.88 327 PHE B C 1
ATOM 5392 O O . PHE B 1 327 ? 9.359 7.453 9.5 1 98.88 327 PHE B O 1
ATOM 5399 N N . GLY B 1 328 ? 7.211 7.551 10.344 1 98.88 328 GLY B N 1
ATOM 5400 C CA . GLY B 1 328 ? 7.086 6.102 10.398 1 98.88 328 GLY B CA 1
ATOM 5401 C C . GLY B 1 328 ? 7.195 5.449 9.031 1 98.88 328 GLY B C 1
ATOM 5402 O O . GLY B 1 328 ? 7.789 4.375 8.898 1 98.88 328 GLY B O 1
ATOM 5403 N N . THR B 1 329 ? 6.621 6.035 8.008 1 98.88 329 THR B N 1
ATOM 5404 C CA . THR B 1 329 ? 6.707 5.523 6.641 1 98.88 329 THR B CA 1
ATOM 5405 C C . THR B 1 329 ? 8.148 5.531 6.148 1 98.88 329 THR B C 1
ATOM 5407 O O . THR B 1 329 ? 8.633 4.535 5.602 1 98.88 329 THR B O 1
ATOM 5410 N N . TRP B 1 330 ? 8.852 6.66 6.34 1 98.88 330 TRP B N 1
ATOM 5411 C CA . TRP B 1 330 ? 10.25 6.742 5.926 1 98.88 330 TRP B CA 1
ATOM 5412 C C . TRP B 1 330 ? 11.109 5.754 6.707 1 98.88 330 TRP B C 1
ATOM 5414 O O . TRP B 1 330 ? 12.031 5.152 6.152 1 98.88 330 TRP B O 1
ATOM 5424 N N . GLU B 1 331 ? 10.828 5.633 8.016 1 98.81 331 GLU B N 1
ATOM 5425 C CA . GLU B 1 331 ? 11.547 4.656 8.828 1 98.81 331 GLU B CA 1
ATOM 5426 C C . GLU B 1 331 ? 11.289 3.234 8.344 1 98.81 331 GLU B C 1
ATOM 5428 O O . GLU B 1 331 ? 12.188 2.393 8.367 1 98.81 331 GLU B O 1
ATOM 5433 N N . SER B 1 332 ? 10.062 2.938 7.973 1 98.75 332 SER B N 1
ATOM 5434 C CA . SER B 1 332 ? 9.75 1.642 7.383 1 98.75 332 SER B CA 1
ATOM 5435 C C . SER B 1 332 ? 10.617 1.359 6.164 1 98.75 332 SER B C 1
ATOM 5437 O O . SER B 1 332 ? 11.148 0.255 6.016 1 98.75 332 SER B O 1
ATOM 5439 N N . ALA B 1 333 ? 10.75 2.32 5.258 1 98.69 333 ALA B N 1
ATOM 5440 C CA . ALA B 1 333 ? 11.617 2.186 4.094 1 98.69 333 ALA B CA 1
ATOM 5441 C C . ALA B 1 333 ? 13.062 1.947 4.512 1 98.69 333 ALA B C 1
ATOM 5443 O O . ALA B 1 333 ? 13.734 1.062 3.975 1 98.69 333 ALA B O 1
ATOM 5444 N N . ARG B 1 334 ? 13.523 2.762 5.484 1 98.25 334 ARG B N 1
ATOM 5445 C CA . ARG B 1 334 ? 14.914 2.689 5.93 1 98.25 334 ARG B CA 1
ATOM 5446 C C . ARG B 1 334 ? 15.234 1.318 6.516 1 98.25 334 ARG B C 1
ATOM 5448 O O . ARG B 1 334 ? 16.25 0.714 6.18 1 98.25 334 ARG B O 1
ATOM 5455 N N . LYS B 1 335 ? 14.383 0.799 7.324 1 96.5 335 LYS B N 1
ATOM 5456 C CA . LYS B 1 335 ? 14.68 -0.445 8.031 1 96.5 335 LYS B CA 1
ATOM 5457 C C . LYS B 1 335 ? 14.195 -1.654 7.238 1 96.5 335 LYS B C 1
ATOM 5459 O O . LYS B 1 335 ? 14.453 -2.799 7.617 1 96.5 335 LYS B O 1
ATOM 5464 N N . ARG B 1 336 ? 13.406 -1.441 6.164 1 97.31 336 ARG B N 1
ATOM 5465 C CA . ARG B 1 336 ? 12.789 -2.492 5.359 1 97.31 336 ARG B CA 1
ATOM 5466 C C . ARG B 1 336 ? 11.898 -3.389 6.211 1 97.31 336 ARG B C 1
ATOM 5468 O O . ARG B 1 336 ? 12.039 -4.613 6.188 1 97.31 336 ARG B O 1
ATOM 5475 N N . GLY B 1 337 ? 10.961 -2.752 6.887 1 97.44 337 GLY B N 1
ATOM 5476 C CA . GLY B 1 337 ? 10.109 -3.5 7.801 1 97.44 337 GLY B CA 1
ATOM 5477 C C . GLY B 1 337 ? 8.984 -2.666 8.383 1 97.44 337 GLY B C 1
ATOM 5478 O O . GLY B 1 337 ? 8.945 -1.448 8.195 1 97.44 337 GLY B O 1
ATOM 5479 N N . ARG B 1 338 ? 8.102 -3.361 9.039 1 97.19 338 ARG B N 1
ATOM 5480 C CA . ARG B 1 338 ? 7.008 -2.699 9.742 1 97.19 338 ARG B CA 1
ATOM 5481 C C . ARG B 1 338 ? 7.531 -1.872 10.906 1 97.19 338 ARG B C 1
ATOM 5483 O O . ARG B 1 338 ? 8.492 -2.264 11.57 1 97.19 338 ARG B O 1
ATOM 5490 N N . VAL B 1 339 ? 6.941 -0.764 11.125 1 98.06 339 VAL B N 1
ATOM 5491 C CA . VAL B 1 339 ? 7.27 0.096 12.258 1 98.06 339 VAL B CA 1
ATOM 5492 C C . VAL B 1 339 ? 6.105 0.112 13.242 1 98.06 339 VAL B C 1
ATOM 5494 O O . VAL B 1 339 ? 4.992 0.52 12.898 1 98.06 339 VAL B O 1
ATOM 5497 N N . ASP B 1 340 ? 6.328 -0.321 14.406 1 97 340 ASP B N 1
ATOM 5498 C CA . ASP B 1 340 ? 5.332 -0.223 15.469 1 97 340 ASP B CA 1
ATOM 5499 C C . ASP B 1 340 ? 5.371 1.151 16.141 1 97 340 ASP B C 1
ATOM 5501 O O . ASP B 1 340 ? 6.449 1.726 16.312 1 97 340 ASP B O 1
ATOM 5505 N N . LEU B 1 341 ? 4.223 1.61 16.5 1 98.06 341 LEU B N 1
ATOM 5506 C CA . LEU B 1 341 ? 4.105 2.938 17.109 1 98.06 341 LEU B CA 1
ATOM 5507 C C . LEU B 1 341 ? 3.783 2.838 18.594 1 98.06 341 LEU B C 1
ATOM 5509 O O . LEU B 1 341 ? 3.109 1.899 19.016 1 98.06 341 LEU B O 1
ATOM 5513 N N . PRO B 1 342 ? 4.293 3.795 19.391 1 97.94 342 PRO B N 1
ATOM 5514 C CA . PRO B 1 342 ? 4.855 5.09 19 1 97.94 342 PRO B CA 1
ATOM 5515 C C . PRO B 1 342 ? 6.281 4.977 18.469 1 97.94 342 PRO B C 1
ATOM 5517 O O . PRO B 1 342 ? 7.027 4.082 18.875 1 97.94 342 PRO B O 1
ATOM 5520 N N . LEU B 1 343 ? 6.605 5.879 17.594 1 97.81 343 LEU B N 1
ATOM 5521 C CA . LEU B 1 343 ? 7.922 5.93 16.969 1 97.81 343 LEU B CA 1
ATOM 5522 C C . LEU B 1 343 ? 9 6.285 17.984 1 97.81 343 LEU B C 1
ATOM 5524 O O . LEU B 1 343 ? 8.781 7.137 18.859 1 97.81 343 LEU B O 1
ATOM 5528 N N . GLU B 1 344 ? 10.195 5.676 17.844 1 96 344 GLU B N 1
ATOM 5529 C CA . GLU B 1 344 ? 11.258 5.895 18.828 1 96 344 GLU B CA 1
ATOM 5530 C C . GLU B 1 344 ? 12.516 6.449 18.141 1 96 344 GLU B C 1
ATOM 5532 O O . GLU B 1 344 ? 13.633 6.184 18.594 1 96 344 GLU B O 1
ATOM 5537 N N . ILE B 1 345 ? 12.43 7.176 17.156 1 98.19 345 ILE B N 1
ATOM 5538 C CA . ILE B 1 345 ? 13.578 7.758 16.484 1 98.19 345 ILE B CA 1
ATOM 5539 C C . ILE B 1 345 ? 13.609 9.266 16.719 1 98.19 345 ILE B C 1
ATOM 5541 O O . ILE B 1 345 ? 12.586 9.867 17.062 1 98.19 345 ILE B O 1
ATOM 5545 N N . ASP B 1 346 ? 14.789 9.898 16.5 1 98.12 346 ASP B N 1
ATOM 5546 C CA . ASP B 1 346 ? 14.922 11.344 16.672 1 98.12 346 ASP B CA 1
ATOM 5547 C C . ASP B 1 346 ? 15.289 12.031 15.359 1 98.12 346 ASP B C 1
ATOM 5549 O O . ASP B 1 346 ? 15.156 13.25 15.234 1 98.12 346 ASP B O 1
ATOM 5553 N N . ASP B 1 347 ? 15.805 11.273 14.492 1 98.38 347 ASP B N 1
ATOM 5554 C CA . ASP B 1 347 ? 16.312 11.852 13.25 1 98.38 347 ASP B CA 1
ATOM 5555 C C . ASP B 1 347 ? 15.242 11.844 12.156 1 98.38 347 ASP B C 1
ATOM 5557 O O . ASP B 1 347 ? 14.055 11.664 12.453 1 98.38 347 ASP B O 1
ATOM 5561 N N . ASN B 1 348 ? 15.578 12.266 10.992 1 98.62 348 ASN B N 1
ATOM 5562 C CA . ASN B 1 348 ? 14.828 12.188 9.75 1 98.62 348 ASN B CA 1
ATOM 5563 C C . ASN B 1 348 ? 15.312 11.039 8.867 1 98.62 348 ASN B C 1
ATOM 5565 O O . ASN B 1 348 ? 16.359 11.133 8.234 1 98.62 348 ASN B O 1
ATOM 5569 N N . PRO B 1 349 ? 14.484 9.945 8.805 1 98.75 349 PRO B N 1
ATOM 5570 C CA . PRO B 1 349 ? 14.969 8.766 8.078 1 98.75 349 PRO B CA 1
ATOM 5571 C C . PRO B 1 349 ? 15.258 9.062 6.605 1 98.75 349 PRO B C 1
ATOM 5573 O O . PRO B 1 349 ? 16.188 8.484 6.027 1 98.75 349 PRO B O 1
ATOM 5576 N N . LEU B 1 350 ? 14.469 9.883 5.953 1 98.5 350 LEU B N 1
ATOM 5577 C CA . LEU B 1 350 ? 14.703 10.195 4.547 1 98.5 350 LEU B CA 1
ATOM 5578 C C . LEU B 1 350 ? 16.031 10.922 4.367 1 98.5 350 LEU B C 1
ATOM 5580 O O . LEU B 1 350 ? 16.844 10.547 3.518 1 98.5 350 LEU B O 1
ATOM 5584 N N . ASP B 1 351 ? 16.281 11.953 5.145 1 98 351 ASP B N 1
ATOM 5585 C CA . ASP B 1 351 ? 17.547 12.664 5.109 1 98 351 ASP B CA 1
ATOM 5586 C C . ASP B 1 351 ? 18.719 11.719 5.375 1 98 351 ASP B C 1
ATOM 5588 O O . ASP B 1 351 ? 19.75 11.789 4.699 1 98 351 ASP B O 1
ATOM 5592 N N . ALA B 1 352 ? 18.516 10.914 6.426 1 98.31 352 ALA B N 1
ATOM 5593 C CA . ALA B 1 352 ? 19.578 9.984 6.816 1 98.31 352 ALA B CA 1
ATOM 5594 C C . ALA B 1 352 ? 19.953 9.062 5.664 1 98.31 352 ALA B C 1
ATOM 5596 O O . ALA B 1 352 ? 21.125 8.781 5.441 1 98.31 352 ALA B O 1
ATOM 5597 N N . MET B 1 353 ? 18.969 8.539 4.906 1 98.25 353 MET B N 1
ATOM 5598 C CA . MET B 1 353 ? 19.219 7.637 3.793 1 98.25 353 MET B CA 1
ATOM 5599 C C . MET B 1 353 ? 19.938 8.367 2.656 1 98.25 353 MET B C 1
ATOM 5601 O O . MET B 1 353 ? 20.781 7.777 1.972 1 98.25 353 MET B O 1
ATOM 5605 N N . VAL B 1 354 ? 19.594 9.617 2.428 1 97.5 354 VAL B N 1
ATOM 5606 C CA . VAL B 1 354 ? 20.266 10.406 1.41 1 97.5 354 VAL B CA 1
ATOM 5607 C C . VAL B 1 354 ? 21.719 10.656 1.832 1 97.5 354 VAL B C 1
ATOM 5609 O O . VAL B 1 354 ? 22.641 10.469 1.041 1 97.5 354 VAL B O 1
ATOM 5612 N N . GLU B 1 355 ? 21.922 11.07 3.061 1 97.25 355 GLU B N 1
ATOM 5613 C CA . GLU B 1 355 ? 23.234 11.398 3.59 1 97.25 355 GLU B CA 1
ATOM 5614 C C . GLU B 1 355 ? 24.156 10.18 3.574 1 97.25 355 GLU B C 1
ATOM 5616 O O . GLU B 1 355 ? 25.359 10.305 3.312 1 97.25 355 GLU B O 1
ATOM 5621 N N . SER B 1 356 ? 23.641 8.984 3.854 1 96.88 356 SER B N 1
ATOM 5622 C CA . SER B 1 356 ? 24.438 7.766 3.926 1 96.88 356 SER B CA 1
ATOM 5623 C C . SER B 1 356 ? 24.703 7.199 2.535 1 96.88 356 SER B C 1
ATOM 5625 O O . SER B 1 356 ? 25.562 6.324 2.371 1 96.88 356 SER B O 1
ATOM 5627 N N . GLY B 1 357 ? 23.938 7.676 1.539 1 96.12 357 GLY B N 1
ATOM 5628 C CA . GLY B 1 357 ? 24.078 7.168 0.184 1 96.12 357 GLY B CA 1
ATOM 5629 C C . GLY B 1 357 ? 23.188 5.977 -0.104 1 96.12 357 GLY B C 1
ATOM 5630 O O . GLY B 1 357 ? 23.219 5.414 -1.2 1 96.12 357 GLY B O 1
ATOM 5631 N N . GLU B 1 358 ? 22.406 5.59 0.83 1 95.56 358 GLU B N 1
ATOM 5632 C CA . GLU B 1 358 ? 21.422 4.531 0.595 1 95.56 358 GLU B CA 1
ATOM 5633 C C . GLU B 1 358 ? 20.391 4.953 -0.44 1 95.56 358 GLU B C 1
ATOM 5635 O O . GLU B 1 358 ? 19.812 4.109 -1.125 1 95.56 358 GLU B O 1
ATOM 5640 N N . LEU B 1 359 ? 20.031 6.207 -0.466 1 96.75 359 LEU B N 1
ATOM 5641 C CA . LEU B 1 359 ? 19.266 6.836 -1.543 1 96.75 359 LEU B CA 1
ATOM 5642 C C . LEU B 1 359 ? 20.125 7.867 -2.277 1 96.75 359 LEU B C 1
ATOM 5644 O O . LEU B 1 359 ? 20.781 8.695 -1.646 1 96.75 359 LEU B O 1
ATOM 5648 N N . ASN B 1 360 ? 20.156 7.801 -3.586 1 95.38 360 ASN B N 1
ATOM 5649 C CA . ASN B 1 360 ? 20.922 8.711 -4.43 1 95.38 360 ASN B CA 1
ATOM 5650 C C . ASN B 1 360 ? 20.094 9.258 -5.582 1 95.38 360 ASN B C 1
ATOM 5652 O O . ASN B 1 360 ? 20.297 8.883 -6.734 1 95.38 360 ASN B O 1
ATOM 5656 N N . PRO B 1 361 ? 19.172 10.141 -5.242 1 94.44 361 PRO B N 1
ATOM 5657 C CA . PRO B 1 361 ? 18.297 10.664 -6.297 1 94.44 361 PRO B CA 1
ATOM 5658 C C . PRO B 1 361 ? 19.062 11.445 -7.363 1 94.44 361 PRO B C 1
ATOM 5660 O O . PRO B 1 361 ? 20.031 12.156 -7.043 1 94.44 361 PRO B O 1
ATOM 5663 N N . GLU B 1 362 ? 18.625 11.32 -8.586 1 91.69 362 GLU B N 1
ATOM 5664 C CA . GLU B 1 362 ? 19.172 12.125 -9.688 1 91.69 362 GLU B CA 1
ATOM 5665 C C . GLU B 1 362 ? 18.688 13.57 -9.602 1 91.69 362 GLU B C 1
ATOM 5667 O O . GLU B 1 362 ? 17.562 13.828 -9.172 1 91.69 362 GLU B O 1
ATOM 5672 N N . PRO B 1 363 ? 19.562 14.461 -10.031 1 86 363 PRO B N 1
ATOM 5673 C CA . PRO B 1 363 ? 19.109 15.852 -10.023 1 86 363 PRO B CA 1
ATOM 5674 C C . PRO B 1 363 ? 17.906 16.078 -10.93 1 86 363 PRO B C 1
ATOM 5676 O O . PRO B 1 363 ? 17.766 15.422 -11.961 1 86 363 PRO B O 1
ATOM 5679 N N . MET B 1 364 ? 16.969 16.766 -10.438 1 71.94 364 MET B N 1
ATOM 5680 C CA . MET B 1 364 ? 15.797 17.078 -11.258 1 71.94 364 MET B CA 1
ATOM 5681 C C . MET B 1 364 ? 16.203 17.797 -12.539 1 71.94 364 MET B C 1
ATOM 5683 O O . MET B 1 364 ? 17.141 18.609 -12.531 1 71.94 364 MET B O 1
ATOM 5687 N N . ASP B 1 365 ? 15.82 17.188 -13.758 1 57.81 365 ASP B N 1
ATOM 5688 C CA . ASP B 1 365 ? 16.125 17.891 -15 1 57.81 365 ASP B CA 1
ATOM 5689 C C . ASP B 1 365 ? 15.648 19.344 -14.945 1 57.81 365 ASP B C 1
ATOM 5691 O O . ASP B 1 365 ? 14.516 19.609 -14.531 1 57.81 365 ASP B O 1
ATOM 5695 N N . GLU B 1 366 ? 16.594 20.297 -14.914 1 52.44 366 GLU B N 1
ATOM 5696 C CA . GLU B 1 366 ? 16.344 21.734 -14.969 1 52.44 366 GLU B CA 1
ATOM 5697 C C . GLU B 1 366 ? 15.234 22.062 -15.977 1 52.44 366 GLU B C 1
ATOM 5699 O O . GLU B 1 366 ? 14.516 23.047 -15.82 1 52.44 366 GLU B O 1
ATOM 5704 N N . GLU B 1 367 ? 15.141 21.453 -17.234 1 45.09 367 GLU B N 1
ATOM 5705 C CA . GLU B 1 367 ? 14.188 21.859 -18.266 1 45.09 367 GLU B CA 1
ATOM 5706 C C . GLU B 1 367 ? 12.75 21.594 -17.828 1 45.09 367 GLU B C 1
ATOM 5708 O O . GLU B 1 367 ? 11.805 21.969 -18.531 1 45.09 367 GLU B O 1
ATOM 5713 N N . ALA B 1 368 ? 12.445 20.859 -17.062 1 40.06 368 ALA B N 1
ATOM 5714 C CA . ALA B 1 368 ? 11.086 20.594 -16.609 1 40.06 368 ALA B CA 1
ATOM 5715 C C . ALA B 1 368 ? 10.586 21.688 -15.664 1 40.06 368 ALA B C 1
ATOM 5717 O O . ALA B 1 368 ? 9.57 21.516 -14.992 1 40.06 368 ALA B O 1
ATOM 5718 N N . GLU B 1 369 ? 11.328 22.594 -15.047 1 32.09 369 GLU B N 1
ATOM 5719 C CA . GLU B 1 369 ? 10.867 23.812 -14.367 1 32.09 369 GLU B CA 1
ATOM 5720 C C . GLU B 1 369 ? 10.219 24.781 -15.344 1 32.09 369 GLU B C 1
ATOM 5722 O O . GLU B 1 369 ? 10.758 25.031 -16.422 1 32.09 369 GLU B O 1
#

InterPro domains:
  IPR000683 Gfo/Idh/MocA-like oxidoreductase, N-terminal [PF01408] (21-136)
  IPR004104 Gfo/Idh/MocA-like oxidoreductase, C-terminal [PF02894] (172-341)
  IPR036291 NAD(P)-binding domain superfamily [SSF51735] (4-164)
  IPR050463 Gfo/Idh/MocA family oxidoreductases and glycosidases [PTHR43818] (4-338)

Foldseek 3Di:
DAFEEEEEDQDDDCVDDDLQFNSCNVLLLVLQVVDPRYDHAAYEDLPQVSQVVSCVVRVHDPVRYYPDVLVNCVVVVGQEYEYRAFQACQLVVLLSNLVSQHQEYEYEDPQHQWLQSLVNSQVSCVVSVHFYFYPLLLCQFQQLVVVLVCVVVCVAHAWAEKEFEFQQACGGRVLNLLLSVCVSVVNFFWFKKAKAFAAQEFRAGSRHTGTQWMWMKTAGPVNHIYIYIYHNPPPDDDRVVVQAGMKTHHPFWIKGARHHDDPPDDDARIWIDGRVRPDIDHDDGPDHSDDSVSSSVQVVQSVVCSVVVHRGSRGSSSSSSSVQNRQSNLVCNQVVHMGTDPDDDTGRSVVVCCVVVVDDHDYDPPVVD/DAFEEEEEDQDDDCVDDDLQFNSCNVLLLVLQVVDPRYDYAAYEDLPQVSQVVSCVVRVHDPVRYYPDVLVNCVPVVGQEYEYRAFQACQLVVLLSNLVSQHQEYEYEDDQHQWLQSLVNSQVSCVVSVHFYFYPLLLCQFQQLVVVLVCVVVCVAHAWAEKEFEFQQACGGRVLNLLLSVCVSVVNFFWFKKAKAFAAQEFRAGSRHTGTQWMWMKTAGPVNHIYIYIYHNPPPDDDRVVVQAGMKTHHPFWIKGARHHDDPPDDDARIWIDGRVRPDIDHDDGPDHSDDSVSSSVQVVQSVVCSVVVHRGSRGSSSSSSSVQNRQSNLVCNQVVHMGTDPDDDTGRSVVVCCVVVVDDHDYDPPVVD

Secondary structure (DSSP, 8-state):
-PEEEEEE---S-TTS-BTTB--HHHHHHHHHHT-TTEEEEEEE-SSHHHHHHHHHHHT--GGGEES-HHHHHHHH--SEEEE-S-GGGHHHHHHHHHHHT-SEEEEPSS--SSHHHHHHHHHHHHHTT-EEEE--GGGGSHHHHHHHHHHHTTTTSSEEEEEEEESS-TTHHHHHHHHHHHHHTTTPPEEEEEEEEE--B--EETTEE--SEEEEEEEETTS-EEEEEEESSSS--GGGGT-EEEEEEETTEEEEEEE---TT----SEEEEETT-SSPEE---SS-S--THHHHHHHHHHHHHHHHT---TTBHHHHHHHHHHHHHHHHHHHHTS-EESS----S-HHHHHHHHTS--PBPP-GGG-/-PEEEEEE---S-TTS-BTTB--HHHHHHHHHHT-TTEEEEEEE-SSHHHHHHHHHHHT--GGGEES-HHHHHHHH--SEEEE-S-GGGHHHHHHHHHHHT-SEEEEPSS--SSHHHHHHHHHHHHHTT-EEEE--GGGGSHHHHHHHHHHHTTTT-SEEEEEEEESS-TTHHHHHHHHHHHHHTTTPPEEEEEEEEE-SB--EETTEE--SEEEEEEEETTS-EEEEEEESSSS--GGGGT-EEEEEEETTEEEEEEE---TT----SEEEEETT-SSPEE---SS-S--THHHHHHHHHHHHHHHHT---TTBHHHHHHHHHHHHHHHHHHHHTS-EESS----S-HHHHHHHHTS--PBPP-GGG-

Radius of gyration: 30.01 Å; Cα contacts (8 Å, |Δi|>4): 1778; chains: 2; bounding box: 53×102×59 Å

Sequence (738 aa):
MSYQVAVIGTGTEPDDPGRDGYAMAYHHAEGYEKHDRCELVACADIVPENAEAFAAEYGIADENVFEDYEVMLETVDPDIVSLCVPPVIHASIAIDCCRAGVDAIHCEKPMAQTYGGARMMTQEAARHDVQLTFNHQRRFSDAVRTAKQLLDDGEIGELERVEFSAPVGIFDYGSHSFDLCNYFNDEVPAEWVLGQIDYSEENVVFGSHNETQAVVMWEYENGVHGLGTSDATGDGGPTSAVECHNRLIGTEGTIELGPEGDEDEDLPVLRIRRAGDDEWEAVETEDGLHSWEFIDRAIAENVRCLEEDEEPELSAENALNATELIFGTWESARKRGRVDLPLEIDDNPLDAMVESGELNPEPMDEEAEMSYQVAVIGTGTEPDDPGRDGYAMAYHHAEGYEKHDRCELVACADIVPENAEAFAAEYGIADENVFEDYEVMLETVDPDIVSLCVPPVIHASIAIDCCRAGVDAIHCEKPMAQTYGGARMMTQEAARHDVQLTFNHQRRFSDAVRTAKQLLDDGEIGELERVEFSAPVGIFDYGSHSFDLCNYFNDEVPAEWVLGQIDYSEENVVFGSHNETQAVVMWEYENGVHGLGTSDATGDGGPTSAVECHNRLIGTEGTIELGPEGDEDEDLPVLRIRRAGDDEWEAVETEDGLHSWEFIDRAIAENVRCLEEDEEPELSAENALNATELIFGTWESARKRGRVDLPLEIDDNPLDAMVESGELNPEPMDEEAE

Organism: NCBI:txid148449

Solvent-accessible surface area (backbone atoms only — not comparable to full-atom values): 36716 Å² total; per-residue (Å²): 133,60,41,38,29,27,36,38,26,33,48,56,67,60,89,65,58,50,81,84,42,66,16,57,31,57,54,52,48,54,23,41,68,74,32,86,52,38,38,71,51,34,36,13,13,83,49,55,69,30,20,50,53,49,23,64,74,66,68,30,52,73,91,37,52,27,53,47,54,69,59,43,49,70,72,67,58,42,37,30,37,38,38,41,58,51,30,79,53,34,29,65,51,51,41,51,44,32,74,71,60,30,51,30,36,47,27,44,65,43,70,35,60,23,51,34,37,38,51,48,36,43,50,43,21,60,74,57,68,24,49,43,30,40,61,59,27,56,67,59,20,47,37,49,45,50,51,46,50,42,51,74,71,42,62,21,45,56,74,46,35,35,37,29,30,18,64,53,4,55,51,67,55,15,39,52,46,41,36,48,48,32,56,72,53,72,62,55,55,59,41,36,26,40,14,25,39,17,41,64,43,50,39,71,56,60,87,36,84,28,43,28,28,31,42,34,38,36,34,30,74,83,67,32,25,37,39,42,23,6,25,43,75,77,79,68,54,53,26,72,71,62,35,18,46,34,36,42,37,27,78,31,21,37,38,36,35,43,51,57,66,58,93,83,52,88,65,56,53,27,33,38,32,38,49,40,36,69,55,75,38,74,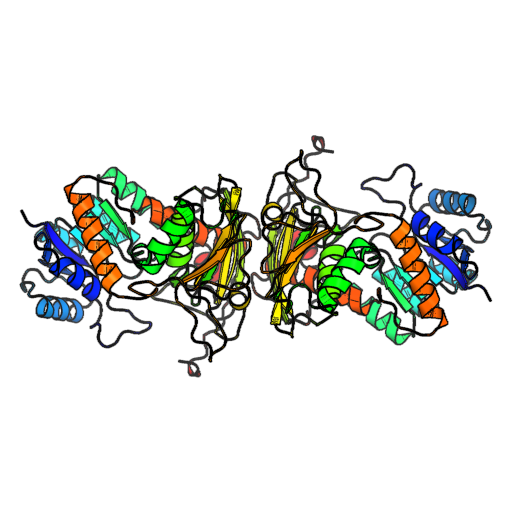49,91,53,92,45,53,87,74,60,75,63,17,43,30,52,42,46,51,49,45,52,51,18,62,75,66,73,44,87,44,88,44,22,37,67,55,51,47,55,25,48,49,54,45,52,32,26,37,38,6,34,69,63,43,20,64,32,64,48,81,79,89,65,50,62,35,45,60,60,51,34,44,74,73,55,72,38,76,42,40,76,58,69,70,82,80,109,132,60,42,37,28,27,38,38,26,34,48,58,66,61,90,64,55,49,83,84,41,65,16,56,31,57,53,53,49,54,23,41,69,74,31,89,51,38,40,69,51,34,34,14,14,84,50,55,69,31,20,50,53,49,25,64,75,65,68,30,52,72,91,38,51,28,53,48,54,68,58,42,50,69,73,66,57,43,36,31,37,37,38,40,58,50,30,79,52,33,28,67,51,50,40,51,44,32,75,71,60,28,52,29,37,47,26,46,66,43,69,36,60,23,51,34,36,40,51,48,37,42,50,44,20,60,74,58,66,22,48,42,30,39,61,62,27,56,67,59,20,48,36,50,45,50,53,45,48,42,51,73,72,43,62,20,45,56,74,44,36,35,37,28,28,20,65,53,6,54,52,68,54,16,38,52,46,43,37,48,49,32,57,72,53,72,62,54,57,58,40,36,28,41,13,25,37,18,41,65,42,50,38,71,57,60,88,34,84,28,44,28,27,30,41,34,36,36,34,28,73,84,67,32,24,38,41,44,22,8,23,42,75,76,81,66,55,51,26,72,69,62,35,19,45,33,35,42,37,26,79,32,20,38,37,35,34,43,51,58,66,59,94,84,52,88,65,56,53,27,34,38,32,39,48,41,35,69,55,75,38,74,49,91,53,91,44,53,87,74,60,74,62,18,44,30,53,42,46,51,48,43,53,50,17,62,74,66,74,45,86,44,89,43,22,38,67,55,52,46,57,26,48,47,54,44,52,33,27,36,38,5,34,71,64,44,21,64,32,64,49,79,78,88,65,50,61,35,48,60,59,50,31,44,75,72,55,72,39,74,41,38,77,57,69,71,82,80,110

Nearest PDB structures (foldseek):
  5uib-assembly1_A  TM=8.122E-01  e=5.489E-25  Rhizobium rhizogenes K84
  4koa-assembly1_A-2  TM=8.077E-01  e=4.604E-22  Sinorhizobium meliloti 1021
  6z3b-assembly1_B  TM=7.705E-01  e=2.334E-22  Mediterraneibacter gnavus
  3rc9-assembly1_A  TM=8.092E-01  e=5.446E-21  Actinomadura kijaniata
  3rcb-assembly1_A  TM=8.151E-01  e=1.352E-19  Actinomadura kijaniata

pLDDT: mean 94.56, std 9.21, range [32.09, 98.94]